Protein AF-0000000084667792 (afdb_homodimer)

Nearest PDB structures (foldseek):
  8h33-assembly1_J  TM=5.967E-01  e=1.234E-04  Homo sapiens
  9dtg-assembly1_A  TM=6.984E-01  e=4.081E-04  Homo sapiens
  9dtg-assembly1_B  TM=5.902E-01  e=1.875E-04  Homo sapiens
  7f3f-assembly1_B  TM=3.348E-01  e=3.411E-02  Homo sapiens
  7e83-assembly1_C  TM=3.110E-01  e=3.844E-02  Homo sapiens

Secondary structure (DSSP, 8-state):
--THHHHHHHHHHHHHHHHHHTT---TT-S----SPEEEEEETTTTEEEEEEHHHHHHH-HHHHHHHHTGGGG-TT-EEEETTS-HHHHHHHHHHHHHS-------TT-------S--S----HHHHHHHHHHHHHHHT-HHHHHHHHHHHHHHHHHHT---TTHHHHHHHHS-TT-HHHHHHHHHHHHH--HHHHTTTTSTTTS-HHHHHHHHHHHHHHHHHHSPP--HHHHHHS--GGGG-GGGGGT---HHHHHHTT-/--THHHHHHHHHHHHHHHHHHTT---TT-S----SPEEEEEETTTTEEEEEEHHHHHHH-HHHHHHHHTGGGG-TT-EEEETTS-HHHHHHHHHHHHHS-------TT-------S--S----HHHHHHHHHHHHHHHT-HHHHHHHHHHHHHHHHHHT---TTHHHHHHHHS-TT-HHHHHHHHHHHHH--HHHHTTTTSTTTS-HHHHHHHHHHHHHHHHHHSPP--HHHHHHS--GGGG-GGGGGT---HHHHHHTT-

Solvent-accessible surface area (backbone atoms only — not comparable to full-atom values): 30052 Å² total; per-residue (Å²): 133,74,70,67,62,58,58,55,50,52,53,50,46,51,54,46,46,58,52,45,62,52,61,65,53,59,87,90,37,39,76,78,77,82,46,64,64,30,40,38,28,24,14,85,83,52,46,77,42,81,42,40,42,60,57,45,39,73,53,14,56,43,50,34,55,50,56,68,38,77,52,62,67,44,89,73,45,65,46,79,41,51,90,40,67,47,66,41,49,52,39,49,58,47,23,76,70,69,74,47,81,81,58,78,77,74,76,70,75,70,86,71,72,87,58,76,78,71,54,89,71,75,44,57,65,50,49,50,48,51,33,45,48,47,25,42,71,40,44,16,56,53,60,38,37,51,48,52,50,48,52,51,50,47,27,42,75,67,70,47,84,70,75,63,52,54,44,56,47,62,75,45,45,61,92,83,37,30,56,58,55,43,50,43,54,48,43,73,71,66,58,52,74,78,63,48,69,49,50,71,37,86,80,72,40,53,66,67,56,53,44,50,43,48,50,50,50,50,51,58,52,53,73,71,50,80,90,70,53,65,53,64,55,54,71,76,47,72,64,67,77,36,32,46,34,69,78,72,75,45,77,49,54,70,61,57,47,50,52,43,78,131,72,72,68,60,58,59,56,51,50,52,48,47,50,54,46,46,55,52,44,60,53,62,66,54,59,86,89,38,38,77,80,77,82,45,64,64,30,40,37,29,25,14,87,83,53,47,78,41,80,42,40,42,60,59,46,39,73,53,14,56,44,48,34,56,50,55,68,38,76,52,63,69,43,91,74,46,65,46,78,41,50,91,41,66,47,66,41,48,51,38,49,58,47,22,77,71,69,75,46,80,80,59,79,77,73,76,69,76,70,85,70,70,86,58,74,77,70,54,89,70,75,44,57,65,50,50,50,49,48,33,46,48,47,25,41,71,39,44,17,56,52,60,38,39,51,47,52,51,49,51,51,50,48,28,43,75,68,69,48,86,69,75,62,53,54,46,56,47,64,76,46,46,61,92,84,38,30,54,56,54,43,50,42,53,46,44,72,71,68,58,51,75,79,61,48,67,49,51,69,37,86,80,72,41,53,66,67,55,54,44,51,44,48,52,49,50,49,50,59,51,53,73,73,51,79,92,69,52,66,52,64,55,54,70,76,46,74,64,67,76,37,32,46,34,66,80,71,75,43,76,51,53,72,63,55,46,51,53,42,77

Sequence (522 aa):
MSDASTNGKRRRKDCDDEARKKLRCLTGAGTPVESKPVTVIVGSNKVEFFVHESHLRASSDFFDTLMDGPWKDSATRTISLLNLHHQPFRIYAKWLYSGRFYVKHTFDDDDDDDEEMNAFTITEVDMLRECYELAGFIQDSDFRDALLDAFIQHMITQNCDSCLLGGTIYDNCAASSPHRQFIVDFTIKFWHGTDLEDLSNEGLFPREFVNDLLMEMFSRLRRREHWTSIRTYFKDLDICKYHEHSMKNEPCYKTKQKGLFMSDASTNGKRRRKDCDDEARKKLRCLTGAGTPVESKPVTVIVGSNKVEFFVHESHLRASSDFFDTLMDGPWKDSATRTISLLNLHHQPFRIYAKWLYSGRFYVKHTFDDDDDDDEEMNAFTITEVDMLRECYELAGFIQDSDFRDALLDAFIQHMITQNCDSCLLGGTIYDNCAASSPHRQFIVDFTIKFWHGTDLEDLSNEGLFPREFVNDLLMEMFSRLRRREHWTSIRTYFKDLDICKYHEHSMKNEPCYKTKQKGLF

Foldseek 3Di:
DPPVVVVVVVVVVVVVVVVVVVVDDDPPDADPPPAAWAWEQEEQVRDTDTAGLCLLLVFFVQSVVVCVDPCVVDPRSYHYHHVADVLLVVQVRVCSHVVDGDQDDPVPDPPPPPVPVCDPPCDSVNSLLSNLQVCLVRVGVVSNVSSLVVVVVVCVVVVDDDPCVQASDVVRDDPPDCVLVVNLVSCVPDPDPVSCVCVPPPPPGDPVSVVVNVVVVVVVVVVPDDDDDPCVVVVPDDCCVVDCCVVVVHDDVVVVVVVVD/DPPVVVVVVVVVVVVVVVVVVVVDDDPPDADDPPAAWAWEQEEQVRDTDTAGLCLLLVFFVQSVVVCVPCCVVDPRSYHYHHVADVLLVVQVRVCSHVVDGDQDDPVPDPPPPVVPVCDPPCDSVNSLLSNLQVCLVRVGPVSNVSSLVVVVVVCVVVVDDDPCVQASDVVRDDPPDCVLVVNLVSCVPDPDPVSCVCVPPPPPGDPVSVVVNVVVVVVVVVVPDDDDDPCVVVVPDDCCVVDCCVVVVHDDVVVVVVVVD

pLDDT: mean 78.08, std 18.61, range [27.28, 96.44]

Organism: Exserohilum turcicum (strain 28A) (NCBI:txid671987)

InterPro domains:
  IPR000210 BTB/POZ domain [PF00651] (38-108)
  IPR000210 BTB/POZ domain [PS50097] (36-105)
  IPR011333 SKP1/BTB/POZ domain superfamily [G3DSA:3.30.710.10] (34-176)
  IPR011333 SKP1/BTB/POZ domain superfamily [SSF54695] (38-105)

Structure (mmCIF, N/CA/C/O backbone):
data_AF-0000000084667792-model_v1
#
loop_
_entity.id
_entity.type
_entity.pdbx_description
1 polymer 'BTB domain-containing protein'
#
loop_
_atom_site.group_PDB
_atom_site.id
_atom_site.type_symbol
_atom_site.label_atom_id
_atom_site.label_alt_id
_atom_site.label_comp_id
_atom_site.label_asym_id
_atom_site.label_entity_id
_atom_site.label_seq_id
_atom_site.pdbx_PDB_ins_code
_atom_site.Cartn_x
_atom_site.Cartn_y
_atom_site.Cartn_z
_atom_site.occupancy
_atom_site.B_iso_or_equiv
_atom_site.auth_seq_id
_atom_site.auth_comp_id
_atom_site.auth_asym_id
_atom_site.auth_atom_id
_atom_site.pdbx_PDB_model_num
ATOM 1 N N . MET A 1 1 ? -31.094 21.703 53.594 1 27.44 1 MET A N 1
ATOM 2 C CA . MET A 1 1 ? -31.406 22.031 52.188 1 27.44 1 MET A CA 1
ATOM 3 C C . MET A 1 1 ? -30.688 23.312 51.75 1 27.44 1 MET A C 1
ATOM 5 O O . MET A 1 1 ? -30.734 23.688 50.594 1 27.44 1 MET A O 1
ATOM 9 N N . SER A 1 2 ? -30.203 24.188 52.688 1 36.25 2 SER A N 1
ATOM 10 C CA . SER A 1 2 ? -29.734 25.547 52.406 1 36.25 2 SER A CA 1
ATOM 11 C C . SER A 1 2 ? -28.266 25.531 52 1 36.25 2 SER A C 1
ATOM 13 O O . SER A 1 2 ? -27.719 26.562 51.594 1 36.25 2 SER A O 1
ATOM 15 N N . ASP A 1 3 ? -27.547 24.469 52.344 1 39 3 ASP A N 1
ATOM 16 C CA . ASP A 1 3 ? -26.094 24.562 52.219 1 39 3 ASP A CA 1
ATOM 17 C C . ASP A 1 3 ? -25.656 24.312 50.781 1 39 3 ASP A C 1
ATOM 19 O O . ASP A 1 3 ? -24.469 24.344 50.469 1 39 3 ASP A O 1
ATOM 23 N N . ALA A 1 4 ? -26.547 23.781 49.938 1 48.19 4 ALA A N 1
ATOM 24 C CA . ALA A 1 4 ? -26.156 23.453 48.562 1 48.19 4 ALA A CA 1
ATOM 25 C C . ALA A 1 4 ? -25.969 24.703 47.719 1 48.19 4 ALA A C 1
ATOM 27 O O . ALA A 1 4 ? -25.375 24.656 46.656 1 48.19 4 ALA A O 1
ATOM 28 N N . SER A 1 5 ? -26.578 25.828 48.281 1 45.62 5 SER A N 1
ATOM 29 C CA . SER A 1 5 ? -26.578 27.031 47.469 1 45.62 5 SER A CA 1
ATOM 30 C C . SER A 1 5 ? -25.219 27.734 47.531 1 45.62 5 SER A C 1
ATOM 32 O O . SER A 1 5 ? -24.844 28.438 46.594 1 45.62 5 SER A O 1
ATOM 34 N N . THR A 1 6 ? -24.5 27.562 48.656 1 50.22 6 THR A N 1
ATOM 35 C CA . THR A 1 6 ? -23.281 28.328 48.812 1 50.22 6 THR A CA 1
ATOM 36 C C . THR A 1 6 ? -22.141 27.703 48.031 1 50.22 6 THR A C 1
ATOM 38 O O . THR A 1 6 ? -21.219 28.406 47.594 1 50.22 6 THR A O 1
ATOM 41 N N . ASN A 1 7 ? -22.219 26.359 47.844 1 46.88 7 ASN A N 1
ATOM 42 C CA . ASN A 1 7 ? -21.125 25.703 47.125 1 46.88 7 ASN A CA 1
ATOM 43 C C . ASN A 1 7 ? -21.172 26.016 45.625 1 46.88 7 ASN A C 1
ATOM 45 O O . ASN A 1 7 ? -20.125 26.094 44.969 1 46.88 7 ASN A O 1
ATOM 49 N N . GLY A 1 8 ? -22.375 26.344 45.031 1 42.69 8 GLY A N 1
ATOM 50 C CA . GLY A 1 8 ? -22.484 26.688 43.625 1 42.69 8 GLY A CA 1
ATOM 51 C C . GLY A 1 8 ? -21.922 28.047 43.281 1 42.69 8 GLY A C 1
ATOM 52 O O . GLY A 1 8 ? -21.516 28.297 42.156 1 42.69 8 GLY A O 1
ATOM 53 N N . LYS A 1 9 ? -22.031 28.922 44.25 1 51.53 9 LYS A N 1
ATOM 54 C CA . LYS A 1 9 ? -21.562 30.297 44.031 1 51.53 9 LYS A CA 1
ATOM 55 C C . LYS A 1 9 ? -20.047 30.391 44.125 1 51.53 9 LYS A C 1
ATOM 57 O O . LYS A 1 9 ? -19.422 31.141 43.406 1 51.53 9 LYS A O 1
ATOM 62 N N . ARG A 1 10 ? -19.531 29.562 45 1 49.47 10 ARG A N 1
ATOM 63 C CA . ARG A 1 10 ? -18.078 29.625 45.125 1 49.47 10 ARG A CA 1
ATOM 64 C C . ARG A 1 10 ? -17.406 29.031 43.875 1 49.47 10 ARG A C 1
ATOM 66 O O . ARG A 1 10 ? -16.375 29.531 43.406 1 49.47 10 ARG A O 1
ATOM 73 N N . ARG A 1 11 ? -18.078 28.016 43.312 1 49.28 11 ARG A N 1
ATOM 74 C CA . ARG A 1 11 ? -17.484 27.406 42.156 1 49.28 11 ARG A CA 1
ATOM 75 C C . ARG A 1 11 ? -17.641 28.312 40.906 1 49.28 11 ARG A C 1
ATOM 77 O O . ARG A 1 11 ? -16.734 28.391 40.094 1 49.28 11 ARG A O 1
ATOM 84 N N . ARG A 1 12 ? -18.781 29 40.938 1 47.72 12 ARG A N 1
ATOM 85 C CA . ARG A 1 12 ? -18.953 29.938 39.812 1 47.72 12 ARG A CA 1
ATOM 86 C C . ARG A 1 12 ? -18.047 31.156 40 1 47.72 12 ARG A C 1
ATOM 88 O O . ARG A 1 12 ? -17.469 31.641 39 1 47.72 12 ARG A O 1
ATOM 95 N N . LYS A 1 13 ? -17.891 31.547 41.219 1 48.53 13 LYS A N 1
ATOM 96 C CA . LYS A 1 13 ? -17.016 32.688 41.438 1 48.53 13 LYS A CA 1
ATOM 97 C C . LYS A 1 13 ? -15.555 32.312 41.219 1 48.53 13 LYS A C 1
ATOM 99 O O . LYS A 1 13 ? -14.789 33.094 40.656 1 48.53 13 LYS A O 1
ATOM 104 N N . ASP A 1 14 ? -15.164 31.094 41.594 1 47.53 14 ASP A N 1
ATOM 105 C CA . ASP A 1 14 ? -13.789 30.656 41.375 1 47.53 14 ASP A CA 1
ATOM 106 C C . ASP A 1 14 ? -13.523 30.453 39.875 1 47.53 14 ASP A C 1
ATOM 108 O O . ASP A 1 14 ? -12.422 30.75 39.406 1 47.53 14 ASP A O 1
ATOM 112 N N . CYS A 1 15 ? -14.57 30 39.094 1 47.03 15 CYS A N 1
ATOM 113 C CA . CYS A 1 15 ? -14.406 29.906 37.625 1 47.03 15 CYS A CA 1
ATOM 114 C C . CYS A 1 15 ? -14.328 31.297 37 1 47.03 15 CYS A C 1
ATOM 116 O O . CYS A 1 15 ? -13.547 31.516 36.094 1 47.03 15 CYS A O 1
ATOM 118 N N . ASP A 1 16 ? -15.094 32.25 37.594 1 45.38 16 ASP A N 1
ATOM 119 C CA . ASP A 1 16 ? -15.055 33.625 37.094 1 45.38 16 ASP A CA 1
ATOM 120 C C . ASP A 1 16 ? -13.734 34.312 37.438 1 45.38 16 ASP A C 1
ATOM 122 O O . ASP A 1 16 ? -13.172 35.031 36.625 1 45.38 16 ASP A O 1
ATOM 126 N N . ASP A 1 17 ? -13.352 34.156 38.625 1 47.56 17 ASP A N 1
ATOM 127 C CA . ASP A 1 17 ? -12.109 34.781 39.062 1 47.56 17 ASP A CA 1
ATOM 128 C C . ASP A 1 17 ? -10.898 34.188 38.344 1 47.56 17 ASP A C 1
ATOM 130 O O . ASP A 1 17 ? -9.969 34.906 37.969 1 47.56 17 ASP A O 1
ATOM 134 N N . GLU A 1 18 ? -10.883 32.875 38.188 1 46.22 18 GLU A N 1
ATOM 135 C CA . GLU A 1 18 ? -9.82 32.281 37.375 1 46.22 18 GLU A CA 1
ATOM 136 C C . GLU A 1 18 ? -9.883 32.781 35.938 1 46.22 18 GLU A C 1
ATOM 138 O O . GLU A 1 18 ? -8.844 33 35.312 1 46.22 18 GLU A O 1
ATOM 143 N N . ALA A 1 19 ? -11.094 33 35.438 1 45.75 19 ALA A N 1
ATOM 144 C CA . ALA A 1 19 ? -11.297 33.625 34.125 1 45.75 19 ALA A CA 1
ATOM 145 C C . ALA A 1 19 ? -10.797 35.062 34.094 1 45.75 19 ALA A C 1
ATOM 147 O O . ALA A 1 19 ? -10.164 35.5 33.125 1 45.75 19 ALA A O 1
ATOM 148 N N . ARG A 1 20 ? -11.141 35.812 35.094 1 45.44 20 ARG A N 1
ATOM 149 C CA . ARG A 1 20 ? -10.68 37.188 35.156 1 45.44 20 ARG A CA 1
ATOM 150 C C . ARG A 1 20 ? -9.164 37.281 35.344 1 45.44 20 ARG A C 1
ATOM 152 O O . ARG A 1 20 ? -8.508 38.156 34.812 1 45.44 20 ARG A O 1
ATOM 159 N N . LYS A 1 21 ? -8.617 36.656 36.406 1 46.84 21 LYS A N 1
ATOM 160 C CA . LYS A 1 21 ? -7.164 36.594 36.562 1 46.84 21 LYS A CA 1
ATOM 161 C C . LYS A 1 21 ? -6.477 36.281 35.25 1 46.84 21 LYS A C 1
ATOM 163 O O . LYS A 1 21 ? -5.375 36.781 34.969 1 46.84 21 LYS A O 1
ATOM 168 N N . LYS A 1 22 ? -7.211 35.656 34.531 1 49.69 22 LYS A N 1
ATOM 169 C CA . LYS A 1 22 ? -6.734 35.375 33.188 1 49.69 22 LYS A CA 1
ATOM 170 C C . LYS A 1 22 ? -6.887 36.594 32.281 1 49.69 22 LYS A C 1
ATOM 172 O O . LYS A 1 22 ? -6.289 36.656 31.188 1 49.69 22 LYS A O 1
ATOM 177 N N . LEU A 1 23 ? -7.676 37.469 32.812 1 50.78 23 LEU A N 1
ATOM 178 C CA . LEU A 1 23 ? -7.93 38.656 32.031 1 50.78 23 LEU A CA 1
ATOM 179 C C . LEU A 1 23 ? -6.781 39.656 32.156 1 50.78 23 LEU A C 1
ATOM 181 O O . LEU A 1 23 ? -6.586 40.5 31.281 1 50.78 23 LEU A O 1
ATOM 185 N N . ARG A 1 24 ? -6.164 39.812 33.344 1 53.59 24 ARG A N 1
ATOM 186 C CA . ARG A 1 24 ? -5.074 40.75 33.469 1 53.59 24 ARG A CA 1
ATOM 187 C C . ARG A 1 24 ? -3.734 40.125 33.125 1 53.59 24 ARG A C 1
ATOM 189 O O . ARG A 1 24 ? -3.395 39.062 33.625 1 53.59 24 ARG A O 1
ATOM 196 N N . CYS A 1 25 ? -3.275 40.469 32 1 57.41 25 CYS A N 1
ATOM 197 C CA . CYS A 1 25 ? -1.985 39.969 31.547 1 57.41 25 CYS A CA 1
ATOM 198 C C . CYS A 1 25 ? -0.918 41.031 31.625 1 57.41 25 CYS A C 1
ATOM 200 O O . CYS A 1 25 ? -1.234 42.219 31.828 1 57.41 25 CYS A O 1
ATOM 202 N N . LEU A 1 26 ? 0.378 40.625 31.766 1 55.56 26 LEU A N 1
ATOM 203 C CA . LEU A 1 26 ? 1.511 41.562 31.797 1 55.56 26 LEU A CA 1
ATOM 204 C C . LEU A 1 26 ? 1.414 42.562 30.672 1 55.56 26 LEU A C 1
ATOM 206 O O . LEU A 1 26 ? 0.932 42.25 29.578 1 55.56 26 LEU A O 1
ATOM 210 N N . THR A 1 27 ? 1.67 43.844 31 1 53.25 27 THR A N 1
ATOM 211 C CA . THR A 1 27 ? 1.632 44.969 30.062 1 53.25 27 THR A CA 1
ATOM 212 C C . THR A 1 27 ? 2.307 44.594 28.75 1 53.25 27 THR A C 1
ATOM 214 O O . THR A 1 27 ? 1.86 45 27.672 1 53.25 27 THR A O 1
ATOM 217 N N . GLY A 1 28 ? 3.443 43.938 28.75 1 52.97 28 GLY A N 1
ATOM 218 C CA . GLY A 1 28 ? 4.145 43.562 27.531 1 52.97 28 GLY A CA 1
ATOM 219 C C . GLY A 1 28 ? 3.555 42.344 26.844 1 52.97 28 GLY A C 1
ATOM 220 O O . GLY A 1 28 ? 3.963 41.969 25.75 1 52.97 28 GLY A O 1
ATOM 221 N N . ALA A 1 29 ? 2.635 41.875 27.641 1 56.41 29 ALA A N 1
ATOM 222 C CA . ALA A 1 29 ? 1.991 40.656 27.141 1 56.41 29 ALA A CA 1
ATOM 223 C C . ALA A 1 29 ? 0.787 41 26.266 1 56.41 29 ALA A C 1
ATOM 225 O O . ALA A 1 29 ? 0.303 42.125 26.281 1 56.41 29 ALA A O 1
ATOM 226 N N . GLY A 1 30 ? 0.544 40.344 25.359 1 59.16 30 GLY A N 1
ATOM 227 C CA . GLY A 1 30 ? -0.614 40.531 24.5 1 59.16 30 GLY A CA 1
ATOM 228 C C . GLY A 1 30 ? -0.245 40.844 23.062 1 59.16 30 GLY A C 1
ATOM 229 O O . GLY A 1 30 ? 0.936 41 22.734 1 59.16 30 GLY A O 1
ATOM 230 N N . THR A 1 31 ? -1.17 40.938 22.297 1 61.53 31 THR A N 1
ATOM 231 C CA . THR A 1 31 ? -1.001 41.188 20.875 1 61.53 31 THR A CA 1
ATOM 232 C C . THR A 1 31 ? -0.48 42.594 20.609 1 61.53 31 THR A C 1
ATOM 234 O O . THR A 1 31 ? -1.093 43.594 21.047 1 61.53 31 THR A O 1
ATOM 237 N N . PRO A 1 32 ? 0.838 42.781 20.219 1 62.75 32 PRO A N 1
ATOM 238 C CA . PRO A 1 32 ? 1.278 44.125 19.859 1 62.75 32 PRO A CA 1
ATOM 239 C C . PRO A 1 32 ? 0.319 44.812 18.906 1 62.75 32 PRO A C 1
ATOM 241 O O . PRO A 1 32 ? -0.028 44.281 17.859 1 62.75 32 PRO A O 1
ATOM 244 N N . VAL A 1 33 ? -0.235 45.938 19.312 1 71.44 33 VAL A N 1
ATOM 245 C CA . VAL A 1 33 ? -1.181 46.656 18.469 1 71.44 33 VAL A CA 1
ATOM 246 C C . VAL A 1 33 ? -0.579 48 18.047 1 71.44 33 VAL A C 1
ATOM 248 O O . VAL A 1 33 ? -1.293 48.875 17.578 1 71.44 33 VAL A O 1
ATOM 251 N N . GLU A 1 34 ? 0.786 48 18.141 1 76.19 34 GLU A N 1
ATOM 252 C CA . GLU A 1 34 ? 1.434 49.281 17.844 1 76.19 34 GLU A CA 1
ATOM 253 C C . GLU A 1 34 ? 1.819 49.406 16.375 1 76.19 34 GLU A C 1
ATOM 255 O O . GLU A 1 34 ? 2.105 50.5 15.883 1 76.19 34 GLU A O 1
ATOM 260 N N . SER A 1 35 ? 1.779 48.312 15.711 1 81.88 35 SER A N 1
ATOM 261 C CA . SER A 1 35 ? 2.141 48.375 14.297 1 81.88 35 SER A CA 1
ATOM 262 C C . SER A 1 35 ? 0.961 48.812 13.445 1 81.88 35 SER A C 1
ATOM 264 O O . SER A 1 35 ? -0.196 48.625 13.82 1 81.88 35 SER A O 1
ATOM 266 N N . LYS A 1 36 ? 1.35 49.5 12.297 1 85.12 36 LYS A N 1
ATOM 267 C CA . LYS A 1 36 ? 0.327 49.938 11.352 1 85.12 36 LYS A CA 1
ATOM 268 C C . LYS A 1 36 ? -0.399 48.719 10.734 1 85.12 36 LYS A C 1
ATOM 270 O O . LYS A 1 36 ? 0.222 47.719 10.422 1 85.12 36 LYS A O 1
ATOM 275 N N . PRO A 1 37 ? -1.727 48.906 10.609 1 89.44 3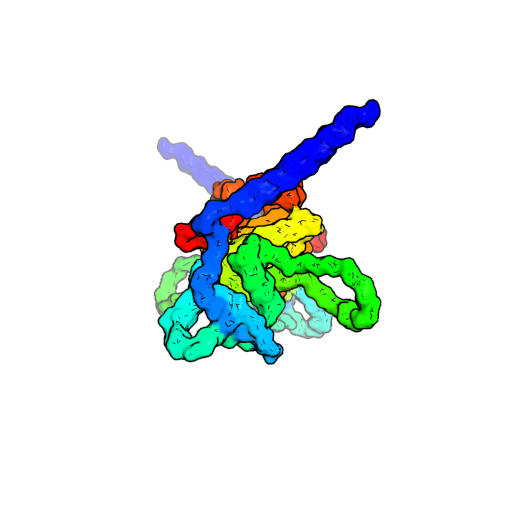7 PRO A N 1
ATOM 276 C CA . PRO A 1 37 ? -2.473 47.844 9.969 1 89.44 37 PRO A CA 1
ATOM 277 C C . PRO A 1 37 ? -2.213 47.75 8.461 1 89.44 37 PRO A C 1
ATOM 279 O O . PRO A 1 37 ? -1.911 48.781 7.828 1 89.44 37 PRO A O 1
ATOM 282 N N . VAL A 1 38 ? -2.217 46.562 7.945 1 91.12 38 VAL A N 1
ATOM 283 C CA . VAL A 1 38 ? -2.178 46.25 6.52 1 91.12 38 VAL A CA 1
ATOM 284 C C . VAL A 1 38 ? -3.566 45.812 6.043 1 91.12 38 VAL A C 1
ATOM 286 O O . VAL A 1 38 ? -4.266 45.062 6.73 1 91.12 38 VAL A O 1
ATOM 289 N N . THR A 1 39 ? -3.969 46.469 4.914 1 92.44 39 THR A N 1
ATOM 290 C CA . THR A 1 39 ? -5.219 46.031 4.301 1 92.44 39 THR A CA 1
ATOM 291 C C . THR A 1 39 ? -4.996 44.781 3.424 1 92.44 39 THR A C 1
ATOM 293 O O . THR A 1 39 ? -4.219 44.844 2.469 1 92.44 39 THR A O 1
ATOM 296 N N . VAL A 1 40 ? -5.68 43.719 3.773 1 94.12 40 VAL A N 1
ATOM 297 C CA . VAL A 1 40 ? -5.605 42.5 2.965 1 94.12 40 VAL A CA 1
ATOM 298 C C . VAL A 1 40 ? -6.938 42.281 2.25 1 94.12 40 VAL A C 1
ATOM 300 O O . VAL A 1 40 ? -7.969 42.062 2.896 1 94.12 40 VAL A O 1
ATOM 303 N N . ILE A 1 41 ? -6.891 42.312 0.938 1 94.5 41 ILE A N 1
ATOM 304 C CA . ILE A 1 41 ? -8.078 42.062 0.126 1 94.5 41 ILE A CA 1
ATOM 305 C C . ILE A 1 41 ? -8.117 40.594 -0.298 1 94.5 41 ILE A C 1
ATOM 307 O O . ILE A 1 41 ? -7.195 40.125 -0.959 1 94.5 41 ILE A O 1
ATOM 311 N N . VAL A 1 42 ? -9.195 39.969 0.079 1 95.06 42 VAL A N 1
ATOM 312 C CA . VAL A 1 42 ? -9.227 38.5 -0.132 1 95.06 42 VAL A CA 1
ATOM 313 C C . VAL A 1 42 ? -10.461 38.125 -0.957 1 95.06 42 VAL A C 1
ATOM 315 O O . VAL A 1 42 ? -11.57 38.594 -0.673 1 95.06 42 VAL A O 1
ATOM 318 N N . GLY A 1 43 ? -10.289 37.25 -1.982 1 94 43 GLY A N 1
ATOM 319 C CA . GLY A 1 43 ? -11.375 36.656 -2.732 1 94 43 GLY A CA 1
ATOM 320 C C . GLY A 1 43 ? -11.867 37.5 -3.875 1 94 43 GLY A C 1
ATOM 321 O O . GLY A 1 43 ? -11.477 38.688 -3.998 1 94 43 GLY A O 1
ATOM 322 N N . SER A 1 44 ? -12.773 36.906 -4.617 1 91.69 44 SER A N 1
ATOM 323 C CA . SER A 1 44 ? -13.336 37.594 -5.773 1 91.69 44 SER A CA 1
ATOM 324 C C . SER A 1 44 ? -14.242 38.719 -5.352 1 91.69 44 SER A C 1
ATOM 326 O O . SER A 1 44 ? -14.367 39.719 -6.066 1 91.69 44 SER A O 1
ATOM 328 N N . ASN A 1 45 ? -14.797 38.625 -4.207 1 92.25 45 ASN A N 1
ATOM 329 C CA . ASN A 1 45 ? -15.672 39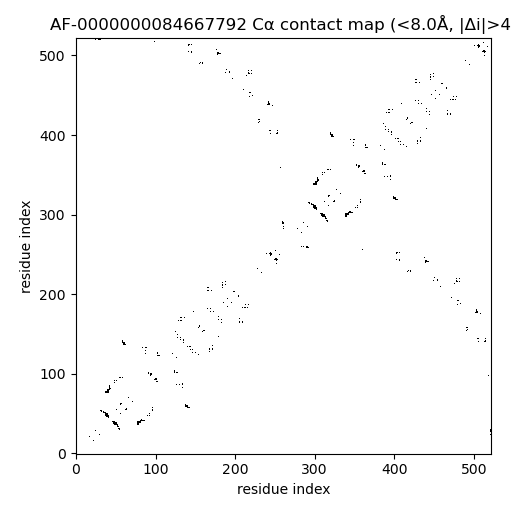.688 -3.691 1 92.25 45 ASN A CA 1
ATOM 330 C C . ASN A 1 45 ? -14.875 40.812 -3.051 1 92.25 45 ASN A C 1
ATOM 332 O O . ASN A 1 45 ? -15.445 41.781 -2.576 1 92.25 45 ASN A O 1
ATOM 336 N N . LYS A 1 46 ? -13.609 40.688 -2.98 1 94.19 46 LYS A N 1
ATOM 337 C CA . LYS A 1 46 ? -12.672 41.688 -2.52 1 94.19 46 LYS A CA 1
ATOM 338 C C . LYS A 1 46 ? -13 42.125 -1.095 1 94.19 46 LYS A C 1
ATOM 340 O O . LYS A 1 46 ? -13.078 43.344 -0.814 1 94.19 46 LYS A O 1
ATOM 345 N N . VAL A 1 47 ? -13.203 41.188 -0.254 1 94.62 47 VAL A N 1
ATOM 346 C CA . VAL A 1 47 ? -13.438 41.469 1.155 1 94.62 47 VAL A CA 1
ATOM 347 C C . VAL A 1 47 ? -12.164 42 1.799 1 94.62 47 VAL A C 1
ATOM 349 O O . VAL A 1 47 ? -11.086 41.438 1.614 1 94.62 47 VAL A O 1
ATOM 352 N N . GLU A 1 48 ? -12.273 43.094 2.547 1 95.25 48 GLU A N 1
ATOM 353 C CA . GLU A 1 48 ? -11.102 43.719 3.15 1 95.25 48 GLU A CA 1
ATOM 354 C C . GLU A 1 48 ? -10.938 43.312 4.605 1 95.25 48 GLU A C 1
ATOM 356 O O . GLU A 1 48 ? -11.914 43.219 5.352 1 95.25 48 GLU A O 1
ATOM 361 N N . PHE A 1 49 ? -9.711 42.969 4.926 1 94.62 49 PHE A N 1
ATOM 362 C CA . PHE A 1 49 ? -9.312 42.719 6.305 1 94.62 49 PHE A CA 1
ATOM 363 C C . PHE A 1 49 ? -8.188 43.656 6.727 1 94.62 49 PHE A C 1
ATOM 365 O O . PHE A 1 49 ? -7.27 43.938 5.949 1 94.62 49 PHE A O 1
ATOM 372 N N . PHE A 1 50 ? -8.312 44.188 7.965 1 93 50 PHE A N 1
ATOM 373 C CA . PHE A 1 50 ? -7.273 45.031 8.516 1 93 50 PHE A CA 1
ATOM 374 C C . PHE A 1 50 ? -6.512 44.344 9.633 1 93 50 PHE A C 1
ATOM 376 O O . PHE A 1 50 ? -7.074 44.062 10.688 1 93 50 PHE A O 1
ATOM 383 N N . VAL A 1 51 ? -5.246 44 9.359 1 92.56 51 VAL A N 1
ATOM 384 C CA . VAL A 1 51 ? -4.434 43.219 10.297 1 92.56 51 VAL A CA 1
ATOM 385 C C . VAL A 1 51 ? -3.125 43.969 10.57 1 92.56 51 VAL A C 1
ATOM 387 O O . VAL A 1 51 ? -2.5 44.5 9.656 1 92.56 51 VAL A O 1
ATOM 390 N N . HIS A 1 52 ? -2.795 44.031 11.852 1 90.94 52 HIS A N 1
ATOM 391 C CA . HIS A 1 52 ? -1.53 44.656 12.203 1 90.94 52 HIS A CA 1
ATOM 392 C C . HIS A 1 52 ? -0.353 43.969 11.547 1 90.94 52 HIS A C 1
ATOM 394 O O . HIS A 1 52 ? -0.265 42.719 11.586 1 90.94 52 HIS A O 1
ATOM 400 N N . GLU A 1 53 ? 0.538 44.719 10.992 1 90.19 53 GLU A N 1
ATOM 401 C CA . GLU A 1 53 ? 1.689 44.188 10.258 1 90.19 53 GLU A CA 1
ATOM 402 C C . GLU A 1 53 ? 2.523 43.25 11.125 1 90.19 53 GLU A C 1
ATOM 404 O O . GLU A 1 53 ? 2.979 42.219 10.656 1 90.19 53 GLU A O 1
ATOM 409 N N . SER A 1 54 ? 2.754 43.594 12.367 1 88.56 54 SER A N 1
ATOM 410 C CA . SER A 1 54 ? 3.59 42.781 13.266 1 88.56 54 SER A CA 1
ATOM 411 C C . SER A 1 54 ? 3.041 41.375 13.445 1 88.56 54 SER A C 1
ATOM 413 O O . SER A 1 54 ? 3.807 40.406 13.508 1 88.56 54 SER A O 1
ATOM 415 N N . HIS A 1 55 ? 1.714 41.281 13.469 1 90.12 55 HIS A N 1
ATOM 416 C CA . HIS A 1 55 ? 1.081 39.969 13.625 1 90.12 55 HIS A CA 1
ATOM 417 C C . HIS A 1 55 ? 1.265 39.125 12.383 1 90.12 55 HIS A C 1
ATOM 419 O O . HIS A 1 55 ? 1.598 37.938 12.484 1 90.12 55 HIS A O 1
ATOM 425 N N . LEU A 1 56 ? 1.062 39.719 11.234 1 92 56 LEU A N 1
ATOM 426 C CA . LEU A 1 56 ? 1.185 38.969 9.984 1 92 56 LEU A CA 1
ATOM 427 C C . LEU A 1 56 ? 2.617 38.5 9.773 1 92 56 LEU A C 1
ATOM 429 O O . LEU A 1 56 ? 2.848 37.312 9.477 1 92 56 LEU A O 1
ATOM 433 N N . ARG A 1 57 ? 3.543 39.438 9.969 1 90.62 57 ARG A N 1
ATOM 434 C CA . ARG A 1 57 ? 4.945 39.125 9.711 1 90.62 57 ARG A CA 1
ATOM 435 C C . ARG A 1 57 ? 5.465 38.062 10.711 1 90.62 57 ARG A C 1
ATOM 437 O O . ARG A 1 57 ? 6.234 37.188 10.344 1 90.62 57 ARG A O 1
ATOM 444 N N . ALA A 1 58 ? 5.074 38.125 11.922 1 89.12 58 ALA A N 1
ATOM 445 C CA . ALA A 1 58 ? 5.559 37.25 12.977 1 89.12 58 ALA A CA 1
ATOM 446 C C . ALA A 1 58 ? 5.043 35.812 12.773 1 89.12 58 ALA A C 1
ATOM 448 O O . ALA A 1 58 ? 5.73 34.844 13.102 1 89.12 58 ALA A O 1
ATOM 449 N N . SER A 1 59 ? 3.889 35.688 12.242 1 91.38 59 SER A N 1
ATOM 450 C CA . SER A 1 59 ? 3.227 34.406 12.203 1 91.38 59 SER A CA 1
ATOM 451 C C . SER A 1 59 ? 3.449 33.688 10.867 1 91.38 59 SER A C 1
ATOM 453 O O . SER A 1 59 ? 3.457 32.469 10.789 1 91.38 59 SER A O 1
ATOM 455 N N . SER A 1 60 ? 3.625 34.406 9.789 1 94.38 60 SER A N 1
ATOM 456 C CA . SER A 1 60 ? 3.592 33.875 8.438 1 94.38 60 SER A CA 1
ATOM 457 C C . SER A 1 60 ? 4.855 34.219 7.664 1 94.38 60 SER A C 1
ATOM 459 O O . SER A 1 60 ? 5.133 35.406 7.43 1 94.38 60 SER A O 1
ATOM 461 N N . ASP A 1 61 ? 5.539 33.156 7.195 1 93.31 61 ASP A N 1
ATOM 462 C CA . ASP A 1 61 ? 6.723 33.406 6.375 1 93.31 61 ASP A CA 1
ATOM 463 C C . ASP A 1 61 ? 6.348 34.031 5.035 1 93.31 61 ASP A C 1
ATOM 465 O O . ASP A 1 61 ? 7.117 34.812 4.477 1 93.31 61 ASP A O 1
ATOM 469 N N . PHE A 1 62 ? 5.27 33.656 4.551 1 93.44 62 PHE A N 1
ATOM 470 C CA . PHE A 1 62 ? 4.766 34.219 3.305 1 93.44 62 PHE A CA 1
ATOM 471 C C . PHE A 1 62 ? 4.602 35.75 3.42 1 93.44 62 PHE A C 1
ATOM 473 O O . PHE A 1 62 ? 5.121 36.5 2.592 1 93.44 62 PHE A O 1
ATOM 480 N N . PHE A 1 63 ? 3.926 36.219 4.418 1 93.69 63 PHE A N 1
ATOM 481 C CA . PHE A 1 63 ? 3.682 37.656 4.602 1 93.69 63 PHE A CA 1
ATOM 482 C C . PHE A 1 63 ? 4.969 38.375 4.965 1 93.69 63 PHE A C 1
ATOM 484 O O . PHE A 1 63 ? 5.184 39.531 4.547 1 93.69 63 PHE A O 1
ATOM 491 N N . ASP A 1 64 ? 5.789 37.688 5.715 1 92.69 64 ASP A N 1
ATOM 492 C CA . ASP A 1 64 ? 7.07 38.312 6.07 1 92.69 64 ASP A CA 1
ATOM 493 C C . ASP A 1 64 ? 7.91 38.594 4.828 1 92.69 64 ASP A C 1
ATOM 495 O O . ASP A 1 64 ? 8.445 39.688 4.668 1 92.69 64 ASP A O 1
ATOM 499 N N . THR A 1 65 ? 8.016 37.625 3.955 1 91.31 65 THR A N 1
ATOM 500 C CA . THR A 1 65 ? 8.766 37.75 2.713 1 91.31 65 THR A CA 1
ATOM 501 C C . THR A 1 65 ? 8.125 38.781 1.792 1 91.31 65 THR A C 1
ATOM 503 O O . THR A 1 65 ? 8.82 39.625 1.192 1 91.31 65 THR A O 1
ATOM 506 N N . LEU A 1 66 ? 6.844 38.688 1.674 1 88.94 66 LEU A N 1
ATOM 507 C CA . LEU A 1 66 ? 6.105 39.594 0.801 1 88.94 66 LEU A CA 1
ATOM 508 C C . LEU A 1 66 ? 6.316 41.062 1.217 1 88.94 66 LEU A C 1
ATOM 510 O O . LEU A 1 66 ? 6.488 41.938 0.365 1 88.94 66 LEU A O 1
ATOM 514 N N . MET A 1 67 ? 6.336 41.375 2.479 1 88.69 67 MET A N 1
ATOM 515 C CA . MET A 1 67 ? 6.391 42.75 2.988 1 88.69 67 MET A CA 1
ATOM 516 C C . MET A 1 67 ? 7.828 43.25 3.053 1 88.69 67 MET A C 1
ATOM 518 O O . MET A 1 67 ? 8.07 44.406 3.314 1 88.69 67 MET A O 1
ATOM 522 N N . ASP A 1 68 ? 8.766 42.312 2.871 1 83.19 68 ASP A N 1
ATOM 523 C CA . ASP A 1 68 ? 10.156 42.719 2.703 1 83.19 68 ASP A CA 1
ATOM 524 C C . ASP A 1 68 ? 10.43 43.188 1.271 1 83.19 68 ASP A C 1
ATOM 526 O O . ASP A 1 68 ? 11.477 43.75 0.987 1 83.19 68 ASP A O 1
ATOM 530 N N . GLY A 1 69 ? 9.578 42.812 0.354 1 73.69 69 GLY A N 1
ATOM 531 C CA . GLY A 1 69 ? 9.773 43.188 -1.043 1 73.69 69 GLY A CA 1
ATOM 532 C C . GLY A 1 69 ? 9.242 44.562 -1.385 1 73.69 69 GLY A C 1
ATOM 533 O O . GLY A 1 69 ? 9.062 45.406 -0.499 1 73.69 69 GLY A O 1
ATOM 534 N N . PRO A 1 70 ? 9.188 44.75 -2.68 1 65 70 PRO A N 1
ATOM 535 C CA . PRO A 1 70 ? 8.789 46.062 -3.193 1 65 70 PRO A CA 1
ATOM 536 C C . PRO A 1 70 ? 7.449 46.531 -2.635 1 65 70 PRO A C 1
ATOM 538 O O . PRO A 1 70 ? 7.094 47.719 -2.783 1 65 70 PRO A O 1
ATOM 541 N N . TRP A 1 71 ? 6.668 45.656 -2.062 1 60.31 71 TRP A N 1
ATOM 542 C CA . TRP A 1 71 ? 5.391 46 -1.454 1 60.31 71 TRP A CA 1
ATOM 543 C C . TRP A 1 71 ? 5.562 47.125 -0.422 1 60.31 71 TRP A C 1
ATOM 545 O O . TRP A 1 71 ? 4.664 47.938 -0.23 1 60.31 71 TRP A O 1
ATOM 555 N N . LYS A 1 72 ? 6.723 47.031 0.196 1 58.25 72 LYS A N 1
ATOM 556 C CA . LYS A 1 72 ? 6.984 48 1.253 1 58.25 72 LYS A CA 1
ATOM 557 C C . LYS A 1 72 ? 6.816 49.406 0.739 1 58.25 72 LYS A C 1
ATOM 559 O O . LYS A 1 72 ? 6.434 50.312 1.493 1 58.25 72 LYS A O 1
ATOM 564 N N . ASP A 1 73 ? 6.938 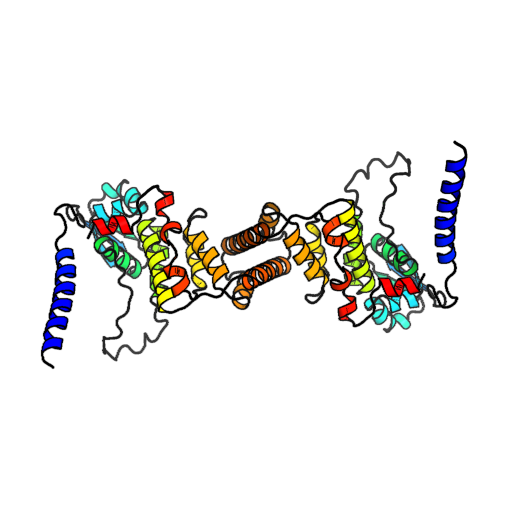49.375 -0.552 1 54 73 ASP A N 1
ATOM 565 C CA . ASP A 1 73 ? 6.973 50.719 -1.131 1 54 73 ASP A CA 1
ATOM 566 C C . ASP A 1 73 ? 5.582 51.156 -1.592 1 54 73 ASP A C 1
ATOM 568 O O . ASP A 1 73 ? 5.402 52.281 -2.055 1 54 73 ASP A O 1
ATOM 572 N N . SER A 1 74 ? 4.656 50.156 -1.384 1 59.31 74 SER A N 1
ATOM 573 C CA . SER A 1 74 ? 3.369 50.594 -1.925 1 59.31 74 SER A CA 1
ATOM 574 C C . SER A 1 74 ? 2.672 51.562 -0.985 1 59.31 74 SER A C 1
ATOM 576 O O . SER A 1 74 ? 2.721 51.406 0.236 1 59.31 74 SER A O 1
ATOM 578 N N . ALA A 1 75 ? 2.332 52.75 -1.444 1 65.5 75 ALA A N 1
ATOM 579 C CA . ALA A 1 75 ? 1.644 53.844 -0.772 1 65.5 75 ALA A CA 1
ATOM 580 C C . ALA A 1 75 ? 0.396 53.344 -0.046 1 65.5 75 ALA A C 1
ATOM 582 O O . ALA A 1 75 ? 0.021 53.906 0.997 1 65.5 75 ALA A O 1
ATOM 583 N N . THR A 1 76 ? -0.222 52.25 -0.43 1 75.69 76 THR A N 1
ATOM 584 C CA . THR A 1 76 ? -1.528 51.906 0.115 1 75.69 76 THR A CA 1
ATOM 585 C C . THR A 1 76 ? -1.404 50.75 1.107 1 75.69 76 THR A C 1
ATOM 587 O O . THR A 1 76 ? -2.361 50.438 1.815 1 75.69 76 THR A O 1
ATOM 590 N N . ARG A 1 77 ? -0.242 50.219 1.413 1 85.38 77 ARG A N 1
ATOM 591 C CA . ARG A 1 77 ? -0.035 49.094 2.314 1 85.38 77 ARG A CA 1
ATOM 592 C C . ARG A 1 77 ? -1.132 48.062 2.146 1 85.38 77 ARG A C 1
ATOM 594 O O . ARG A 1 77 ? -1.795 47.688 3.115 1 85.38 77 ARG A O 1
ATOM 601 N N . THR A 1 78 ? -1.464 47.75 0.854 1 89.62 78 THR A N 1
ATOM 602 C CA . THR A 1 78 ? -2.541 46.844 0.531 1 89.62 78 THR A CA 1
ATOM 603 C C . THR A 1 78 ? -1.987 45.562 -0.128 1 89.62 78 THR A C 1
ATOM 605 O O . THR A 1 78 ? -1.14 45.656 -1.019 1 89.62 78 THR A O 1
ATOM 608 N N . ILE A 1 79 ? -2.396 44.406 0.382 1 91.38 79 ILE A N 1
ATOM 609 C CA . ILE A 1 79 ? -2.064 43.125 -0.192 1 91.38 79 ILE A CA 1
ATOM 610 C C . ILE A 1 79 ? -3.326 42.469 -0.757 1 91.38 79 ILE A C 1
ATOM 612 O O . ILE A 1 79 ? -4.352 42.375 -0.077 1 91.38 79 ILE A O 1
ATOM 616 N N . SER A 1 80 ? -3.266 41.969 -2.027 1 92.19 80 SER A N 1
ATOM 617 C CA . SER A 1 80 ? -4.422 41.344 -2.662 1 92.19 80 SER A CA 1
ATOM 618 C C . SER A 1 80 ? -4.23 39.844 -2.812 1 92.19 80 SER A C 1
ATOM 620 O O . SER A 1 80 ? -3.268 39.375 -3.441 1 92.19 80 SER A O 1
ATOM 622 N N . LEU A 1 81 ? -5.109 39.094 -2.197 1 94.06 81 LEU A N 1
ATOM 623 C CA . LEU A 1 81 ? -5.188 37.625 -2.332 1 94.06 81 LEU A CA 1
ATOM 624 C C . LEU A 1 81 ? -6.512 37.219 -2.955 1 94.06 81 LEU A C 1
ATOM 626 O O . LEU A 1 81 ? -7.32 36.531 -2.311 1 94.06 81 LEU A O 1
ATOM 630 N N . LEU A 1 82 ? -6.641 37.406 -4.211 1 93.06 82 LEU A N 1
ATOM 631 C CA . LEU A 1 82 ? -7.941 37.344 -4.871 1 93.06 82 LEU A CA 1
ATOM 632 C C . LEU A 1 82 ? -8.32 35.906 -5.18 1 93.06 82 LEU A C 1
ATOM 634 O O . LEU A 1 82 ? -9.5 35.594 -5.383 1 93.06 82 LEU A O 1
ATOM 638 N N . ASN A 1 83 ? -7.406 35 -5.168 1 92.12 83 ASN A N 1
ATOM 639 C CA . ASN A 1 83 ? -7.664 33.594 -5.504 1 92.12 83 ASN A CA 1
ATOM 640 C C . ASN A 1 83 ? -7.988 32.781 -4.262 1 92.12 83 ASN A C 1
ATOM 642 O O . ASN A 1 83 ? -8.242 31.562 -4.359 1 92.12 83 ASN A O 1
ATOM 646 N N . LEU A 1 84 ? -7.984 33.438 -3.141 1 93.19 84 LEU A N 1
ATOM 647 C CA . LEU A 1 84 ? -8.273 32.719 -1.894 1 93.19 84 LEU A CA 1
ATOM 648 C C . LEU A 1 84 ? -9.711 33 -1.449 1 93.19 84 LEU A C 1
ATOM 650 O O . LEU A 1 84 ? -10.352 33.938 -1.91 1 93.19 84 LEU A O 1
ATOM 654 N N . HIS A 1 85 ? -10.234 32.062 -0.633 1 91.56 85 HIS A N 1
ATOM 655 C CA . HIS A 1 85 ? -11.547 32.281 -0.019 1 91.56 85 HIS A CA 1
ATOM 656 C C . HIS A 1 85 ? -11.438 33.219 1.193 1 91.56 85 HIS A C 1
ATOM 658 O O . HIS A 1 85 ? -10.492 33.094 1.975 1 91.56 85 HIS A O 1
ATOM 664 N N . HIS A 1 86 ? -12.461 34.031 1.394 1 93.25 86 HIS A N 1
ATOM 665 C CA . HIS A 1 86 ? -12.367 35.031 2.445 1 93.25 86 HIS A CA 1
ATOM 666 C C . HIS A 1 86 ? -12.703 34.438 3.809 1 93.25 86 HIS A C 1
ATOM 668 O O . HIS A 1 86 ? -12.203 34.906 4.832 1 93.25 86 HIS A O 1
ATOM 674 N N . GLN A 1 87 ? -13.5 33.375 3.857 1 90.06 87 GLN A N 1
ATOM 675 C CA . GLN A 1 87 ? -13.945 32.844 5.145 1 90.06 87 GLN A CA 1
ATOM 676 C C . GLN A 1 87 ? -12.789 32.219 5.922 1 90.06 87 GLN A C 1
ATOM 678 O O . GLN A 1 87 ? -12.578 32.562 7.094 1 90.06 87 GLN A O 1
ATOM 683 N N . PRO A 1 88 ? -11.977 31.438 5.242 1 94.25 88 PRO A N 1
ATOM 684 C CA . PRO A 1 88 ? -10.812 30.938 5.977 1 94.25 88 PRO A CA 1
ATOM 685 C C . PRO A 1 88 ? -9.883 32.031 6.441 1 94.25 88 PRO A C 1
ATOM 687 O O . PRO A 1 88 ? -9.305 31.953 7.531 1 94.25 88 PRO A O 1
ATOM 690 N N . PHE A 1 89 ? -9.734 33.062 5.668 1 96.06 89 PHE A N 1
ATOM 691 C CA . PHE A 1 89 ? -8.852 34.156 6.07 1 96.06 89 PHE A CA 1
ATOM 692 C C . PHE A 1 89 ? -9.43 34.906 7.266 1 96.06 89 PHE A C 1
ATOM 694 O O . PHE A 1 89 ? -8.688 35.344 8.141 1 96.06 89 PHE A O 1
ATOM 701 N N . ARG A 1 90 ? -10.758 35.031 7.297 1 93.5 90 ARG A N 1
ATOM 702 C CA . ARG A 1 90 ? -11.398 35.625 8.461 1 93.5 90 ARG A CA 1
ATOM 703 C C . ARG A 1 90 ? -11.055 34.875 9.734 1 93.5 90 ARG A C 1
ATOM 705 O O . ARG A 1 90 ? -10.719 35.469 10.758 1 93.5 90 ARG A O 1
ATOM 712 N N . ILE A 1 91 ? -11.125 33.625 9.656 1 92.44 91 ILE A N 1
ATOM 713 C CA . ILE A 1 91 ? -10.82 32.75 10.797 1 92.44 91 ILE A CA 1
ATOM 714 C C . ILE A 1 91 ? -9.352 32.938 11.188 1 92.44 91 ILE A C 1
ATOM 716 O O . ILE A 1 91 ? -9.031 33.031 12.367 1 92.44 91 ILE A O 1
ATOM 720 N N . TYR A 1 92 ? -8.492 33 10.219 1 95.69 92 TYR A N 1
ATOM 721 C CA . TYR A 1 92 ? -7.062 33.188 10.453 1 95.69 92 TYR A CA 1
ATOM 722 C C . TYR A 1 92 ? -6.797 34.5 11.164 1 95.69 92 TYR A C 1
ATOM 724 O O . TYR A 1 92 ? -6.066 34.562 12.156 1 95.69 92 TYR A O 1
ATOM 732 N N . ALA A 1 93 ? -7.383 35.562 10.609 1 94 93 ALA A N 1
ATOM 733 C CA . ALA A 1 93 ? -7.199 36.906 11.195 1 94 93 ALA A CA 1
ATOM 734 C C . ALA A 1 93 ? -7.629 36.906 12.656 1 94 93 ALA A C 1
ATOM 736 O O . ALA A 1 93 ? -6.926 37.469 13.508 1 94 93 ALA A O 1
ATOM 737 N N . LYS A 1 94 ? -8.727 36.281 12.969 1 90.19 94 LYS A N 1
ATOM 738 C CA . LYS A 1 94 ? -9.203 36.219 14.344 1 90.19 94 LYS A CA 1
ATOM 739 C C . LYS A 1 94 ? -8.266 35.375 15.211 1 90.19 94 LYS A C 1
ATOM 741 O O . LYS A 1 94 ? -8.016 35.719 16.375 1 90.19 94 LYS A O 1
ATOM 746 N N . TRP A 1 95 ? -7.785 34.375 14.641 1 91.25 95 TRP A N 1
ATOM 747 C CA . TRP A 1 95 ? -6.875 33.5 15.367 1 91.25 95 TRP A CA 1
ATOM 748 C C . TRP A 1 95 ? -5.586 34.219 15.727 1 91.25 95 TRP A C 1
ATOM 750 O O . TRP A 1 95 ? -5.023 34.031 16.797 1 91.25 95 TRP A O 1
ATOM 760 N N . LEU A 1 96 ? -5.07 35.062 14.867 1 90.56 96 LEU A N 1
ATOM 761 C CA . LEU A 1 96 ? -3.84 35.812 15.102 1 90.56 96 LEU A CA 1
ATOM 762 C C . LEU A 1 96 ? -3.93 36.625 16.391 1 90.56 96 LEU A C 1
ATOM 764 O O . LEU A 1 96 ? -2.932 36.781 17.094 1 90.56 96 LEU A O 1
ATOM 768 N N . TYR A 1 97 ? -5.16 36.938 16.688 1 84.88 97 TYR A N 1
ATOM 769 C CA . TYR A 1 97 ? -5.328 37.844 17.828 1 84.88 97 TYR A CA 1
ATOM 770 C C . TYR A 1 97 ? -5.801 37.094 19.062 1 84.88 97 TYR A C 1
ATOM 772 O O . TYR A 1 97 ? -5.539 37.5 20.188 1 84.88 97 TYR A O 1
ATOM 780 N N . SER A 1 98 ? -6.539 36 18.891 1 81.56 98 SER A N 1
ATOM 781 C CA . SER A 1 98 ? -7.199 35.344 20.031 1 81.56 98 SER A CA 1
ATOM 782 C C . SER A 1 98 ? -6.598 33.969 20.312 1 81.56 98 SER A C 1
ATOM 784 O O . SER A 1 98 ? -6.758 33.438 21.406 1 81.56 98 SER A O 1
ATOM 786 N N . GLY A 1 99 ? -6.016 33.406 19.281 1 83.75 99 GLY A N 1
ATOM 787 C CA . GLY A 1 99 ? -5.547 32.062 19.406 1 83.75 99 GLY A CA 1
ATOM 788 C C . GLY A 1 99 ? -6.668 31.031 19.344 1 83.75 99 GLY A C 1
ATOM 789 O O . GLY A 1 99 ? -6.453 29.844 19.609 1 83.75 99 GLY A O 1
ATOM 790 N N . ARG A 1 100 ? -7.828 31.469 18.984 1 81.5 100 ARG A N 1
ATOM 791 C CA . ARG A 1 100 ? -8.992 30.594 18.969 1 81.5 100 ARG A CA 1
ATOM 792 C C . ARG A 1 100 ? -9.594 30.5 17.578 1 81.5 100 ARG A C 1
ATOM 794 O O . ARG A 1 100 ? -9.484 31.438 16.781 1 81.5 100 ARG A O 1
ATOM 801 N N . PHE A 1 101 ? -10.203 29.328 17.359 1 85.44 101 PHE A N 1
ATOM 802 C CA . PHE A 1 101 ? -10.883 29.109 16.094 1 85.44 101 PHE A CA 1
ATOM 803 C C . PHE A 1 101 ? -12.383 29.344 16.219 1 85.44 101 PHE A C 1
ATOM 805 O O . PHE A 1 101 ? -13.062 28.625 16.969 1 85.44 101 PHE A O 1
ATOM 812 N N . TYR A 1 102 ? -12.844 30.25 15.539 1 77.38 102 TYR A N 1
ATOM 813 C CA . TYR A 1 102 ? -14.273 30.531 15.539 1 77.38 102 TYR A CA 1
ATOM 814 C C . TYR A 1 102 ? -14.969 29.859 14.367 1 77.38 102 TYR A C 1
ATOM 816 O O . TYR A 1 102 ? -15.219 30.484 13.336 1 77.38 102 TYR A O 1
ATOM 824 N N . VAL A 1 103 ? -15.203 28.531 14.422 1 77.81 103 VAL A N 1
ATOM 825 C CA . VAL A 1 103 ? -15.711 27.75 13.312 1 77.81 103 VAL A CA 1
ATOM 826 C C . VAL A 1 103 ? -17.062 27.141 13.68 1 77.81 103 VAL A C 1
ATOM 828 O O . VAL A 1 103 ? -17.734 26.531 12.836 1 77.81 103 VAL A O 1
ATOM 831 N N . LYS A 1 104 ? -17.594 27.156 14.898 1 67 104 LYS A N 1
ATOM 832 C CA . LYS A 1 104 ? -18.875 26.547 15.273 1 67 104 LYS A CA 1
ATOM 833 C C . LYS A 1 104 ? -20.047 27.422 14.852 1 67 104 LYS A C 1
ATOM 835 O O . LYS A 1 104 ? -20.016 28.641 15.031 1 67 104 LYS A O 1
ATOM 840 N N . HIS A 1 105 ? -20.859 26.844 13.938 1 54.34 105 HIS A N 1
ATOM 841 C CA . HIS A 1 105 ? -22.078 27.562 13.57 1 54.34 105 HIS A CA 1
ATOM 842 C C . HIS A 1 105 ? -23.125 27.453 14.672 1 54.34 105 HIS A C 1
ATOM 844 O O . HIS A 1 105 ? -23.328 26.391 15.25 1 54.34 105 HIS A O 1
ATOM 850 N N . THR A 1 106 ? -23.422 28.453 15.547 1 44.66 106 THR A N 1
ATOM 851 C CA . THR A 1 106 ? -24.594 28.422 16.422 1 44.66 106 THR A CA 1
ATOM 852 C C . THR A 1 106 ? -25.875 28.391 15.602 1 44.66 106 THR A C 1
ATOM 854 O O . THR A 1 106 ? -26.047 29.156 14.664 1 44.66 106 THR A O 1
ATOM 857 N N . PHE A 1 107 ? -26.484 27.266 15.445 1 39 107 PHE A N 1
ATOM 858 C CA . PHE A 1 107 ? -27.859 27.234 14.961 1 39 107 PHE A CA 1
ATOM 859 C C . PHE A 1 107 ? -28.703 28.25 15.695 1 39 107 PHE A C 1
ATOM 861 O O . PHE A 1 107 ? -29.938 28.281 15.539 1 39 107 PHE A O 1
ATOM 868 N N . ASP A 1 108 ? -28.422 28.969 16.656 1 36.19 108 ASP A N 1
ATOM 869 C CA . ASP A 1 108 ? -29.531 29.719 17.234 1 36.19 108 ASP A CA 1
ATOM 870 C C . ASP A 1 108 ? -30.125 30.688 16.203 1 36.19 108 ASP A C 1
ATOM 872 O O . ASP A 1 108 ? -31.031 31.453 16.531 1 36.19 108 ASP A O 1
ATOM 876 N N . ASP A 1 109 ? -29.547 31.406 15.383 1 34.84 109 ASP A N 1
ATOM 877 C CA . ASP A 1 109 ? -30.469 32.406 14.797 1 34.84 109 ASP A CA 1
ATOM 878 C C . ASP A 1 109 ? -31.594 31.703 14.039 1 34.84 109 ASP A C 1
ATOM 880 O O . ASP A 1 109 ? -31.344 30.828 13.203 1 34.84 109 ASP A O 1
ATOM 884 N N . ASP A 1 110 ? -32.906 31.703 14.508 1 33.59 110 ASP A N 1
ATOM 885 C CA . ASP A 1 110 ? -34.281 31.625 13.992 1 33.59 110 ASP A CA 1
ATOM 886 C C . ASP A 1 110 ? -34.375 32.25 12.594 1 33.59 110 ASP A C 1
ATOM 888 O O . ASP A 1 110 ? -35.469 32.5 12.102 1 33.59 110 ASP A O 1
ATOM 892 N N . ASP A 1 111 ? -33.75 33.344 12.219 1 35 111 ASP A N 1
ATOM 893 C CA . ASP A 1 111 ? -34.312 33.812 10.961 1 35 111 ASP A CA 1
ATOM 894 C C . ASP A 1 111 ? -34.5 32.688 9.969 1 35 111 ASP A C 1
ATOM 896 O O . ASP A 1 111 ? -33.562 31.953 9.648 1 35 111 ASP A O 1
ATOM 900 N N . ASP A 1 112 ? -35.812 32.125 9.852 1 34.31 112 ASP A N 1
ATOM 901 C CA . ASP A 1 112 ? -36.656 31.312 8.992 1 34.31 112 ASP A CA 1
ATOM 902 C C . ASP A 1 112 ? -36.156 31.297 7.559 1 34.31 112 ASP A C 1
ATOM 904 O O . ASP A 1 112 ? -36.312 30.297 6.844 1 34.31 112 ASP A O 1
ATOM 908 N N . ASP A 1 113 ? -36.281 32.562 6.883 1 33.41 113 ASP A N 1
ATOM 909 C CA . ASP A 1 113 ? -36.625 32.594 5.465 1 33.41 113 ASP A CA 1
ATOM 910 C C . ASP A 1 113 ? -35.531 31.891 4.621 1 33.41 113 ASP A C 1
ATOM 912 O O . ASP A 1 113 ? -35.812 31.484 3.488 1 33.41 113 ASP A O 1
ATOM 916 N N . ASP A 1 114 ? -34.344 32.531 4.57 1 33.22 114 ASP A N 1
ATOM 917 C CA . ASP A 1 114 ? -33.719 32 3.369 1 33.22 114 ASP A CA 1
ATOM 918 C C . ASP A 1 114 ? -33.469 30.5 3.504 1 33.22 114 ASP A C 1
ATOM 920 O O . ASP A 1 114 ? -32.594 30.078 4.281 1 33.22 114 ASP A O 1
ATOM 924 N N . GLU A 1 115 ? -34.438 29.5 3.607 1 36.06 115 GLU A N 1
ATOM 925 C CA . GLU A 1 115 ? -34.75 28.109 3.279 1 36.06 115 GLU A CA 1
ATOM 926 C C . GLU A 1 115 ? -33.625 27.453 2.482 1 36.06 115 GLU A C 1
ATOM 928 O O . GLU A 1 115 ? -33.344 26.266 2.67 1 36.06 115 GLU A O 1
ATOM 933 N N . GLU A 1 116 ? -33.406 28.016 1.246 1 34.53 116 GLU A N 1
ATOM 934 C CA . GLU A 1 116 ? -32.688 27.344 0.144 1 34.53 116 GLU A CA 1
ATOM 935 C C . GLU A 1 116 ? -31.266 27 0.524 1 34.53 116 GLU A C 1
ATOM 937 O O . GLU A 1 116 ? -30.578 26.281 -0.207 1 34.53 116 GLU A O 1
ATOM 942 N N . MET A 1 117 ? -30.609 27.859 1.234 1 33.69 117 MET A N 1
ATOM 943 C CA . MET A 1 117 ? -29.234 27.422 1.487 1 33.69 117 MET A CA 1
ATOM 944 C C . MET A 1 117 ? -29.219 26.156 2.324 1 33.69 117 MET A C 1
ATOM 946 O O . MET A 1 117 ? -28.828 26.172 3.492 1 33.69 117 MET A O 1
ATOM 950 N N . ASN A 1 118 ? -30.219 25.375 2.699 1 37.75 118 ASN A N 1
ATOM 951 C CA . ASN A 1 118 ? -30.344 23.969 3.016 1 37.75 118 ASN A CA 1
ATOM 952 C C . ASN A 1 118 ? -29.156 23.172 2.482 1 37.75 118 ASN A C 1
ATOM 954 O O . ASN A 1 118 ? -29.188 21.938 2.434 1 37.75 118 ASN A O 1
ATOM 958 N N . ALA A 1 119 ? -28.625 23.641 1.37 1 38.06 119 ALA A N 1
ATOM 959 C CA . ALA A 1 119 ? -27.5 23.031 0.646 1 38.06 119 ALA A CA 1
ATOM 960 C C . ALA A 1 119 ? -26.453 22.484 1.61 1 38.06 119 ALA A C 1
ATOM 962 O O . ALA A 1 119 ? -26.484 22.781 2.805 1 38.06 119 ALA A O 1
ATOM 963 N N . PHE A 1 120 ? -25.078 22.078 1.048 1 41.59 120 PHE A N 1
ATOM 964 C CA . PHE A 1 120 ? -23.938 21.359 1.599 1 41.59 120 PHE A CA 1
ATOM 965 C C . PHE A 1 120 ? -23.391 22.062 2.842 1 41.59 120 PHE A C 1
ATOM 967 O O . PHE A 1 120 ? -22.828 23.156 2.75 1 41.59 120 PHE A O 1
ATOM 974 N N . THR A 1 121 ? -24.078 22.328 3.938 1 47.03 121 THR A N 1
ATOM 975 C CA . THR A 1 121 ? -23.625 22.781 5.242 1 47.03 121 THR A CA 1
ATOM 976 C C . THR A 1 121 ? -22.141 22.5 5.422 1 47.03 121 THR A C 1
ATOM 978 O O . THR A 1 121 ? -21.719 21.344 5.434 1 47.03 121 THR A O 1
ATOM 981 N N . ILE A 1 122 ? -21.375 23.406 5.004 1 60.84 122 ILE A N 1
ATOM 982 C CA . ILE A 1 122 ? -19.953 23.297 5.32 1 60.84 122 ILE A CA 1
ATOM 983 C C . ILE A 1 122 ? -19.781 22.953 6.801 1 60.84 122 ILE A C 1
ATOM 985 O O . ILE A 1 122 ? -20.219 23.703 7.672 1 60.84 122 ILE A O 1
ATOM 989 N N . THR A 1 123 ? -19.484 21.781 7.109 1 76.69 123 THR A N 1
ATOM 990 C CA . THR A 1 123 ? -19.25 21.266 8.461 1 76.69 123 THR A CA 1
ATOM 991 C C . THR A 1 123 ? -18.016 21.922 9.07 1 76.69 123 THR A C 1
ATOM 993 O O . THR A 1 123 ? -17.25 22.609 8.375 1 76.69 123 THR A O 1
ATOM 996 N N . GLU A 1 124 ? -18.031 22.016 10.383 1 81.12 124 GLU A N 1
ATOM 997 C CA . GLU A 1 124 ? -16.859 22.469 11.109 1 81.12 124 GLU A CA 1
ATOM 998 C C . GLU A 1 124 ? -15.578 21.875 10.508 1 81.12 124 GLU A C 1
ATOM 1000 O O . GLU A 1 124 ? -14.586 22.578 10.336 1 81.12 124 GLU A O 1
ATOM 1005 N N . VAL A 1 125 ? -15.734 20.703 10.109 1 84.19 125 VAL A N 1
ATOM 1006 C CA . VAL A 1 125 ? -14.547 20 9.617 1 84.19 125 VAL A CA 1
ATOM 1007 C C . VAL A 1 125 ? -14.18 20.531 8.234 1 84.19 125 VAL A C 1
ATOM 1009 O O . VAL A 1 125 ? -13 20.625 7.891 1 84.19 125 VAL A O 1
ATOM 1012 N N . ASP A 1 126 ? -15.141 20.922 7.52 1 86.44 126 ASP A N 1
ATOM 1013 C CA . ASP A 1 126 ? -14.883 21.516 6.207 1 86.44 126 ASP A CA 1
ATOM 1014 C C . ASP A 1 126 ? -14.156 22.859 6.332 1 86.44 126 ASP A C 1
ATOM 1016 O O . ASP A 1 126 ? -13.234 23.141 5.574 1 86.44 126 ASP A O 1
ATOM 1020 N N . MET A 1 127 ? -14.602 23.562 7.266 1 88.81 127 MET A N 1
ATOM 1021 C CA . MET A 1 127 ? -13.969 24.859 7.492 1 88.81 127 MET A CA 1
ATOM 1022 C C . MET A 1 127 ? -12.531 24.688 7.973 1 88.81 127 MET A C 1
ATOM 1024 O O . MET A 1 127 ? -11.633 25.422 7.535 1 88.81 127 MET A O 1
ATOM 1028 N N . LEU A 1 128 ? -12.32 23.766 8.82 1 91.25 128 LEU A N 1
ATOM 1029 C CA . LEU A 1 128 ? -10.969 23.484 9.289 1 91.25 128 LEU A CA 1
ATOM 1030 C C . LEU A 1 128 ? -10.07 23.062 8.141 1 91.25 128 LEU A C 1
ATOM 1032 O O . LEU A 1 128 ? -8.898 23.438 8.078 1 91.25 128 LEU A O 1
ATOM 1036 N N . ARG A 1 129 ? -10.664 22.312 7.281 1 91.94 129 ARG A N 1
ATOM 1037 C CA . ARG A 1 129 ? -9.898 21.875 6.117 1 91.94 129 ARG A CA 1
ATOM 1038 C C . ARG A 1 129 ? -9.492 23.047 5.25 1 91.94 129 ARG A C 1
ATOM 1040 O O . ARG A 1 129 ? -8.336 23.141 4.828 1 91.94 129 ARG A O 1
ATOM 1047 N N . GLU A 1 130 ? -10.391 23.922 5 1 92.69 130 GLU A N 1
ATOM 1048 C CA . GLU A 1 130 ? -10.086 25.109 4.203 1 92.69 130 GLU A CA 1
ATOM 1049 C C . GLU A 1 130 ? -9.039 25.984 4.883 1 92.69 130 GLU A C 1
ATOM 1051 O O . GLU A 1 130 ? -8.172 26.562 4.219 1 92.69 130 GLU A O 1
ATOM 1056 N N . CYS A 1 131 ? -9.125 26.109 6.145 1 95.25 131 CYS A N 1
ATOM 1057 C CA . CYS A 1 131 ? -8.125 26.844 6.902 1 95.25 131 CYS A CA 1
ATOM 1058 C C . CYS A 1 131 ? -6.758 26.188 6.789 1 95.25 131 CYS A C 1
ATOM 1060 O O . CYS A 1 131 ? -5.738 26.875 6.691 1 95.25 131 CYS A O 1
ATOM 1062 N N . TYR A 1 132 ? -6.805 24.875 6.824 1 95.56 132 TYR A N 1
ATOM 1063 C CA . TYR A 1 132 ? -5.543 24.141 6.711 1 95.56 132 TYR A CA 1
ATOM 1064 C C . TYR A 1 132 ? -4.895 24.391 5.352 1 95.56 132 TYR A C 1
ATOM 1066 O O . TYR A 1 132 ? -3.676 24.562 5.262 1 95.56 132 TYR A O 1
ATOM 1074 N N . GLU A 1 133 ? -5.668 24.469 4.367 1 94.75 133 GLU A N 1
ATOM 1075 C CA . GLU A 1 133 ? -5.172 24.797 3.037 1 94.75 133 GLU A CA 1
ATOM 1076 C C . GLU A 1 133 ? -4.586 26.219 3.01 1 94.75 133 GLU A C 1
ATOM 1078 O O . GLU A 1 133 ? -3.518 26.438 2.438 1 94.75 133 GLU A O 1
ATOM 1083 N N . LEU A 1 134 ? -5.254 27.078 3.574 1 96.19 134 LEU A N 1
ATOM 1084 C CA . LEU A 1 134 ? -4.758 28.453 3.68 1 96.19 134 LEU A CA 1
ATOM 1085 C C . LEU A 1 134 ? -3.422 28.484 4.41 1 96.19 134 LEU A C 1
ATOM 1087 O O . LEU A 1 134 ? -2.49 29.172 3.975 1 96.19 134 LEU A O 1
ATOM 1091 N N . ALA A 1 135 ? -3.367 27.797 5.523 1 96.38 135 ALA A N 1
ATOM 1092 C CA . ALA A 1 135 ? -2.152 27.766 6.336 1 96.38 135 ALA A CA 1
ATOM 1093 C C . ALA A 1 135 ? -0.95 27.328 5.508 1 96.38 135 ALA A C 1
ATOM 1095 O O . ALA A 1 135 ? 0.152 27.859 5.668 1 96.38 135 ALA A O 1
ATOM 1096 N N . GLY A 1 136 ? -1.209 26.344 4.688 1 93.94 136 GLY A N 1
ATOM 1097 C CA . GLY A 1 136 ? -0.158 25.906 3.785 1 93.94 136 GLY A CA 1
ATOM 1098 C C . GLY A 1 136 ? 0.266 26.984 2.799 1 93.94 136 GLY A C 1
ATOM 1099 O O . GLY A 1 136 ? 1.459 27.172 2.547 1 93.94 136 GLY A O 1
ATOM 1100 N N . PHE A 1 137 ? -0.618 27.672 2.289 1 93.44 137 PHE A N 1
ATOM 1101 C CA . PHE A 1 137 ? -0.359 28.719 1.306 1 93.44 137 PHE A CA 1
ATOM 1102 C C . PHE A 1 137 ? 0.418 29.875 1.932 1 93.44 137 PHE A C 1
ATOM 1104 O O . PHE A 1 137 ? 1.409 30.344 1.366 1 93.44 137 PHE A O 1
ATOM 1111 N N . ILE A 1 138 ? 0.009 30.328 3.1 1 95.69 138 ILE A N 1
ATOM 1112 C CA . ILE A 1 138 ? 0.62 31.516 3.699 1 95.69 138 ILE A CA 1
ATOM 1113 C C . ILE A 1 138 ? 1.804 31.094 4.566 1 95.69 138 ILE A C 1
ATOM 1115 O O . ILE A 1 138 ? 2.439 31.938 5.207 1 95.69 138 ILE A O 1
ATOM 1119 N N . GLN A 1 139 ? 2.059 29.812 4.676 1 93.88 139 GLN A N 1
ATOM 1120 C CA . GLN A 1 139 ? 3.236 29.25 5.328 1 93.88 139 GLN A CA 1
ATOM 1121 C C . GLN A 1 139 ? 3.305 29.672 6.793 1 93.88 139 GLN A C 1
ATOM 1123 O O . GLN A 1 139 ? 4.332 30.172 7.254 1 93.88 139 GLN A O 1
ATOM 1128 N N . ASP A 1 140 ? 2.285 29.469 7.504 1 94.94 140 ASP A N 1
ATOM 1129 C CA . ASP A 1 140 ? 2.229 29.688 8.945 1 94.94 140 ASP A CA 1
ATOM 1130 C C . ASP A 1 140 ? 2.191 28.359 9.703 1 94.94 140 ASP A C 1
ATOM 1132 O O . ASP A 1 140 ? 1.131 27.75 9.836 1 94.94 140 ASP A O 1
ATOM 1136 N N . SER A 1 141 ? 3.299 27.984 10.297 1 92.94 141 SER A N 1
ATOM 1137 C CA . SER A 1 141 ? 3.441 26.688 10.93 1 92.94 141 SER A CA 1
ATOM 1138 C C . SER A 1 141 ? 2.662 26.625 12.242 1 92.94 141 SER A C 1
ATOM 1140 O O . SER A 1 141 ? 2.107 25.578 12.594 1 92.94 141 SER A O 1
ATOM 1142 N N . ASP A 1 142 ? 2.631 27.703 12.977 1 93.56 142 ASP A N 1
ATOM 1143 C CA . ASP A 1 142 ? 1.881 27.734 14.227 1 93.56 142 ASP A CA 1
ATOM 1144 C C . ASP A 1 142 ? 0.386 27.547 13.977 1 93.56 142 ASP A C 1
ATOM 1146 O O . ASP A 1 142 ? -0.28 26.797 14.688 1 93.56 142 ASP A O 1
ATOM 1150 N N . PHE A 1 143 ? -0.068 28.266 13.016 1 94.94 143 PHE A N 1
ATOM 1151 C CA . PHE A 1 143 ? -1.473 28.141 12.648 1 94.94 143 PHE A CA 1
ATOM 1152 C C . PHE A 1 143 ? -1.8 26.719 12.219 1 94.94 143 PHE A C 1
ATOM 1154 O O . PHE A 1 143 ? -2.836 26.172 12.602 1 94.94 143 PHE A O 1
ATOM 1161 N N . ARG A 1 144 ? -0.936 26.109 11.492 1 94.69 144 ARG A N 1
ATOM 1162 C CA . ARG A 1 144 ? -1.133 24.734 11.047 1 94.69 144 ARG A CA 1
ATOM 1163 C C . ARG A 1 144 ? -1.137 23.766 12.219 1 94.69 144 ARG A C 1
ATOM 1165 O O . ARG A 1 144 ? -1.965 22.844 12.281 1 94.69 144 ARG A O 1
ATOM 1172 N N . ASP A 1 145 ? -0.198 23.938 13.102 1 95.06 145 ASP A N 1
ATOM 1173 C CA . ASP A 1 145 ? -0.152 23.109 14.305 1 95.06 145 ASP A CA 1
ATOM 1174 C C . ASP A 1 145 ? -1.44 23.25 15.109 1 95.06 145 ASP A C 1
ATOM 1176 O O . ASP A 1 145 ? -1.982 22.25 15.594 1 95.06 145 ASP A O 1
ATOM 1180 N N . ALA A 1 146 ? -1.891 24.438 15.242 1 94.06 146 ALA A N 1
ATOM 1181 C CA . ALA A 1 146 ? -3.135 24.672 15.969 1 94.06 146 ALA A CA 1
ATOM 1182 C C . ALA A 1 146 ? -4.312 24 15.273 1 94.06 146 ALA A C 1
ATOM 1184 O O . ALA A 1 146 ? -5.211 23.469 15.93 1 94.06 146 ALA A O 1
ATOM 1185 N N . LEU A 1 147 ? -4.297 24.094 13.984 1 93.94 147 LEU A N 1
ATOM 1186 C CA . LEU A 1 147 ? -5.363 23.469 13.211 1 93.94 147 LEU A CA 1
ATOM 1187 C C . LEU A 1 147 ? -5.348 21.953 13.398 1 93.94 147 LEU A C 1
ATOM 1189 O O . LEU A 1 147 ? -6.402 21.312 13.5 1 93.94 147 LEU A O 1
ATOM 1193 N N . LEU A 1 148 ? -4.18 21.344 13.398 1 93.12 148 LEU A N 1
ATOM 1194 C CA . LEU A 1 148 ? -4.082 19.922 13.672 1 93.12 148 LEU A CA 1
ATOM 1195 C C . LEU A 1 148 ? -4.719 19.578 15.016 1 93.12 148 LEU A C 1
ATOM 1197 O O . LEU A 1 148 ? -5.484 18.625 15.117 1 93.12 148 LEU A O 1
ATOM 1201 N N . ASP A 1 149 ? -4.426 20.359 16 1 91.94 149 ASP A N 1
ATOM 1202 C CA . ASP A 1 149 ? -5.023 20.156 17.312 1 91.94 149 ASP A CA 1
ATOM 1203 C C . ASP A 1 149 ? -6.547 20.25 17.25 1 91.94 149 ASP A C 1
ATOM 1205 O O . ASP A 1 149 ? -7.254 19.5 17.906 1 91.94 149 ASP A O 1
ATOM 1209 N N . ALA A 1 150 ? -7 21.172 16.5 1 91.12 150 ALA A N 1
ATOM 1210 C CA . ALA A 1 150 ? -8.438 21.359 16.359 1 91.12 150 ALA A CA 1
ATOM 1211 C C . ALA A 1 150 ? -9.078 20.141 15.68 1 91.12 150 ALA A C 1
ATOM 1213 O O . ALA A 1 150 ? -10.18 19.719 16.062 1 91.12 150 ALA A O 1
ATOM 1214 N N . PHE A 1 151 ? -8.422 19.641 14.672 1 90.62 151 PHE A N 1
ATOM 1215 C CA . PHE A 1 151 ? -8.898 18.406 14.039 1 90.62 151 PHE A CA 1
ATOM 1216 C C . PHE A 1 151 ? -9.008 17.281 15.055 1 90.62 151 PHE A C 1
ATOM 1218 O O . PHE A 1 151 ? -10.023 16.578 15.094 1 90.62 151 PHE A O 1
ATOM 1225 N N . ILE A 1 152 ? -7.984 17.125 15.812 1 89.88 152 ILE A N 1
ATOM 1226 C CA . ILE A 1 152 ? -7.941 16.062 16.812 1 89.88 152 ILE A CA 1
ATOM 1227 C C . ILE A 1 152 ? -9.086 16.25 17.797 1 89.88 152 ILE A C 1
ATOM 1229 O O . ILE A 1 152 ? -9.797 15.289 18.125 1 89.88 152 ILE A O 1
ATOM 1233 N N . GLN A 1 153 ? -9.242 17.484 18.219 1 87.75 153 GLN A N 1
ATOM 1234 C CA . GLN A 1 153 ? -10.328 17.766 19.156 1 87.75 153 GLN A CA 1
ATOM 1235 C C . GLN A 1 153 ? -11.68 17.438 18.547 1 87.75 153 GLN A C 1
ATOM 1237 O O . GLN A 1 153 ? -12.562 16.906 19.219 1 87.75 153 GLN A O 1
ATOM 1242 N N . HIS A 1 154 ? -11.805 17.797 17.344 1 85.38 154 HIS A N 1
ATOM 1243 C CA . HIS A 1 154 ? -13.039 17.484 16.641 1 85.38 154 HIS A CA 1
ATOM 1244 C C . HIS A 1 154 ? -13.273 15.969 16.594 1 85.38 154 HIS A C 1
ATOM 1246 O O . HIS A 1 154 ? -14.391 15.508 16.828 1 85.38 154 HIS A O 1
ATOM 1252 N N . MET A 1 155 ? -12.266 15.211 16.312 1 85.44 155 MET A N 1
ATOM 1253 C CA . MET A 1 155 ? -12.359 13.758 16.234 1 85.44 155 MET A CA 1
ATOM 1254 C C . MET A 1 155 ? -12.711 13.156 17.594 1 85.44 155 MET A C 1
ATOM 1256 O O . MET A 1 155 ? -13.469 12.188 17.672 1 85.44 155 MET A O 1
ATOM 1260 N N . ILE A 1 156 ? -12.141 13.688 18.594 1 84.94 156 ILE A N 1
ATOM 1261 C CA . ILE A 1 156 ? -12.422 13.219 19.938 1 84.94 156 ILE A CA 1
ATOM 1262 C C . ILE A 1 156 ? -13.891 13.469 20.281 1 84.94 156 ILE A C 1
ATOM 1264 O O . ILE A 1 156 ? -14.586 12.57 20.766 1 84.94 156 ILE A O 1
ATOM 1268 N N . THR A 1 157 ? -14.352 14.648 19.984 1 82.5 157 THR A N 1
ATOM 1269 C CA . THR A 1 157 ? -15.688 15.062 20.375 1 82.5 157 THR A CA 1
ATOM 1270 C C . THR A 1 157 ? -16.75 14.305 19.578 1 82.5 157 THR A C 1
ATOM 1272 O O . THR A 1 157 ? -17.781 13.906 20.125 1 82.5 157 THR A O 1
ATOM 1275 N N . GLN A 1 158 ? -16.5 14.109 18.312 1 79.94 158 GLN A N 1
ATOM 1276 C CA . GLN A 1 158 ? -17.469 13.453 17.453 1 79.94 158 GLN A CA 1
ATOM 1277 C C . GLN A 1 158 ? -17.234 11.945 17.391 1 79.94 158 GLN A C 1
ATOM 1279 O O . GLN A 1 158 ? -18.031 11.211 16.812 1 79.94 158 GLN A O 1
ATOM 1284 N N . ASN A 1 159 ? -16.141 11.484 17.922 1 77.38 159 ASN A N 1
ATOM 1285 C CA . ASN A 1 159 ? -15.734 10.086 17.891 1 77.38 159 ASN A CA 1
ATOM 1286 C C . ASN A 1 159 ? -15.742 9.531 16.469 1 77.38 159 ASN A C 1
ATOM 1288 O O . ASN A 1 159 ? -16.344 8.492 16.203 1 77.38 159 ASN A O 1
ATOM 1292 N N . CYS A 1 160 ? -15.164 10.352 15.641 1 75.81 160 CYS A N 1
ATOM 1293 C CA . CYS A 1 160 ? -15.141 9.938 14.242 1 75.81 160 CYS A CA 1
ATOM 1294 C C . CYS A 1 160 ? -13.727 9.938 13.688 1 75.81 160 CYS A C 1
ATOM 1296 O O . CYS A 1 160 ? -12.867 10.68 14.172 1 75.81 160 CYS A O 1
ATOM 1298 N N . ASP A 1 161 ? -13.477 8.906 12.789 1 68 161 ASP A N 1
ATOM 1299 C CA . ASP A 1 161 ? -12.203 8.852 12.086 1 68 161 ASP A CA 1
ATOM 1300 C C . ASP A 1 161 ? -12.305 9.484 10.703 1 68 161 ASP A C 1
ATOM 1302 O O . ASP A 1 161 ? -13.18 9.117 9.906 1 68 161 ASP A O 1
ATOM 1306 N N . SER A 1 162 ? -11.859 10.664 10.641 1 63.94 162 SER A N 1
ATOM 1307 C CA . SER A 1 162 ? -12.016 11.336 9.352 1 63.94 162 SER A CA 1
ATOM 1308 C C . SER A 1 162 ? -11.016 10.797 8.328 1 63.94 162 SER A C 1
ATOM 1310 O O . SER A 1 162 ? -9.828 11.094 8.398 1 63.94 162 SER A O 1
ATOM 1312 N N . CYS A 1 163 ? -11.508 10.195 7.328 1 61.19 163 CYS A N 1
ATOM 1313 C CA . CYS A 1 163 ? -10.727 9.594 6.254 1 61.19 163 CYS A CA 1
ATOM 1314 C C . CYS A 1 163 ? -10.188 10.656 5.309 1 61.19 163 CYS A C 1
ATOM 1316 O O . CYS A 1 163 ? -9.156 10.461 4.66 1 61.19 163 CYS A O 1
ATOM 1318 N N . LEU A 1 164 ? -10.719 11.789 5.324 1 71.38 164 LEU A N 1
ATOM 1319 C CA . LEU A 1 164 ? -10.367 12.812 4.348 1 71.38 164 LEU A CA 1
ATOM 1320 C C . LEU A 1 164 ? -9.164 13.625 4.824 1 71.38 164 LEU A C 1
ATOM 1322 O O . LEU A 1 164 ? -8.508 14.297 4.023 1 71.38 164 LEU A O 1
ATOM 1326 N N . LEU A 1 165 ? -8.734 13.414 5.969 1 85.94 165 LEU A N 1
ATOM 1327 C CA . LEU A 1 165 ? -7.629 14.188 6.52 1 85.94 165 LEU A CA 1
ATOM 1328 C C . LEU A 1 165 ? -6.316 13.828 5.832 1 85.94 165 LEU A C 1
ATOM 1330 O O . LEU A 1 165 ? -5.438 14.688 5.68 1 85.94 165 LEU A O 1
ATOM 1334 N N . GLY A 1 166 ? -6.27 12.609 5.359 1 86.62 166 GLY A N 1
ATOM 1335 C CA . GLY A 1 166 ? -5.07 12.211 4.641 1 86.62 166 GLY A CA 1
ATOM 1336 C C . GLY A 1 166 ? -4.812 13.047 3.4 1 86.62 166 GLY A C 1
ATOM 1337 O O . GLY A 1 166 ? -3.713 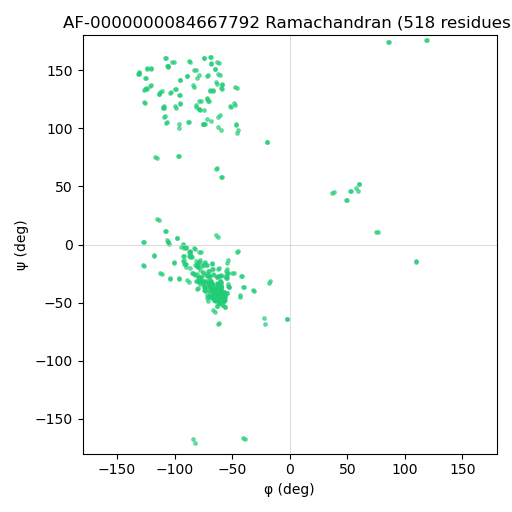13.57 3.221 1 86.62 166 GLY A O 1
ATOM 1338 N N . GLY A 1 167 ? -5.816 13.219 2.615 1 87.25 167 GLY A N 1
ATOM 1339 C CA . GLY A 1 167 ? -5.68 14.039 1.425 1 87.25 167 GLY A CA 1
ATOM 1340 C C . GLY A 1 167 ? -5.344 15.492 1.736 1 87.25 167 GLY A C 1
ATOM 1341 O O . GLY A 1 167 ? -4.469 16.078 1.103 1 87.25 167 GLY A O 1
ATOM 1342 N N . THR A 1 168 ? -5.973 15.977 2.686 1 90.25 168 THR A N 1
ATOM 1343 C CA . THR A 1 168 ? -5.773 17.375 3.07 1 90.25 168 THR A CA 1
ATOM 1344 C C . THR A 1 168 ? -4.34 17.609 3.533 1 90.25 168 THR A C 1
ATOM 1346 O O . THR A 1 168 ? -3.693 18.562 3.105 1 90.25 168 THR A O 1
ATOM 1349 N N . ILE A 1 169 ? -3.814 16.766 4.32 1 93.56 169 ILE A N 1
ATOM 1350 C CA . ILE A 1 169 ? -2.488 16.938 4.906 1 93.56 169 ILE A CA 1
ATOM 1351 C C . ILE A 1 169 ? -1.422 16.734 3.83 1 93.56 169 ILE A C 1
ATOM 1353 O O . ILE A 1 169 ? -0.521 17.562 3.684 1 93.56 169 ILE A O 1
ATOM 1357 N N . TYR A 1 170 ? -1.564 15.758 3.02 1 91.81 170 TYR A N 1
ATOM 1358 C CA . TYR A 1 170 ? -0.52 15.438 2.053 1 91.81 170 TYR A CA 1
ATOM 1359 C C . TYR A 1 170 ? -0.518 16.422 0.899 1 91.81 170 TYR A C 1
ATOM 1361 O O . TYR A 1 170 ? 0.533 16.719 0.323 1 91.81 170 TYR A O 1
ATOM 1369 N N . ASP A 1 171 ? -1.598 17.062 0.638 1 90.06 171 ASP A N 1
ATOM 1370 C CA . ASP A 1 171 ? -1.681 18.031 -0.44 1 90.06 171 ASP A CA 1
ATOM 1371 C C . ASP A 1 171 ? -1.096 19.375 -0.007 1 90.06 171 ASP A C 1
ATOM 1373 O O . ASP A 1 171 ? -0.772 20.219 -0.848 1 90.06 171 ASP A O 1
ATOM 1377 N N . ASN A 1 172 ? -0.942 19.547 1.347 1 91.94 172 ASN A N 1
ATOM 1378 C CA . ASN A 1 172 ? -0.637 20.891 1.799 1 91.94 172 ASN A CA 1
ATOM 1379 C C . ASN A 1 172 ? 0.603 20.922 2.689 1 91.94 172 ASN A C 1
ATOM 1381 O O . ASN A 1 172 ? 0.941 21.969 3.258 1 91.94 172 ASN A O 1
ATOM 1385 N N . CYS A 1 173 ? 1.204 19.812 2.869 1 91.12 173 CYS A N 1
ATOM 1386 C CA . CYS A 1 173 ? 2.375 19.75 3.734 1 91.12 173 CYS A CA 1
ATOM 1387 C C . CYS A 1 173 ? 3.574 19.172 2.996 1 91.12 173 CYS A C 1
ATOM 1389 O O . CYS A 1 173 ? 3.408 18.438 2.02 1 91.12 173 CYS A O 1
ATOM 1391 N N . ALA A 1 174 ? 4.723 19.641 3.471 1 90.25 174 ALA A N 1
ATOM 1392 C CA . ALA A 1 174 ? 5.973 19.078 2.973 1 90.25 174 ALA A CA 1
ATOM 1393 C C . ALA A 1 174 ? 6.145 17.625 3.439 1 90.25 174 ALA A C 1
ATOM 1395 O O . ALA A 1 174 ? 5.547 17.219 4.434 1 90.25 174 ALA A O 1
ATOM 1396 N N . ALA A 1 175 ? 7.02 16.891 2.746 1 90.19 175 ALA A N 1
ATOM 1397 C CA . ALA A 1 175 ? 7.273 15.484 3.051 1 90.19 175 ALA A CA 1
ATOM 1398 C C . ALA A 1 175 ? 7.855 15.32 4.453 1 90.19 175 ALA A C 1
ATOM 1400 O O . ALA A 1 175 ? 7.625 14.312 5.117 1 90.19 175 ALA A O 1
ATOM 1401 N N . SER A 1 176 ? 8.516 16.281 4.922 1 90.88 176 SER A N 1
ATOM 1402 C CA . SER A 1 176 ? 9.195 16.203 6.211 1 90.88 176 SER A CA 1
ATOM 1403 C C . SER A 1 176 ? 8.258 16.594 7.352 1 90.88 176 SER A C 1
ATOM 1405 O O . SER A 1 176 ? 8.617 16.469 8.523 1 90.88 176 SER A O 1
ATOM 1407 N N . SER A 1 177 ? 7.07 17.047 7.074 1 94 177 SER A N 1
ATOM 1408 C CA . SER A 1 177 ? 6.152 17.531 8.102 1 94 177 SER A CA 1
ATOM 1409 C C . SER A 1 177 ? 5.703 16.406 9.016 1 94 177 SER A C 1
ATOM 1411 O O . SER A 1 177 ? 5.211 15.375 8.555 1 94 177 SER A O 1
ATOM 1413 N N . PRO A 1 178 ? 5.734 16.578 10.32 1 95.12 178 PRO A N 1
ATOM 1414 C CA . PRO A 1 178 ? 5.266 15.562 11.266 1 95.12 178 PRO A CA 1
ATOM 1415 C C . PRO A 1 178 ? 3.754 15.344 11.195 1 95.12 178 PRO A C 1
ATOM 1417 O O . PRO A 1 178 ? 3.242 14.359 11.742 1 95.12 178 PRO A O 1
ATOM 1420 N N . HIS A 1 179 ? 3.076 16.266 10.594 1 95.88 179 HIS A N 1
ATOM 1421 C CA . HIS A 1 179 ? 1.643 16.078 10.406 1 95.88 179 HIS A CA 1
ATOM 1422 C C . HIS A 1 179 ? 1.36 14.82 9.586 1 95.88 179 HIS A C 1
ATOM 1424 O O . HIS A 1 179 ? 0.353 14.148 9.805 1 95.88 179 HIS A O 1
ATOM 1430 N N . ARG A 1 180 ? 2.258 14.547 8.695 1 94.06 180 ARG A N 1
ATOM 1431 C CA . ARG A 1 180 ? 2.105 13.336 7.883 1 94.06 180 ARG A CA 1
ATOM 1432 C C . ARG A 1 180 ? 2.232 12.086 8.742 1 94.06 180 ARG A C 1
ATOM 1434 O O . ARG A 1 180 ? 1.461 11.133 8.578 1 94.06 180 ARG A O 1
ATOM 1441 N N . GLN A 1 181 ? 3.188 12.117 9.625 1 94.38 181 GLN A N 1
ATOM 1442 C CA . GLN A 1 181 ? 3.332 10.984 10.539 1 94.38 181 GLN A CA 1
ATOM 1443 C C . GLN A 1 181 ? 2.088 10.82 11.406 1 94.38 181 GLN A C 1
ATOM 1445 O O . GLN A 1 181 ? 1.695 9.695 11.719 1 94.38 181 GLN A O 1
ATOM 1450 N N . PHE A 1 182 ? 1.538 11.875 11.766 1 94.38 182 PHE A N 1
ATOM 1451 C CA . PHE A 1 182 ? 0.314 11.812 12.555 1 94.38 182 PHE A CA 1
ATOM 1452 C C . PHE A 1 182 ? -0.76 11.008 11.82 1 94.38 182 PHE A C 1
ATOM 1454 O O . PHE A 1 182 ? -1.334 10.078 12.383 1 94.38 182 PHE A O 1
ATOM 1461 N N . ILE A 1 183 ? -1.031 11.398 10.617 1 93.19 183 ILE A N 1
ATOM 1462 C CA . ILE A 1 183 ? -2.16 10.789 9.922 1 93.19 183 ILE A CA 1
ATOM 1463 C C . ILE A 1 183 ? -1.85 9.328 9.609 1 93.19 183 ILE A C 1
ATOM 1465 O O . ILE A 1 183 ? -2.746 8.484 9.617 1 93.19 183 ILE A O 1
ATOM 1469 N N . VAL A 1 184 ? -0.667 9.023 9.391 1 92.69 184 VAL A N 1
ATOM 1470 C CA . VAL A 1 184 ? -0.257 7.637 9.18 1 92.69 184 VAL A CA 1
ATOM 1471 C C . VAL A 1 184 ? -0.521 6.824 10.445 1 92.69 184 VAL A C 1
ATOM 1473 O O . VAL A 1 184 ? -1.199 5.797 10.398 1 92.69 184 VAL A O 1
ATOM 1476 N N . ASP A 1 185 ? -0.021 7.293 11.594 1 90.81 185 ASP A N 1
ATOM 1477 C CA . ASP A 1 185 ? -0.221 6.609 12.867 1 90.81 185 ASP A CA 1
ATOM 1478 C C . ASP A 1 185 ? -1.708 6.465 13.188 1 90.81 185 ASP A C 1
ATOM 1480 O O . ASP A 1 185 ? -2.15 5.41 13.648 1 90.81 185 ASP A O 1
ATOM 1484 N N . PHE A 1 186 ? -2.367 7.508 12.938 1 91.31 186 PHE A N 1
ATOM 1485 C CA . PHE A 1 186 ? -3.799 7.531 13.211 1 91.31 186 PHE A CA 1
ATOM 1486 C C . PHE A 1 186 ? -4.531 6.488 12.375 1 91.31 186 PHE A C 1
ATOM 1488 O O . PHE A 1 186 ? -5.402 5.777 12.883 1 91.31 186 PHE A O 1
ATOM 1495 N N . THR A 1 187 ? -4.227 6.383 11.148 1 88.75 187 THR A N 1
ATOM 1496 C CA . THR A 1 187 ? -4.848 5.441 10.227 1 88.75 187 THR A CA 1
ATOM 1497 C C . THR A 1 187 ? -4.59 4.004 10.672 1 88.75 187 THR A C 1
ATOM 1499 O O . THR A 1 187 ? -5.52 3.199 10.766 1 88.75 187 THR A O 1
ATOM 1502 N N . ILE A 1 188 ? -3.4 3.746 10.938 1 88.88 188 ILE A N 1
ATOM 1503 C CA . ILE A 1 188 ? -3.025 2.398 11.352 1 88.88 188 ILE A CA 1
ATOM 1504 C C . ILE A 1 188 ? -3.76 2.033 12.641 1 88.88 188 ILE A C 1
ATOM 1506 O O . ILE A 1 188 ? -4.195 0.892 12.812 1 88.88 188 ILE A O 1
ATOM 1510 N N . LYS A 1 189 ? -3.951 2.979 13.477 1 88.44 189 LYS A N 1
ATOM 1511 C CA . LYS A 1 189 ? -4.5 2.717 14.805 1 88.44 189 LYS A CA 1
ATOM 1512 C C . LYS A 1 189 ? -6.02 2.582 14.75 1 88.44 189 LYS A C 1
ATOM 1514 O O . LYS A 1 189 ? -6.602 1.757 15.461 1 88.44 189 LYS A O 1
ATOM 1519 N N . PHE A 1 190 ? -6.684 3.291 13.828 1 87.81 190 PHE A N 1
ATOM 1520 C CA . PHE A 1 190 ? -8.117 3.412 14.055 1 87.81 190 PHE A CA 1
ATOM 1521 C C . PHE A 1 190 ? -8.898 2.971 12.82 1 87.81 190 PHE A C 1
ATOM 1523 O O . PHE A 1 190 ? -10.102 2.717 12.891 1 87.81 190 PHE A O 1
ATOM 1530 N N . TRP A 1 191 ? -8.289 2.924 11.742 1 83.19 191 TRP A N 1
ATOM 1531 C CA . TRP A 1 191 ? -9.031 2.525 10.555 1 83.19 191 TRP A CA 1
ATOM 1532 C C . TRP A 1 191 ? -9.297 1.024 10.555 1 83.19 191 TRP A C 1
ATOM 1534 O O . TRP A 1 191 ? -8.633 0.27 11.266 1 83.19 191 TRP A O 1
ATOM 1544 N N . HIS A 1 192 ? -10.383 0.683 9.672 1 81.38 192 HIS A N 1
ATOM 1545 C CA . HIS A 1 192 ? -10.742 -0.713 9.445 1 81.38 192 HIS A CA 1
ATOM 1546 C C . HIS A 1 192 ? -10.352 -1.166 8.047 1 81.38 192 HIS A C 1
ATOM 1548 O O . HIS A 1 192 ? -10.086 -0.336 7.172 1 81.38 192 HIS A O 1
ATOM 1554 N N . GLY A 1 193 ? -10.273 -2.543 7.941 1 74.62 193 GLY A N 1
ATOM 1555 C CA . GLY A 1 193 ? -9.906 -3.107 6.652 1 74.62 193 GLY A CA 1
ATOM 1556 C C . GLY A 1 193 ? -10.773 -2.607 5.512 1 74.62 193 GLY A C 1
ATOM 1557 O O . GLY A 1 193 ? -10.273 -2.328 4.418 1 74.62 193 GLY A O 1
ATOM 1558 N N . THR A 1 194 ? -11.961 -2.404 5.703 1 76.75 194 THR A N 1
ATOM 1559 C CA . THR A 1 194 ? -12.906 -1.952 4.688 1 76.75 194 THR A CA 1
ATOM 1560 C C . THR A 1 194 ? -12.57 -0.534 4.23 1 76.75 194 THR A C 1
ATOM 1562 O O . THR A 1 194 ? -12.852 -0.161 3.09 1 76.75 194 THR A O 1
ATOM 1565 N N . ASP A 1 195 ? -11.922 0.172 5.133 1 75.5 195 ASP A N 1
ATOM 1566 C CA . ASP A 1 195 ? -11.562 1.552 4.824 1 75.5 195 ASP A CA 1
ATOM 1567 C C . ASP A 1 195 ? -10.352 1.606 3.898 1 75.5 195 ASP A C 1
ATOM 1569 O O . ASP A 1 195 ? -10.195 2.559 3.131 1 75.5 195 ASP A O 1
ATOM 1573 N N . LEU A 1 196 ? -9.562 0.571 4.02 1 78 196 LEU A N 1
ATOM 1574 C CA . LEU A 1 196 ? -8.305 0.56 3.275 1 78 196 LEU A CA 1
ATOM 1575 C C . LEU A 1 196 ? -8.523 0.057 1.853 1 78 196 LEU A C 1
ATOM 1577 O O . LEU A 1 196 ? -7.707 0.313 0.967 1 78 196 LEU A O 1
ATOM 1581 N N . GLU A 1 197 ? -9.547 -0.708 1.666 1 75.19 197 GLU A N 1
ATOM 1582 C CA . GLU A 1 197 ? -9.812 -1.27 0.345 1 75.19 197 GLU A CA 1
ATOM 1583 C C . GLU A 1 197 ? -9.875 -0.175 -0.717 1 75.19 197 GLU A C 1
ATOM 1585 O O . GLU A 1 197 ? -9.531 -0.41 -1.878 1 75.19 197 GLU A O 1
ATOM 1590 N N . ASP A 1 198 ? -10.18 1.038 -0.299 1 69.25 198 ASP A N 1
ATOM 1591 C CA . ASP A 1 198 ? -10.328 2.162 -1.218 1 69.25 198 ASP A CA 1
ATOM 1592 C C . ASP A 1 198 ? -9.016 2.914 -1.389 1 69.25 198 ASP A C 1
ATOM 1594 O O . ASP A 1 198 ? -8.859 3.709 -2.318 1 69.25 198 ASP A O 1
ATOM 1598 N N . LEU A 1 199 ? -8.117 2.697 -0.499 1 68.31 199 LEU A N 1
ATOM 1599 C CA . LEU A 1 199 ? -6.883 3.473 -0.482 1 68.31 199 LEU A CA 1
ATOM 1600 C C . LEU A 1 199 ? -6.078 3.242 -1.757 1 68.31 199 LEU A C 1
ATOM 1602 O O . LEU A 1 199 ? -5.41 4.156 -2.248 1 68.31 199 LEU A O 1
ATOM 1606 N N . SER A 1 200 ? -6.207 2 -2.23 1 61.38 200 SER A N 1
ATOM 1607 C CA . SER A 1 200 ? -5.371 1.675 -3.381 1 61.38 200 SER A CA 1
ATOM 1608 C C . SER A 1 200 ? -6.051 2.064 -4.688 1 61.38 200 SER A C 1
ATOM 1610 O O . SER A 1 200 ? -5.449 1.977 -5.758 1 61.38 200 SER A O 1
ATOM 1612 N N . ASN A 1 201 ? -7.301 2.439 -4.453 1 63.62 201 ASN A N 1
ATOM 1613 C CA . ASN A 1 201 ? -8 2.885 -5.652 1 63.62 201 ASN A CA 1
ATOM 1614 C C . ASN A 1 201 ? -7.465 4.223 -6.152 1 63.62 201 ASN A C 1
ATOM 1616 O O . ASN A 1 201 ? -7.305 5.164 -5.371 1 63.62 201 ASN A O 1
ATOM 1620 N N . GLU A 1 202 ? -7.082 4.09 -7.375 1 60.03 202 GLU A N 1
ATOM 1621 C CA . GLU A 1 202 ? -6.504 5.273 -8.008 1 60.03 202 GLU A CA 1
ATOM 1622 C C . GLU A 1 202 ? -7.418 6.484 -7.859 1 60.03 202 GLU A C 1
ATOM 1624 O O . GLU A 1 202 ? -8.609 6.406 -8.164 1 60.03 202 GLU A O 1
ATOM 1629 N N . GLY A 1 203 ? -6.824 7.449 -7.195 1 63.44 203 GLY A N 1
ATOM 1630 C CA . GLY A 1 203 ? -7.48 8.75 -7.242 1 63.44 203 GLY A CA 1
ATOM 1631 C C . GLY A 1 203 ? -8.109 9.141 -5.922 1 63.44 203 GLY A C 1
ATOM 1632 O O . GLY A 1 203 ? -8.422 10.32 -5.703 1 63.44 203 GLY A O 1
ATOM 1633 N N . LEU A 1 204 ? -8.266 8.164 -5.012 1 70.56 204 LEU A N 1
ATOM 1634 C CA . LEU A 1 204 ? -8.969 8.539 -3.789 1 70.56 204 LEU A CA 1
ATOM 1635 C C . LEU A 1 204 ? -7.996 9.094 -2.75 1 70.56 204 LEU A C 1
ATOM 1637 O O . LEU A 1 204 ? -8.344 10.008 -1.999 1 70.56 204 LEU A O 1
ATOM 1641 N N . PHE A 1 205 ? -6.785 8.547 -2.807 1 77.94 205 PHE A N 1
ATOM 1642 C CA . PHE A 1 205 ? -5.793 8.984 -1.83 1 77.94 205 PHE A CA 1
ATOM 1643 C C . PHE A 1 205 ? -4.477 9.336 -2.514 1 77.94 205 PHE A C 1
ATOM 1645 O O . PHE A 1 205 ? -4.125 8.75 -3.537 1 77.94 205 PHE A O 1
ATOM 1652 N N . PRO A 1 206 ? -3.803 10.383 -1.831 1 82.44 206 PRO A N 1
ATOM 1653 C CA . PRO A 1 206 ? -2.473 10.68 -2.367 1 82.44 206 PRO A CA 1
ATOM 1654 C C . PRO A 1 206 ? -1.539 9.469 -2.338 1 82.44 206 PRO A C 1
ATOM 1656 O O . PRO A 1 206 ? -1.515 8.727 -1.354 1 82.44 206 PRO A O 1
ATOM 1659 N N . ARG A 1 207 ? -0.82 9.32 -3.432 1 81.5 207 ARG A N 1
ATOM 1660 C CA . ARG A 1 207 ? 0.073 8.18 -3.586 1 81.5 207 ARG A CA 1
ATOM 1661 C C . ARG A 1 207 ? 1.124 8.156 -2.48 1 81.5 207 ARG A C 1
ATOM 1663 O O . ARG A 1 207 ? 1.453 7.086 -1.954 1 81.5 207 ARG A O 1
ATOM 1670 N N . GLU A 1 208 ? 1.618 9.258 -2.133 1 86.44 208 GLU A N 1
ATOM 1671 C CA . GLU A 1 208 ? 2.645 9.336 -1.097 1 86.44 208 GLU A CA 1
ATOM 1672 C C . GLU A 1 208 ? 2.105 8.859 0.249 1 86.44 208 GLU A C 1
ATOM 1674 O O . GLU A 1 208 ? 2.838 8.258 1.039 1 86.44 208 GLU A O 1
ATOM 1679 N N . PHE A 1 209 ? 0.866 9.141 0.429 1 88.75 209 PHE A N 1
ATOM 1680 C CA . PHE A 1 209 ? 0.238 8.695 1.668 1 88.75 209 PHE A CA 1
ATOM 1681 C C . PHE A 1 209 ? 0.191 7.172 1.736 1 88.75 209 PHE A C 1
ATOM 1683 O O . PHE A 1 209 ? 0.568 6.578 2.75 1 88.75 209 PHE A O 1
ATOM 1690 N N . VAL A 1 210 ? -0.213 6.57 0.767 1 85.06 210 VAL A N 1
ATOM 1691 C CA . VAL A 1 210 ? -0.321 5.117 0.695 1 85.06 210 VAL A CA 1
ATOM 1692 C C . VAL A 1 210 ? 1.056 4.484 0.892 1 85.06 210 VAL A C 1
ATOM 1694 O O . VAL A 1 210 ? 1.195 3.502 1.624 1 85.06 210 VAL A O 1
ATOM 1697 N N . ASN A 1 211 ? 1.996 5.074 0.286 1 85.62 211 ASN A N 1
ATOM 1698 C CA . ASN A 1 211 ? 3.361 4.574 0.421 1 85.62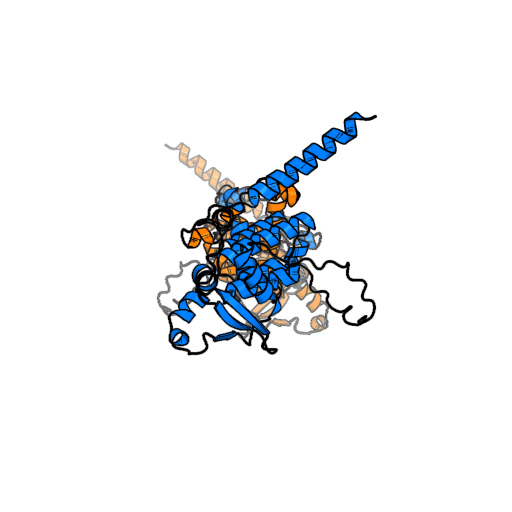 211 ASN A CA 1
ATOM 1699 C C . ASN A 1 211 ? 3.854 4.676 1.862 1 85.62 211 ASN A C 1
ATOM 1701 O O . ASN A 1 211 ? 4.457 3.736 2.383 1 85.62 211 ASN A O 1
ATOM 1705 N N . ASP A 1 212 ? 3.615 5.781 2.441 1 89.44 212 ASP A N 1
ATOM 1706 C CA . ASP A 1 212 ? 4.039 5.949 3.828 1 89.44 212 ASP A CA 1
ATOM 1707 C C . ASP A 1 212 ? 3.34 4.949 4.746 1 89.44 212 ASP A C 1
ATOM 1709 O O . ASP A 1 212 ? 3.945 4.434 5.688 1 89.44 212 ASP A O 1
ATOM 1713 N N . LEU A 1 213 ? 2.068 4.734 4.516 1 89.56 213 LEU A N 1
ATOM 1714 C CA . LEU A 1 213 ? 1.318 3.738 5.277 1 89.56 213 LEU A CA 1
ATOM 1715 C C . LEU A 1 213 ? 1.96 2.361 5.152 1 89.56 213 LEU A C 1
ATOM 1717 O O . LEU A 1 213 ? 2.199 1.69 6.156 1 89.56 213 LEU A O 1
ATOM 1721 N N . LEU A 1 214 ? 2.248 2.002 3.947 1 88.56 214 LEU A N 1
ATOM 1722 C CA . LEU A 1 214 ? 2.861 0.709 3.658 1 88.56 214 LEU A CA 1
ATOM 1723 C C . LEU A 1 214 ? 4.207 0.577 4.367 1 88.56 214 LEU A C 1
ATOM 1725 O O . LEU A 1 214 ? 4.465 -0.428 5.031 1 88.56 214 LEU A O 1
ATOM 1729 N N . MET A 1 215 ? 4.988 1.523 4.285 1 89.56 215 MET A N 1
ATOM 1730 C CA . MET A 1 215 ? 6.328 1.497 4.867 1 89.56 215 MET A CA 1
ATOM 1731 C C . MET A 1 215 ? 6.258 1.437 6.387 1 89.56 215 MET A C 1
ATOM 1733 O O . MET A 1 215 ? 7.012 0.695 7.02 1 89.56 215 MET A O 1
ATOM 1737 N N . GLU A 1 216 ? 5.395 2.182 6.879 1 92 216 GLU A N 1
ATOM 1738 C CA . GLU A 1 216 ? 5.27 2.197 8.336 1 92 216 GLU A CA 1
ATOM 1739 C C . GLU A 1 216 ? 4.766 0.854 8.859 1 92 216 GLU A C 1
ATOM 1741 O O . GLU A 1 216 ? 5.297 0.327 9.836 1 92 216 GLU A O 1
ATOM 1746 N N . MET A 1 217 ? 3.781 0.321 8.297 1 91.5 217 MET A N 1
ATOM 1747 C CA . MET A 1 217 ? 3.252 -0.981 8.688 1 91.5 217 MET A CA 1
ATOM 1748 C C . MET A 1 217 ? 4.32 -2.062 8.57 1 91.5 217 MET A C 1
ATOM 1750 O O . MET A 1 217 ? 4.461 -2.904 9.453 1 91.5 217 MET A O 1
ATOM 1754 N N . PHE A 1 218 ? 4.996 -2.01 7.5 1 90.88 218 PHE A N 1
ATOM 1755 C CA . PHE A 1 218 ? 6.074 -2.967 7.281 1 90.88 218 PHE A CA 1
ATOM 1756 C C . PHE A 1 218 ? 7.125 -2.863 8.383 1 90.88 218 PHE A C 1
ATOM 1758 O O . PHE A 1 218 ? 7.555 -3.877 8.938 1 90.88 218 PHE A O 1
ATOM 1765 N N . SER A 1 219 ? 7.527 -1.67 8.688 1 90.06 219 SER A N 1
ATOM 1766 C CA . SER A 1 219 ? 8.523 -1.435 9.727 1 90.06 219 SER A CA 1
ATOM 1767 C C . SER A 1 219 ? 8.047 -1.96 11.078 1 90.06 219 SER A C 1
ATOM 1769 O O . SER A 1 219 ? 8.82 -2.578 11.812 1 90.06 219 SER A O 1
ATOM 1771 N N . ARG A 1 220 ? 6.883 -1.729 11.414 1 89.56 220 ARG A N 1
ATOM 1772 C CA . ARG A 1 220 ? 6.324 -2.193 12.68 1 89.56 220 ARG A CA 1
ATOM 1773 C C . ARG A 1 220 ? 6.316 -3.717 12.75 1 89.56 220 ARG A C 1
ATOM 1775 O O . ARG A 1 220 ? 6.602 -4.293 13.805 1 89.56 220 ARG A O 1
ATOM 1782 N N . LEU A 1 221 ? 5.945 -4.328 11.68 1 90 221 LEU A N 1
ATOM 1783 C CA . LEU A 1 221 ? 5.906 -5.785 11.656 1 90 221 LEU A CA 1
ATOM 1784 C C . LEU A 1 221 ? 7.316 -6.367 11.727 1 90 221 LEU A C 1
ATOM 1786 O O . LEU A 1 221 ? 7.543 -7.367 12.414 1 90 221 LEU A O 1
ATOM 1790 N N . ARG A 1 222 ? 8.234 -5.707 11.07 1 85.62 222 ARG A N 1
ATOM 1791 C CA . ARG A 1 222 ? 9.617 -6.176 11.031 1 85.62 222 ARG A CA 1
ATOM 1792 C C . ARG A 1 222 ? 10.273 -6.082 12.406 1 85.62 222 ARG A C 1
ATOM 1794 O O . ARG A 1 222 ? 11.117 -6.91 12.758 1 85.62 222 ARG A O 1
ATOM 1801 N N . ARG A 1 223 ? 9.906 -5.148 13.102 1 83.56 223 ARG A N 1
ATOM 1802 C CA . ARG A 1 223 ? 10.469 -4.949 14.43 1 83.56 223 ARG A CA 1
ATOM 1803 C C . ARG A 1 223 ? 10.039 -6.066 15.375 1 83.56 223 ARG A C 1
ATOM 1805 O O . ARG A 1 223 ? 10.742 -6.367 16.344 1 83.56 223 ARG A O 1
ATOM 1812 N N . ARG A 1 224 ? 9.031 -6.699 15.062 1 80.94 224 ARG A N 1
ATOM 1813 C CA . ARG A 1 224 ? 8.477 -7.719 15.945 1 80.94 224 ARG A CA 1
ATOM 1814 C C . ARG A 1 224 ? 8.875 -9.117 15.484 1 80.94 224 ARG A C 1
ATOM 1816 O O . ARG A 1 224 ? 8.664 -10.094 16.203 1 80.94 224 ARG A O 1
ATOM 1823 N N . GLU A 1 225 ? 9.328 -9.203 14.305 1 77.94 225 GLU A N 1
ATOM 1824 C CA . GLU A 1 225 ? 9.617 -10.523 13.758 1 77.94 225 GLU A CA 1
ATOM 1825 C C . GLU A 1 225 ? 11.086 -10.891 13.945 1 77.94 225 GLU A C 1
ATOM 1827 O O . GLU A 1 225 ? 11.961 -10.016 13.906 1 77.94 225 GLU A O 1
ATOM 1832 N N . HIS A 1 226 ? 11.266 -12.172 14.242 1 78.19 226 HIS A N 1
ATOM 1833 C CA . HIS A 1 226 ? 12.625 -12.703 14.305 1 78.19 226 HIS A CA 1
ATOM 1834 C C . HIS A 1 226 ? 13.125 -13.094 12.914 1 78.19 226 HIS A C 1
ATOM 1836 O O . HIS A 1 226 ? 12.383 -13.656 12.109 1 78.19 226 HIS A O 1
ATOM 1842 N N . TRP A 1 227 ? 14.383 -12.719 12.703 1 75.25 227 TRP A N 1
ATOM 1843 C CA . TRP A 1 227 ? 15.016 -13.031 11.422 1 75.25 227 TRP A CA 1
ATOM 1844 C C . TRP A 1 227 ? 15.312 -14.523 11.312 1 75.25 227 TRP A C 1
ATOM 1846 O O . TRP A 1 227 ? 15.766 -15.148 12.273 1 75.25 227 TRP A O 1
ATOM 1856 N N . THR A 1 228 ? 14.82 -15.102 10.219 1 83.44 228 THR A N 1
ATOM 1857 C CA . THR A 1 228 ? 15.109 -16.484 9.898 1 83.44 228 THR A CA 1
ATOM 1858 C C . THR A 1 228 ? 15.547 -16.625 8.445 1 83.44 228 THR A C 1
ATOM 1860 O O . THR A 1 228 ? 15.195 -15.797 7.602 1 83.44 228 THR A O 1
ATOM 1863 N N . SER A 1 229 ? 16.438 -17.594 8.266 1 84.38 229 SER A N 1
ATOM 1864 C CA . SER A 1 229 ? 16.828 -17.859 6.883 1 84.38 229 SER A CA 1
ATOM 1865 C C . SER A 1 229 ? 15.68 -18.469 6.09 1 84.38 229 SER A C 1
ATOM 1867 O O . SER A 1 229 ? 14.766 -19.062 6.668 1 84.38 229 SER A O 1
ATOM 1869 N N . ILE A 1 230 ? 15.75 -18.266 4.773 1 86.75 230 ILE A N 1
ATOM 1870 C CA . ILE A 1 230 ? 14.734 -18.828 3.891 1 86.75 230 ILE A CA 1
ATOM 1871 C C . ILE A 1 230 ? 14.688 -20.344 4.066 1 86.75 230 ILE A C 1
ATOM 1873 O O . ILE A 1 230 ? 13.602 -20.938 4.148 1 86.75 230 ILE A O 1
ATOM 1877 N N . ARG A 1 231 ? 15.82 -20.922 4.145 1 85.81 231 ARG A N 1
ATOM 1878 C CA . ARG A 1 231 ? 15.914 -22.375 4.309 1 85.81 231 ARG A CA 1
ATOM 1879 C C . ARG A 1 231 ? 15.227 -22.828 5.59 1 85.81 231 ARG A C 1
ATOM 1881 O O . ARG A 1 231 ? 14.43 -23.766 5.57 1 85.81 231 ARG A O 1
ATOM 1888 N N . THR A 1 232 ? 15.523 -22.125 6.652 1 85.88 232 THR A N 1
ATOM 1889 C CA . THR A 1 232 ? 14.945 -22.469 7.941 1 85.88 232 THR A CA 1
ATOM 1890 C C . THR A 1 232 ? 13.438 -22.25 7.938 1 85.88 232 THR A C 1
ATOM 1892 O O . THR A 1 232 ? 12.68 -23.062 8.484 1 85.88 232 THR A O 1
ATOM 1895 N N . TYR A 1 233 ? 13.008 -21.25 7.285 1 87.94 233 TYR A N 1
ATOM 1896 C CA . TYR A 1 233 ? 11.594 -20.906 7.227 1 87.94 233 TYR A CA 1
ATOM 1897 C C . TYR A 1 233 ? 10.797 -21.984 6.516 1 87.94 233 TYR A C 1
ATOM 1899 O O . TYR A 1 233 ? 9.742 -22.406 7 1 87.94 233 TYR A O 1
ATOM 1907 N N . PHE A 1 234 ? 11.359 -22.531 5.465 1 88.56 234 PHE A N 1
ATOM 1908 C CA . PHE A 1 234 ? 10.594 -23.453 4.633 1 88.56 234 PHE A CA 1
ATOM 1909 C C . PHE A 1 234 ? 10.758 -24.891 5.125 1 88.56 234 PHE A C 1
ATOM 1911 O O . PHE A 1 234 ? 9.992 -25.781 4.742 1 88.56 234 PHE A O 1
ATOM 1918 N N . LYS A 1 235 ? 11.758 -25.062 5.922 1 85.44 235 LYS A N 1
ATOM 1919 C CA . LYS A 1 235 ? 11.992 -26.406 6.469 1 85.44 235 LYS A CA 1
ATOM 1920 C C . LYS A 1 235 ? 10.789 -26.891 7.273 1 85.44 235 LYS A C 1
ATOM 1922 O O . LYS A 1 235 ? 10.383 -28.047 7.168 1 85.44 235 LYS A O 1
ATOM 1927 N N . ASP A 1 236 ? 10.188 -25.953 7.977 1 83.44 236 ASP A N 1
ATOM 1928 C CA . ASP A 1 236 ? 9.109 -26.344 8.883 1 83.44 236 ASP A CA 1
ATOM 1929 C C . ASP A 1 236 ? 7.75 -25.969 8.312 1 83.44 236 ASP A C 1
ATOM 1931 O O . ASP A 1 236 ? 6.711 -26.266 8.914 1 83.44 236 ASP A O 1
ATOM 1935 N N . LEU A 1 237 ? 7.73 -25.406 7.18 1 88.31 237 LEU A N 1
ATOM 1936 C CA . LEU A 1 237 ? 6.469 -24.906 6.648 1 88.31 237 LEU A CA 1
ATOM 1937 C C . LEU A 1 237 ? 5.824 -25.922 5.719 1 88.31 237 LEU A C 1
ATOM 1939 O O . LEU A 1 237 ? 6.488 -26.469 4.836 1 88.31 237 LEU A O 1
ATOM 1943 N N . ASP A 1 238 ? 4.48 -26.25 5.961 1 89.44 238 ASP A N 1
ATOM 1944 C CA . ASP A 1 238 ? 3.707 -27.031 5 1 89.44 238 ASP A CA 1
ATOM 1945 C C . ASP A 1 238 ? 3.34 -26.188 3.779 1 89.44 238 ASP A C 1
ATOM 1947 O O . ASP A 1 238 ? 2.35 -25.453 3.801 1 89.44 238 ASP A O 1
ATOM 1951 N N . ILE A 1 239 ? 4.043 -26.438 2.762 1 90.19 239 ILE A N 1
ATOM 1952 C CA . ILE A 1 239 ? 3.908 -25.609 1.561 1 90.19 239 ILE A CA 1
ATOM 1953 C C . ILE A 1 239 ? 2.602 -25.953 0.847 1 90.19 239 ILE A C 1
ATOM 1955 O O . ILE A 1 239 ? 2.135 -25.188 -0.002 1 90.19 239 ILE A O 1
ATOM 1959 N N . CYS A 1 240 ? 2.049 -27.047 1.196 1 92.5 240 CYS A N 1
ATOM 1960 C CA . CYS A 1 240 ? 0.83 -27.516 0.543 1 92.5 240 CYS A CA 1
ATOM 1961 C C . CYS A 1 240 ? -0.309 -26.516 0.747 1 92.5 240 CYS A C 1
ATOM 1963 O O . CYS A 1 240 ? -1.213 -26.422 -0.086 1 92.5 240 CYS A O 1
ATOM 1965 N N . LYS A 1 241 ? -0.258 -25.781 1.813 1 91.81 241 LYS A N 1
ATOM 1966 C CA . LYS A 1 241 ? -1.311 -24.812 2.102 1 91.81 241 LYS A CA 1
ATOM 1967 C C . LYS A 1 241 ? -1.39 -23.75 1.013 1 91.81 241 LYS A C 1
ATOM 1969 O O . LYS A 1 241 ? -2.406 -23.062 0.879 1 91.81 241 LYS A O 1
ATOM 1974 N N . TYR A 1 242 ? -0.267 -23.578 0.218 1 93.88 242 TYR A N 1
ATOM 1975 C CA . TYR A 1 242 ? -0.216 -22.562 -0.829 1 93.88 242 TYR A CA 1
ATOM 1976 C C . TYR A 1 242 ? -0.531 -23.172 -2.191 1 93.88 242 TYR A C 1
ATOM 1978 O O . TYR A 1 242 ? -0.418 -22.5 -3.219 1 93.88 242 TYR A O 1
ATOM 1986 N N . HIS A 1 243 ? -0.904 -24.453 -2.184 1 93.5 243 HIS A N 1
ATOM 1987 C CA . HIS A 1 243 ? -1.191 -25.109 -3.451 1 93.5 243 HIS A CA 1
ATOM 1988 C C . HIS A 1 243 ? -2.643 -24.906 -3.867 1 93.5 243 HIS A C 1
ATOM 1990 O O . HIS A 1 243 ? -3.521 -24.75 -3.014 1 93.5 243 HIS A O 1
ATOM 1996 N N . GLU A 1 244 ? -2.855 -25.062 -5.207 1 93.06 244 GLU A N 1
ATOM 1997 C CA . GLU A 1 244 ? -4.176 -24.797 -5.777 1 93.06 244 GLU A CA 1
ATOM 1998 C C . GLU A 1 244 ? -5.051 -26.047 -5.719 1 93.06 244 GLU A C 1
ATOM 2000 O O . GLU A 1 244 ? -6.266 -25.969 -5.93 1 93.06 244 GLU A O 1
ATOM 2005 N N . HIS A 1 245 ? -4.492 -27.188 -5.375 1 88.06 245 HIS A N 1
ATOM 2006 C CA . HIS A 1 245 ? -5.273 -28.422 -5.402 1 88.06 245 HIS A CA 1
ATOM 2007 C C . HIS A 1 245 ? -6.48 -28.328 -4.473 1 88.06 245 HIS A C 1
ATOM 2009 O O . HIS A 1 245 ? -7.504 -28.969 -4.715 1 88.06 245 HIS A O 1
ATOM 2015 N N . SER A 1 246 ? -6.328 -27.516 -3.492 1 83.12 246 SER A N 1
ATOM 2016 C CA . SER A 1 246 ? -7.418 -27.375 -2.535 1 83.12 246 SER A CA 1
ATOM 2017 C C . SER A 1 246 ? -8.609 -26.641 -3.158 1 83.12 246 SER A C 1
ATOM 2019 O O . SER A 1 246 ? -9.742 -26.812 -2.717 1 83.12 246 SER A O 1
ATOM 2021 N N . MET A 1 247 ? -8.344 -25.875 -4.195 1 86.94 247 MET A N 1
ATOM 2022 C CA . MET A 1 247 ? -9.406 -25.141 -4.875 1 86.94 247 MET A CA 1
ATOM 2023 C C . MET A 1 247 ? -10.344 -26.094 -5.617 1 86.94 247 MET A C 1
ATOM 2025 O O . MET A 1 247 ? -11.531 -25.812 -5.758 1 86.94 247 MET A O 1
ATOM 2029 N N . LYS A 1 248 ? -9.844 -27.234 -6.109 1 84.94 248 LYS A N 1
ATOM 2030 C CA . LYS A 1 248 ? -10.609 -28.203 -6.891 1 84.94 248 LYS A CA 1
ATOM 2031 C C . LYS A 1 248 ? -10.898 -29.469 -6.082 1 84.94 248 LYS A C 1
ATOM 2033 O O . LYS A 1 248 ? -11.414 -30.453 -6.621 1 84.94 248 LYS A O 1
ATOM 2038 N N . ASN A 1 249 ? -10.641 -29.391 -4.746 1 85.81 249 ASN A N 1
ATOM 2039 C CA . ASN A 1 249 ? -10.805 -30.562 -3.881 1 85.81 249 ASN A CA 1
ATOM 2040 C C . ASN A 1 249 ? -10.117 -31.797 -4.457 1 85.81 249 ASN A C 1
ATOM 2042 O O . ASN A 1 249 ? -10.703 -32.875 -4.508 1 85.81 249 ASN A O 1
ATOM 2046 N N . GLU A 1 250 ? -8.953 -31.625 -5.055 1 88.94 250 GLU A N 1
ATOM 2047 C CA . GLU A 1 250 ? -8.125 -32.719 -5.605 1 88.94 250 GLU A CA 1
ATOM 2048 C C . GLU A 1 250 ? -6.902 -32.969 -4.734 1 88.94 250 GLU A C 1
ATOM 2050 O O . GLU A 1 250 ? -6.504 -32.094 -3.945 1 88.94 250 GLU A O 1
ATOM 2055 N N . PRO A 1 251 ? -6.422 -34.188 -4.789 1 88.62 251 PRO A N 1
ATOM 2056 C CA . PRO A 1 251 ? -5.18 -34.438 -4.055 1 88.62 251 PRO A CA 1
ATOM 2057 C C . PRO A 1 251 ? -4.008 -33.594 -4.574 1 88.62 251 PRO A C 1
ATOM 2059 O O . PRO A 1 251 ? -4.027 -33.156 -5.723 1 88.62 251 PRO A O 1
ATOM 2062 N N . CYS A 1 252 ? -3.059 -33.406 -3.695 1 91.31 252 CYS A N 1
ATOM 2063 C CA . CYS A 1 252 ? -1.837 -32.719 -4.055 1 91.31 252 CYS A CA 1
ATOM 2064 C C . CYS A 1 252 ? -1.092 -33.438 -5.168 1 91.31 252 CYS A C 1
ATOM 2066 O O . CYS A 1 252 ? -1.1 -34.656 -5.223 1 91.31 252 CYS A O 1
ATOM 2068 N N . TYR A 1 253 ? -0.409 -32.656 -6.059 1 88.44 253 TYR A N 1
ATOM 2069 C CA . TYR A 1 253 ? 0.319 -33.281 -7.16 1 88.44 253 TYR A CA 1
ATOM 2070 C C . TYR A 1 253 ? 1.409 -34.219 -6.645 1 88.44 253 TYR A C 1
ATOM 2072 O O . TYR A 1 253 ? 1.758 -35.188 -7.301 1 88.44 253 TYR A O 1
ATOM 2080 N N . LYS A 1 254 ? 1.978 -33.906 -5.512 1 86.56 254 LYS A N 1
ATOM 2081 C CA . LYS A 1 254 ? 3.018 -34.75 -4.895 1 86.56 254 LYS A CA 1
ATOM 2082 C C . LYS A 1 254 ? 2.496 -36.125 -4.574 1 86.56 254 LYS A C 1
ATOM 2084 O O . LYS A 1 254 ? 3.227 -37.125 -4.695 1 86.56 254 LYS A O 1
ATOM 2089 N N . THR A 1 255 ? 1.243 -36.125 -4.156 1 82.94 255 THR A N 1
ATOM 2090 C CA . THR A 1 255 ? 0.609 -37.406 -3.857 1 82.94 255 THR A CA 1
ATOM 2091 C C . THR A 1 255 ? 0.289 -38.156 -5.145 1 82.94 255 THR A C 1
ATOM 2093 O O . THR A 1 255 ? 0.452 -39.375 -5.207 1 82.94 255 THR A O 1
ATOM 2096 N N . LYS A 1 256 ? -0.167 -37.469 -6.176 1 80.44 256 LYS A N 1
ATOM 2097 C CA . LYS A 1 256 ? -0.489 -38.062 -7.465 1 80.44 256 LYS A CA 1
ATOM 2098 C C . LYS A 1 256 ? 0.751 -38.688 -8.109 1 80.44 256 LYS A C 1
ATOM 2100 O O . LYS A 1 256 ? 0.674 -39.75 -8.727 1 80.44 256 LYS A O 1
ATOM 2105 N N . GLN A 1 257 ? 1.848 -37.938 -8.07 1 73.5 257 GLN A N 1
ATOM 2106 C CA . GLN A 1 257 ? 3.088 -38.375 -8.703 1 73.5 257 GLN A CA 1
ATOM 2107 C C . GLN A 1 257 ? 3.684 -39.562 -7.996 1 73.5 257 GLN A C 1
ATOM 2109 O O . GLN A 1 257 ? 4.328 -40.406 -8.625 1 73.5 257 GLN A O 1
ATOM 2114 N N . LYS A 1 258 ? 3.578 -39.562 -6.723 1 61.72 258 LYS A N 1
ATOM 2115 C CA . LYS A 1 258 ? 4.031 -40.75 -5.996 1 61.72 258 LYS A CA 1
ATOM 2116 C C . LYS A 1 258 ? 3.34 -42 -6.504 1 61.72 258 LYS A C 1
ATOM 2118 O O . LYS A 1 258 ? 3.934 -43.094 -6.516 1 61.72 258 LYS A O 1
ATOM 2123 N N . GLY A 1 259 ? 2.182 -41.719 -6.965 1 49.62 259 GLY A N 1
ATOM 2124 C CA . GLY A 1 259 ? 1.484 -42.844 -7.527 1 49.62 259 GLY A CA 1
ATOM 2125 C C . GLY A 1 259 ? 1.962 -43.219 -8.922 1 49.62 259 GLY A C 1
ATOM 2126 O O . GLY A 1 259 ? 1.637 -44.281 -9.438 1 49.62 259 GLY A O 1
ATOM 2127 N N . LEU A 1 260 ? 2.537 -42.219 -9.461 1 52.09 260 LEU A N 1
ATOM 2128 C CA . LEU A 1 260 ? 3.047 -42.5 -10.805 1 52.09 260 LEU A CA 1
ATOM 2129 C C . LEU A 1 260 ? 4.371 -43.25 -10.742 1 52.09 260 LEU A C 1
ATOM 2131 O O . LEU A 1 260 ? 4.707 -44 -11.656 1 52.09 260 LEU A O 1
ATOM 2135 N N . PHE A 1 261 ? 5.121 -42.875 -9.586 1 43.62 261 PHE A N 1
ATOM 2136 C CA . PHE A 1 261 ? 6.387 -43.594 -9.445 1 43.62 261 PHE A CA 1
ATOM 2137 C C . PHE A 1 261 ? 6.32 -44.594 -8.297 1 43.62 261 PHE A C 1
ATOM 2139 O O . PHE A 1 261 ? 5.578 -44.406 -7.336 1 43.62 261 PHE A O 1
ATOM 2146 N N . MET B 1 1 ? 42.125 -50.875 9.375 1 27.28 1 MET B N 1
ATOM 2147 C CA . MET B 1 1 ? 42.031 -50.094 8.148 1 27.28 1 MET B CA 1
ATOM 2148 C C . MET B 1 1 ? 41.062 -50.719 7.16 1 27.28 1 MET B C 1
ATOM 2150 O O . MET B 1 1 ? 40.75 -50.125 6.129 1 27.28 1 MET B O 1
ATOM 2154 N N . SER B 1 2 ? 40.75 -52.031 7.25 1 35.81 2 SER B N 1
ATOM 2155 C CA . SER B 1 2 ? 40.031 -52.781 6.23 1 35.81 2 SER B CA 1
ATOM 2156 C C . SER B 1 2 ? 38.5 -52.625 6.379 1 35.81 2 SER B C 1
ATOM 2158 O O . SER B 1 2 ? 37.75 -53 5.48 1 35.81 2 SER B O 1
ATOM 2160 N N . ASP B 1 3 ? 38.031 -52.312 7.602 1 38.75 3 ASP B N 1
ATOM 2161 C CA . ASP B 1 3 ? 36.625 -52.438 7.828 1 38.75 3 ASP B CA 1
ATOM 2162 C C . ASP B 1 3 ? 35.844 -51.25 7.234 1 38.75 3 ASP B C 1
ATOM 2164 O O . ASP B 1 3 ? 34.625 -51.188 7.324 1 38.75 3 ASP B O 1
ATOM 2168 N N . ALA B 1 4 ? 36.562 -50.188 6.863 1 48.81 4 ALA B N 1
ATOM 2169 C CA . ALA B 1 4 ? 35.875 -49 6.371 1 48.81 4 ALA B CA 1
ATOM 2170 C C . ALA B 1 4 ? 35.312 -49.219 4.965 1 48.81 4 ALA B C 1
ATOM 2172 O O . ALA B 1 4 ? 34.469 -48.469 4.496 1 48.81 4 ALA B O 1
ATOM 2173 N N . SER B 1 5 ? 35.906 -50.312 4.332 1 46.72 5 SER B N 1
ATOM 2174 C CA . SER B 1 5 ? 35.531 -50.5 2.934 1 46.72 5 SER B CA 1
ATOM 2175 C C . SER B 1 5 ? 34.156 -51.156 2.812 1 46.72 5 SER B C 1
ATOM 2177 O O . SER B 1 5 ? 33.469 -51 1.81 1 46.72 5 SER B O 1
ATOM 2179 N N . THR B 1 6 ? 33.781 -51.969 3.811 1 51.03 6 THR B N 1
ATOM 2180 C CA . THR B 1 6 ? 32.562 -52.719 3.668 1 51.03 6 THR B CA 1
ATOM 2181 C C . THR B 1 6 ? 31.328 -51.844 3.932 1 51.03 6 THR B C 1
ATOM 2183 O O . THR B 1 6 ? 30.266 -52.031 3.34 1 51.03 6 THR B O 1
ATOM 2186 N N . ASN B 1 7 ? 31.531 -50.844 4.816 1 46.38 7 ASN B N 1
ATOM 2187 C CA . ASN B 1 7 ? 30.375 -50 5.141 1 46.38 7 ASN B CA 1
ATOM 2188 C C . ASN B 1 7 ? 30 -49.094 3.975 1 46.38 7 ASN B C 1
ATOM 2190 O O . ASN B 1 7 ? 28.828 -48.75 3.793 1 46.38 7 ASN B O 1
ATOM 2194 N N . GLY B 1 8 ? 30.969 -48.719 3.021 1 42.72 8 GLY B N 1
ATOM 2195 C CA . GLY B 1 8 ? 30.656 -47.875 1.885 1 42.72 8 GLY B CA 1
ATOM 2196 C C . GLY B 1 8 ? 29.859 -48.562 0.805 1 42.72 8 GLY B C 1
ATOM 2197 O O . GLY B 1 8 ? 29.141 -47.938 0.04 1 42.72 8 GLY B O 1
ATOM 2198 N N . LYS B 1 9 ? 30.141 -49.875 0.687 1 51.06 9 LYS B N 1
ATOM 2199 C CA . LYS B 1 9 ? 29.453 -50.625 -0.354 1 51.06 9 LYS B CA 1
ATOM 2200 C C . LYS B 1 9 ? 28.016 -50.938 0.049 1 51.06 9 LYS B C 1
ATOM 2202 O O . LYS B 1 9 ? 27.125 -51 -0.8 1 51.06 9 LYS B O 1
ATOM 2207 N N . ARG B 1 10 ? 27.859 -51.094 1.295 1 50.81 10 ARG B N 1
ATOM 2208 C CA . ARG B 1 10 ? 26.5 -51.375 1.722 1 50.81 10 ARG B CA 1
ATOM 2209 C C . ARG B 1 10 ? 25.609 -50.156 1.584 1 50.81 10 ARG B C 1
ATOM 2211 O O . ARG B 1 10 ? 24.453 -50.25 1.199 1 50.81 10 ARG B O 1
ATOM 2218 N N . ARG B 1 11 ? 26.203 -49.031 1.786 1 49.88 11 ARG B N 1
ATOM 2219 C CA . ARG B 1 11 ? 25.422 -47.812 1.666 1 49.88 11 ARG B CA 1
ATOM 2220 C C . ARG B 1 11 ? 25.141 -47.469 0.204 1 49.88 11 ARG B C 1
ATOM 2222 O O . ARG B 1 11 ? 24.062 -47 -0.133 1 49.88 11 ARG B O 1
ATOM 2229 N N . ARG B 1 12 ? 26.141 -47.844 -0.617 1 47.75 12 ARG B N 1
ATOM 2230 C CA . ARG B 1 12 ? 25.906 -47.625 -2.039 1 47.75 12 ARG B CA 1
ATOM 2231 C C . ARG B 1 12 ? 24.906 -48.625 -2.592 1 47.75 12 ARG B C 1
ATOM 2233 O O . ARG B 1 12 ? 24.047 -48.281 -3.402 1 47.75 12 ARG B O 1
ATOM 2240 N N . LYS B 1 13 ? 25.047 -49.812 -2.113 1 50.62 13 LYS B N 1
ATOM 2241 C CA . LYS B 1 13 ? 24.094 -50.844 -2.572 1 50.62 13 LYS B CA 1
ATOM 2242 C C . LYS B 1 13 ? 22.688 -50.562 -2.033 1 50.62 13 LYS B C 1
ATOM 2244 O O . LYS B 1 13 ? 21.703 -50.719 -2.754 1 50.62 13 LYS B O 1
ATOM 2249 N N . ASP B 1 14 ? 22.609 -50.062 -0.799 1 48.28 14 ASP B N 1
ATOM 2250 C CA . ASP B 1 14 ? 21.297 -49.719 -0.235 1 48.28 14 ASP B CA 1
ATOM 2251 C C . ASP B 1 14 ? 20.688 -48.531 -0.937 1 48.28 14 ASP B C 1
ATOM 2253 O O . ASP B 1 14 ? 19.484 -48.469 -1.15 1 48.28 14 ASP B O 1
ATOM 2257 N N . CYS B 1 15 ? 21.562 -47.531 -1.382 1 47.69 15 CYS B N 1
ATOM 2258 C CA . CYS B 1 15 ? 21.062 -46.406 -2.146 1 47.69 15 CYS B CA 1
ATOM 2259 C C . CYS B 1 15 ? 20.625 -46.844 -3.543 1 47.69 15 CYS B C 1
ATOM 2261 O O . CYS B 1 15 ? 19.609 -46.344 -4.062 1 47.69 15 CYS B O 1
ATOM 2263 N N . ASP B 1 16 ? 21.359 -47.812 -4.105 1 45.31 16 ASP B N 1
ATOM 2264 C CA . ASP B 1 16 ? 21 -48.344 -5.422 1 45.31 16 ASP B CA 1
ATOM 2265 C C . ASP B 1 16 ? 19.734 -49.188 -5.348 1 45.31 16 ASP B C 1
ATOM 2267 O O . ASP B 1 16 ? 18.875 -49.125 -6.23 1 45.31 16 ASP B O 1
ATOM 2271 N N . ASP B 1 17 ? 19.688 -50.031 -4.457 1 48.12 17 ASP B N 1
ATOM 2272 C CA . ASP B 1 17 ? 18.531 -50.906 -4.309 1 48.12 17 ASP B CA 1
ATOM 2273 C C . ASP B 1 17 ? 17.281 -50.094 -3.973 1 48.12 17 ASP B C 1
ATOM 2275 O O . ASP B 1 17 ? 16.188 -50.375 -4.477 1 48.12 17 ASP B O 1
ATOM 2279 N N . GLU B 1 18 ? 17.406 -49.156 -3.07 1 46.91 18 GLU B N 1
ATOM 2280 C CA . GLU B 1 18 ? 16.266 -48.25 -2.818 1 46.91 18 GLU B CA 1
ATOM 2281 C C . GLU B 1 18 ? 15.883 -47.5 -4.082 1 46.91 18 GLU B C 1
ATOM 2283 O O . GLU B 1 18 ? 14.695 -47.281 -4.344 1 46.91 18 GLU B O 1
ATOM 2288 N N . ALA B 1 19 ? 16.875 -47.125 -4.887 1 46.25 19 ALA B N 1
ATOM 2289 C CA . ALA B 1 19 ? 16.641 -46.5 -6.195 1 46.25 19 ALA B CA 1
ATOM 2290 C C . ALA B 1 19 ? 15.953 -47.5 -7.137 1 46.25 19 ALA B C 1
ATOM 2292 O O . ALA B 1 19 ? 15.039 -47.125 -7.875 1 46.25 19 ALA B O 1
ATOM 2293 N N . ARG B 1 20 ? 16.438 -48.688 -7.207 1 45.78 20 ARG B N 1
ATOM 2294 C CA . ARG B 1 20 ? 15.82 -49.688 -8.062 1 45.78 20 ARG B CA 1
ATOM 2295 C C . ARG B 1 20 ? 14.414 -50.031 -7.574 1 45.78 20 ARG B C 1
ATOM 2297 O O . ARG B 1 20 ? 13.516 -50.281 -8.383 1 45.78 20 ARG B O 1
ATOM 2304 N N . LYS B 1 21 ? 14.266 -50.5 -6.305 1 47.47 21 LYS B N 1
ATOM 2305 C CA . LYS B 1 21 ? 12.93 -50.719 -5.77 1 47.47 21 LYS B CA 1
ATOM 2306 C C . LYS B 1 21 ? 11.977 -49.594 -6.156 1 47.47 21 LYS B C 1
ATOM 2308 O O . LYS B 1 21 ? 10.781 -49.844 -6.383 1 47.47 21 LYS B O 1
ATOM 2313 N N . LYS B 1 22 ? 12.586 -48.594 -6.328 1 50.22 22 LYS B N 1
ATOM 2314 C CA . LYS B 1 22 ? 11.82 -47.469 -6.801 1 50.22 22 LYS B CA 1
ATOM 2315 C C . LYS B 1 22 ? 11.547 -47.562 -8.297 1 50.22 22 LYS B C 1
ATOM 2317 O O . LYS B 1 22 ? 10.68 -46.844 -8.828 1 50.22 22 LYS B O 1
ATOM 2322 N N . LEU B 1 23 ? 12.32 -48.438 -8.844 1 51.59 23 LEU B N 1
ATOM 2323 C CA . LEU B 1 23 ? 12.188 -48.625 -10.289 1 51.59 23 LEU B CA 1
ATOM 2324 C C . LEU B 1 23 ? 11 -49.5 -10.617 1 51.59 23 LEU B C 1
ATOM 2326 O O . LEU B 1 23 ? 10.453 -49.438 -11.727 1 51.59 23 LEU B O 1
ATOM 2330 N N . ARG B 1 24 ? 10.703 -50.531 -9.836 1 54.59 24 ARG B N 1
ATOM 2331 C CA . ARG B 1 24 ? 9.578 -51.406 -10.148 1 54.59 24 ARG B CA 1
ATOM 2332 C C . ARG B 1 24 ? 8.289 -50.875 -9.516 1 54.59 24 ARG B C 1
ATOM 2334 O O . ARG B 1 24 ? 8.25 -50.594 -8.32 1 54.59 24 ARG B O 1
ATOM 2341 N N . CYS B 1 25 ? 7.488 -50.344 -10.336 1 57.75 25 CYS B N 1
ATOM 2342 C CA . CYS B 1 25 ? 6.203 -49.844 -9.883 1 57.75 25 CYS B CA 1
ATOM 2343 C C . CYS B 1 25 ? 5.066 -50.75 -10.312 1 57.75 25 CYS B C 1
ATOM 2345 O O . CYS B 1 25 ? 5.258 -51.625 -11.164 1 57.75 25 CYS B O 1
ATOM 2347 N N . LEU B 1 26 ? 3.945 -50.75 -9.562 1 56.22 26 LEU B N 1
ATOM 2348 C CA . LEU B 1 26 ? 2.756 -51.531 -9.883 1 56.22 26 LEU B CA 1
ATOM 2349 C C . LEU B 1 26 ? 2.396 -51.406 -11.359 1 56.22 26 LEU B C 1
ATOM 2351 O O . LEU B 1 26 ? 2.584 -50.344 -11.945 1 56.22 26 LEU B O 1
ATOM 2355 N N . THR B 1 27 ? 2.088 -52.531 -12 1 53.34 27 THR B N 1
ATOM 2356 C CA . THR B 1 27 ? 1.717 -52.594 -13.414 1 53.34 27 THR B CA 1
ATOM 2357 C C . THR B 1 27 ? 0.753 -51.469 -13.773 1 53.34 27 THR B C 1
ATOM 2359 O O . THR B 1 27 ? 0.826 -50.906 -14.867 1 53.34 27 THR B O 1
ATOM 2362 N N . GLY B 1 28 ? -0.256 -51.188 -12.992 1 53.41 28 GLY B N 1
ATOM 2363 C CA . GLY B 1 28 ? -1.219 -50.125 -13.281 1 53.41 28 GLY B CA 1
ATOM 2364 C C . GLY B 1 28 ? -0.693 -48.719 -12.977 1 53.41 28 GLY B C 1
ATOM 2365 O O . GLY B 1 28 ? -1.354 -47.719 -13.273 1 53.41 28 GLY B O 1
ATOM 2366 N N . ALA B 1 29 ? 0.481 -48.875 -12.398 1 56.75 29 ALA B N 1
ATOM 2367 C CA . ALA B 1 29 ? 1.099 -47.594 -12.008 1 56.75 29 ALA B CA 1
ATOM 2368 C C . ALA B 1 29 ? 1.943 -47.031 -13.141 1 56.75 29 ALA B C 1
ATOM 2370 O O . ALA B 1 29 ? 2.256 -47.719 -14.109 1 56.75 29 ALA B O 1
ATOM 2371 N N . GLY B 1 30 ? 1.989 -45.875 -13.289 1 59.34 30 GLY B N 1
ATOM 2372 C CA . GLY B 1 30 ? 2.814 -45.25 -14.297 1 59.34 30 GLY B CA 1
ATOM 2373 C C . GLY B 1 30 ? 2.008 -44.438 -15.312 1 59.34 30 GLY B C 1
ATOM 2374 O O . GLY B 1 30 ? 0.776 -44.469 -15.281 1 59.34 30 GLY B O 1
ATOM 2375 N N . THR B 1 31 ? 2.662 -43.844 -16.125 1 61.56 31 THR B N 1
ATOM 2376 C CA . THR B 1 31 ? 2.057 -42.969 -17.125 1 61.56 31 THR B CA 1
ATOM 2377 C C . THR B 1 31 ? 1.325 -43.812 -18.172 1 61.56 31 THR B C 1
ATOM 2379 O O . THR B 1 31 ? 1.918 -44.688 -18.797 1 61.56 31 THR B O 1
ATOM 2382 N N . PRO B 1 32 ? -0.067 -43.812 -18.188 1 63.06 32 PRO B N 1
ATOM 2383 C CA . PRO B 1 32 ? -0.748 -44.531 -19.266 1 63.06 32 PRO B CA 1
ATOM 2384 C C . PRO B 1 32 ? -0.193 -44.188 -20.641 1 63.06 32 PRO B C 1
ATOM 2386 O O . PRO B 1 32 ? -0.058 -43 -20.984 1 63.06 32 PRO B O 1
ATOM 2389 N N . VAL B 1 33 ? 0.282 -45.156 -21.359 1 71.25 33 VAL B N 1
ATOM 2390 C CA . VAL B 1 33 ? 0.849 -44.906 -22.688 1 71.25 33 VAL B CA 1
ATOM 2391 C C . VAL B 1 33 ? -0.016 -45.594 -23.75 1 71.25 33 VAL B C 1
ATOM 2393 O O . VAL B 1 33 ? 0.417 -45.75 -24.891 1 71.25 33 VAL B O 1
ATOM 2396 N N . GLU B 1 34 ? -1.286 -45.844 -23.328 1 76.25 34 GLU B N 1
ATOM 2397 C CA . GLU B 1 34 ? -2.145 -46.594 -24.25 1 76.25 34 GLU B CA 1
ATOM 2398 C C . GLU B 1 34 ? -2.945 -45.656 -25.141 1 76.25 34 GLU B C 1
ATOM 2400 O O . GLU B 1 34 ? -3.486 -46.062 -26.156 1 76.25 34 GLU B O 1
ATOM 2405 N N . SER B 1 35 ? -2.98 -44.406 -24.766 1 82.12 35 SER B N 1
ATOM 2406 C CA . SER B 1 35 ? -3.736 -43.469 -25.594 1 82.12 35 SER B CA 1
ATOM 2407 C C . SER B 1 35 ? -2.918 -43 -26.797 1 82.12 35 SER B C 1
ATOM 2409 O O . SER B 1 35 ? -1.687 -43 -26.734 1 82.12 35 SER B O 1
ATOM 2411 N N . LYS B 1 36 ? -3.699 -42.688 -27.906 1 85.12 36 LYS B N 1
ATOM 2412 C CA . LYS B 1 36 ? -3.057 -42.156 -29.109 1 85.12 36 LYS B CA 1
ATOM 2413 C C . LYS B 1 36 ? -2.402 -40.812 -28.844 1 85.12 36 LYS B C 1
ATOM 2415 O O . LYS B 1 36 ? -2.959 -39.969 -28.141 1 85.12 36 LYS B O 1
ATOM 2420 N N . PRO B 1 37 ? -1.193 -40.688 -29.422 1 89.44 37 PRO B N 1
ATOM 2421 C CA . PRO B 1 37 ? -0.538 -39.375 -29.266 1 89.44 37 PRO B CA 1
ATOM 2422 C C . PRO B 1 37 ? -1.21 -38.281 -30.078 1 89.44 37 PRO B C 1
ATOM 2424 O O . PRO B 1 37 ? -1.807 -38.531 -31.109 1 89.44 37 PRO B O 1
ATOM 2427 N N . VAL B 1 38 ? -1.214 -37.094 -29.547 1 91 38 VAL B N 1
ATOM 2428 C CA . VAL B 1 38 ? -1.624 -35.844 -30.203 1 91 38 VAL B CA 1
ATOM 2429 C C . VAL B 1 38 ? -0.391 -35.031 -30.594 1 91 38 VAL B C 1
ATOM 2431 O O . VAL B 1 38 ? 0.568 -34.938 -29.828 1 91 38 VAL B O 1
ATOM 2434 N N . THR B 1 39 ? -0.413 -34.594 -31.859 1 92.38 39 THR B N 1
ATOM 2435 C CA . THR B 1 39 ? 0.65 -33.688 -32.312 1 92.38 39 THR B CA 1
ATOM 2436 C C . THR B 1 39 ? 0.34 -32.25 -31.891 1 92.38 39 THR B C 1
ATOM 2438 O O . THR B 1 39 ? -0.684 -31.688 -32.281 1 92.38 39 THR B O 1
ATOM 2441 N N . VAL B 1 40 ? 1.217 -31.688 -31.078 1 94.06 40 VAL B N 1
ATOM 2442 C CA . VAL B 1 40 ? 1.063 -30.281 -30.688 1 94.06 40 VAL B CA 1
ATOM 2443 C C . VAL B 1 40 ? 2.146 -29.438 -31.359 1 94.06 40 VAL B C 1
ATOM 2445 O O . VAL B 1 40 ? 3.338 -29.625 -31.109 1 94.06 40 VAL B O 1
ATOM 2448 N N . ILE B 1 41 ? 1.722 -28.516 -32.188 1 94.5 41 ILE B N 1
ATOM 2449 C CA . ILE B 1 41 ? 2.641 -27.609 -32.875 1 94.5 41 ILE B CA 1
ATOM 2450 C C . ILE B 1 41 ? 2.742 -26.312 -32.094 1 94.5 41 ILE B C 1
ATOM 2452 O O . ILE B 1 41 ? 1.737 -25.625 -31.859 1 94.5 41 ILE B O 1
ATOM 2456 N N . VAL B 1 42 ? 3.963 -26 -31.688 1 95.19 42 VAL B N 1
ATOM 2457 C CA . VAL B 1 42 ? 4.117 -24.875 -30.781 1 95.19 42 VAL B CA 1
ATOM 2458 C C . VAL B 1 42 ? 5.09 -23.859 -31.375 1 95.19 42 VAL B C 1
ATOM 2460 O O . VAL B 1 42 ? 6.168 -24.234 -31.844 1 95.19 42 VAL B O 1
ATOM 2463 N N . GLY B 1 43 ? 4.738 -22.531 -31.344 1 94.06 43 GLY B N 1
ATOM 2464 C CA . GLY B 1 43 ? 5.625 -21.438 -31.672 1 94.06 43 GLY B CA 1
ATOM 2465 C C . GLY B 1 43 ? 5.66 -21.125 -33.156 1 94.06 43 GLY B C 1
ATOM 2466 O O . GLY B 1 43 ? 5.113 -21.875 -33.969 1 94.06 43 GLY B O 1
ATOM 2467 N N . SER B 1 44 ? 6.371 -20.062 -33.438 1 91.88 44 SER B N 1
ATOM 2468 C CA . SER B 1 44 ? 6.484 -19.609 -34.812 1 91.88 44 SER B CA 1
ATOM 2469 C C . SER B 1 44 ? 7.324 -20.578 -35.656 1 91.88 44 SER B C 1
ATOM 2471 O O . SER B 1 44 ? 7.113 -20.703 -36.844 1 91.88 44 SER B O 1
ATOM 2473 N N . ASN B 1 45 ? 8.203 -21.266 -35.031 1 92.38 45 ASN B N 1
ATOM 2474 C CA . ASN B 1 45 ? 9.047 -22.234 -35.719 1 92.38 45 ASN B CA 1
ATOM 2475 C C . ASN B 1 45 ? 8.336 -23.562 -35.906 1 92.38 45 ASN B C 1
ATOM 2477 O O . ASN B 1 45 ? 8.898 -24.5 -36.469 1 92.38 45 ASN B O 1
ATOM 2481 N N . LYS B 1 46 ? 7.172 -23.703 -35.406 1 94.31 46 LYS B N 1
ATOM 2482 C CA . LYS B 1 46 ? 6.289 -24.844 -35.594 1 94.31 46 LYS B CA 1
ATOM 2483 C C . LYS B 1 46 ? 6.953 -26.141 -35.094 1 94.31 46 LYS B C 1
ATOM 2485 O O . LYS B 1 46 ? 6.953 -27.141 -35.812 1 94.31 46 LYS B O 1
ATOM 2490 N N . VAL B 1 47 ? 7.516 -26.062 -33.938 1 94.69 47 VAL B N 1
ATOM 2491 C CA . VAL B 1 47 ? 8.117 -27.25 -33.344 1 94.69 47 VAL B CA 1
ATOM 2492 C C . VAL B 1 47 ? 7.02 -28.25 -32.938 1 94.69 47 VAL B C 1
ATOM 2494 O O . VAL B 1 47 ? 6.02 -27.859 -32.344 1 94.69 47 VAL B O 1
ATOM 2497 N N . GLU B 1 48 ? 7.199 -29.516 -33.281 1 95.44 48 GLU B N 1
ATOM 2498 C CA . GLU B 1 48 ? 6.184 -30.531 -33.031 1 95.44 48 GLU B CA 1
ATOM 2499 C C . GLU B 1 48 ? 6.504 -31.328 -31.781 1 95.44 48 GLU B C 1
ATOM 2501 O O . GLU B 1 48 ? 7.656 -31.688 -31.547 1 95.44 48 GLU B O 1
ATOM 2506 N N . PHE B 1 49 ? 5.48 -31.5 -30.984 1 94.62 49 PHE B N 1
ATOM 2507 C CA . PHE B 1 49 ? 5.535 -32.375 -29.828 1 94.62 49 PHE B CA 1
ATOM 2508 C C . PHE B 1 49 ? 4.473 -33.469 -29.906 1 94.62 49 PHE B C 1
ATOM 2510 O O . PHE B 1 49 ? 3.342 -33.188 -30.328 1 94.62 49 PHE B O 1
ATOM 2517 N N . PHE B 1 50 ? 4.891 -34.688 -29.562 1 93 50 PHE B N 1
ATOM 2518 C CA . PHE B 1 50 ? 3.961 -35.812 -29.547 1 93 50 PHE B CA 1
ATOM 2519 C C . PHE B 1 50 ? 3.654 -36.25 -28.109 1 93 50 PHE B C 1
ATOM 2521 O O . PHE B 1 50 ? 4.531 -36.75 -27.406 1 93 50 PHE B O 1
ATOM 2528 N N . VAL B 1 51 ? 2.414 -36 -27.672 1 92.56 51 VAL B N 1
ATOM 2529 C CA . VAL B 1 51 ? 2.016 -36.25 -26.281 1 92.56 51 VAL B CA 1
ATOM 2530 C C . VAL B 1 51 ? 0.76 -37.125 -26.266 1 92.56 51 VAL B C 1
ATOM 2532 O O . VAL B 1 51 ? -0.171 -36.906 -27.047 1 92.56 51 VAL B O 1
ATOM 2535 N N . HIS B 1 52 ? 0.807 -38.156 -25.422 1 91.06 52 HIS B N 1
ATOM 2536 C CA . HIS B 1 52 ? -0.375 -39 -25.312 1 91.06 52 HIS B CA 1
ATOM 2537 C C . HIS B 1 52 ? -1.588 -38.188 -24.859 1 91.06 52 HIS B C 1
ATOM 2539 O O . HIS B 1 52 ? -1.5 -37.406 -23.922 1 91.06 52 HIS B O 1
ATOM 2545 N N . GLU B 1 53 ? -2.689 -38.406 -25.5 1 90.31 53 GLU B N 1
ATOM 2546 C CA . GLU B 1 53 ? -3.928 -37.656 -25.25 1 90.31 53 GLU B CA 1
ATOM 2547 C C . GLU B 1 53 ? -4.344 -37.781 -23.781 1 90.31 53 GLU B C 1
ATOM 2549 O O . GLU B 1 53 ? -4.766 -36.781 -23.188 1 90.31 53 GLU B O 1
ATOM 2554 N N . SER B 1 54 ? -4.246 -38.906 -23.172 1 88.62 54 SER B N 1
ATOM 2555 C CA . SER B 1 54 ? -4.672 -39.156 -21.797 1 88.62 54 SER B CA 1
ATOM 2556 C C . SER B 1 54 ? -3.918 -38.25 -20.828 1 88.62 54 SER B C 1
ATOM 2558 O O . SER B 1 54 ? -4.5 -37.75 -19.859 1 88.62 54 SER B O 1
ATOM 2560 N N . HIS B 1 55 ? -2.639 -38.031 -21.109 1 90.12 55 HIS B N 1
ATOM 2561 C CA . HIS B 1 55 ? -1.821 -37.188 -20.25 1 90.12 55 HIS B CA 1
ATOM 2562 C C . HIS B 1 55 ? -2.244 -35.719 -20.344 1 90.12 55 HIS B C 1
ATOM 2564 O O . HIS B 1 55 ? -2.381 -35.031 -19.328 1 90.12 55 HIS B O 1
ATOM 2570 N N . LEU B 1 56 ? -2.461 -35.281 -21.562 1 92.12 56 LEU B N 1
ATOM 2571 C CA . LEU B 1 56 ? -2.848 -33.875 -21.781 1 92.12 56 LEU B CA 1
ATOM 2572 C C . LEU B 1 56 ? -4.207 -33.594 -21.156 1 92.12 56 LEU B C 1
ATOM 2574 O O . LEU B 1 56 ? -4.359 -32.625 -20.406 1 92.12 56 LEU B O 1
ATOM 2578 N N . ARG B 1 57 ? -5.156 -34.469 -21.422 1 90.81 57 ARG B N 1
ATOM 2579 C CA . ARG B 1 57 ? -6.52 -34.25 -20.953 1 90.81 57 ARG B CA 1
ATOM 2580 C C . ARG B 1 57 ? -6.594 -34.344 -19.438 1 90.81 57 ARG B C 1
ATOM 2582 O O . ARG B 1 57 ? -7.312 -33.594 -18.797 1 90.81 57 ARG B O 1
ATOM 2589 N N . ALA B 1 58 ? -5.875 -35.219 -18.828 1 89.25 58 ALA B N 1
ATOM 2590 C CA . ALA B 1 58 ? -5.918 -35.438 -17.391 1 89.25 58 ALA B CA 1
ATOM 2591 C C . ALA B 1 58 ? -5.309 -34.25 -16.641 1 89.25 58 ALA B C 1
ATOM 2593 O O . ALA B 1 58 ? -5.742 -33.938 -15.531 1 89.25 58 ALA B O 1
ATOM 2594 N N . SER B 1 59 ? -4.34 -33.625 -17.203 1 91.44 59 SER B N 1
ATOM 2595 C CA . SER B 1 59 ? -3.557 -32.625 -16.469 1 91.44 59 SER B CA 1
ATOM 2596 C C . SER B 1 59 ? -4.07 -31.234 -16.734 1 91.44 59 SER B C 1
ATOM 2598 O O . SER B 1 59 ? -3.945 -30.344 -15.883 1 91.44 59 SER B O 1
ATOM 2600 N N . SER B 1 60 ? -4.652 -30.969 -17.875 1 94.44 60 SER B N 1
ATOM 2601 C CA . SER B 1 60 ? -4.945 -29.609 -18.344 1 94.44 60 SER B CA 1
ATOM 2602 C C . SER B 1 60 ? -6.414 -29.453 -18.719 1 94.44 60 SER B C 1
ATOM 2604 O O . SER B 1 60 ? -6.895 -30.125 -19.641 1 94.44 60 SER B O 1
ATOM 2606 N N . ASP B 1 61 ? -7.062 -28.484 -18.047 1 93.38 61 ASP B N 1
ATOM 2607 C CA . ASP B 1 61 ? -8.453 -28.203 -18.375 1 93.38 61 ASP B CA 1
ATOM 2608 C C . ASP B 1 61 ? -8.57 -27.609 -19.781 1 93.38 61 ASP B C 1
ATOM 2610 O O . ASP B 1 61 ? -9.562 -27.844 -20.484 1 93.38 61 ASP B O 1
ATOM 2614 N N . PHE B 1 62 ? -7.645 -26.875 -20.141 1 93.38 62 PHE B N 1
ATOM 2615 C CA . PHE B 1 62 ? -7.598 -26.281 -21.469 1 93.38 62 PHE B CA 1
ATOM 2616 C C . PHE B 1 62 ? -7.602 -27.375 -22.547 1 93.38 62 PHE B C 1
ATOM 2618 O O . PHE B 1 62 ? -8.438 -27.359 -23.453 1 93.38 62 PHE B O 1
ATOM 2625 N N . PHE B 1 63 ? -6.727 -28.328 -22.469 1 93.69 63 PHE B N 1
ATOM 2626 C CA . PHE B 1 63 ? -6.621 -29.406 -23.453 1 93.69 63 PHE B CA 1
ATOM 2627 C C . PHE B 1 63 ? -7.832 -30.328 -23.375 1 93.69 63 PHE B C 1
ATOM 2629 O O . PHE B 1 63 ? -8.305 -30.828 -24.391 1 93.69 63 PHE B O 1
ATOM 2636 N N . ASP B 1 64 ? -8.305 -30.516 -22.172 1 92.69 64 ASP B N 1
ATOM 2637 C CA . ASP B 1 64 ? -9.492 -31.344 -22.016 1 92.69 64 ASP B CA 1
ATOM 2638 C C . ASP B 1 64 ? -10.688 -30.75 -22.75 1 92.69 64 ASP B C 1
ATOM 2640 O O . ASP B 1 64 ? -11.383 -31.453 -23.5 1 92.69 64 ASP B O 1
ATOM 2644 N N . THR B 1 65 ? -10.922 -29.484 -22.578 1 91.25 65 THR B N 1
ATOM 2645 C CA . THR B 1 65 ? -12.008 -28.781 -23.234 1 91.25 65 THR B CA 1
ATOM 2646 C C . THR B 1 65 ? -11.805 -28.734 -24.734 1 91.25 65 THR B C 1
ATOM 2648 O O . THR B 1 65 ? -12.742 -28.953 -25.516 1 91.25 65 THR B O 1
ATOM 2651 N N . LEU B 1 66 ? -10.609 -28.406 -25.125 1 88.69 66 LEU B N 1
ATOM 2652 C CA . LEU B 1 66 ? -10.273 -28.297 -26.547 1 88.69 66 LEU B CA 1
ATOM 2653 C C . LEU B 1 66 ? -10.539 -29.609 -27.266 1 88.69 66 LEU B C 1
ATOM 2655 O O . LEU B 1 66 ? -11.078 -29.609 -28.375 1 88.69 66 LEU B O 1
ATOM 2659 N N . MET B 1 67 ? -10.234 -30.75 -26.688 1 88.56 67 MET B N 1
ATOM 2660 C CA . MET B 1 67 ? -10.312 -32.031 -27.344 1 88.56 67 MET B CA 1
ATOM 2661 C C . MET B 1 67 ? -11.719 -32.625 -27.25 1 88.56 67 MET B C 1
ATOM 2663 O O . MET B 1 67 ? -12.023 -33.656 -27.875 1 88.56 67 MET B O 1
ATOM 2667 N N . ASP B 1 68 ? -12.531 -31.969 -26.422 1 82.94 68 ASP B N 1
ATOM 2668 C CA . ASP B 1 68 ? -13.953 -32.312 -26.422 1 82.94 68 ASP B CA 1
ATOM 2669 C C . ASP B 1 68 ? -14.68 -31.625 -27.578 1 82.94 68 ASP B C 1
ATOM 2671 O O . ASP B 1 68 ? -15.828 -31.969 -27.891 1 82.94 68 ASP B O 1
ATOM 2675 N N . GLY B 1 69 ? -14.109 -30.594 -28.141 1 73.88 69 GLY B N 1
ATOM 2676 C CA . GLY B 1 69 ? -14.742 -29.859 -29.234 1 73.88 69 GLY B CA 1
ATOM 2677 C C . GLY B 1 69 ? -14.531 -30.516 -30.578 1 73.88 69 GLY B C 1
ATOM 2678 O O . GLY B 1 69 ? -14.188 -31.703 -30.656 1 73.88 69 GLY B O 1
ATOM 2679 N N . PRO B 1 70 ? -14.938 -29.734 -31.562 1 65.44 70 PRO B N 1
ATOM 2680 C CA . PRO B 1 70 ? -14.891 -30.25 -32.938 1 65.44 70 PRO B CA 1
ATOM 2681 C C . PRO B 1 70 ? -13.5 -30.766 -33.312 1 65.44 70 PRO B C 1
ATOM 2683 O O . PRO B 1 70 ? -13.344 -31.391 -34.375 1 65.44 70 PRO B O 1
ATOM 2686 N N . TRP B 1 71 ? -12.5 -30.469 -32.531 1 60.28 71 TRP B N 1
ATOM 2687 C CA . TRP B 1 71 ? -11.133 -30.938 -32.75 1 60.28 71 TRP B CA 1
ATOM 2688 C C . TRP B 1 71 ? -11.109 -32.469 -32.906 1 60.28 71 TRP B C 1
ATOM 2690 O O . TRP B 1 71 ? -10.289 -33 -33.656 1 60.28 71 TRP B O 1
ATOM 2700 N N . LYS B 1 72 ? -11.984 -33.031 -32.125 1 58.22 72 LYS B N 1
ATOM 2701 C CA . LYS B 1 72 ? -12.016 -34.469 -32.125 1 58.22 72 LYS B CA 1
ATOM 2702 C C . LYS B 1 72 ? -12.211 -35.031 -33.562 1 58.22 72 LYS B C 1
ATOM 2704 O O . LYS B 1 72 ? -11.742 -36.125 -33.875 1 58.22 72 LYS B O 1
ATOM 2709 N N . ASP B 1 73 ? -12.773 -34.062 -34.25 1 54.69 73 ASP B N 1
ATOM 2710 C CA . ASP B 1 73 ? -13.156 -34.531 -35.594 1 54.69 73 ASP B CA 1
ATOM 2711 C C . ASP B 1 73 ? -12.039 -34.281 -36.594 1 54.69 73 ASP B C 1
ATOM 2713 O O . ASP B 1 73 ? -12.148 -34.656 -37.781 1 54.69 73 ASP B O 1
ATOM 2717 N N . SER B 1 74 ? -10.961 -33.625 -36.031 1 59.22 74 SER B N 1
ATOM 2718 C CA . SER B 1 74 ? -9.945 -33.344 -37.0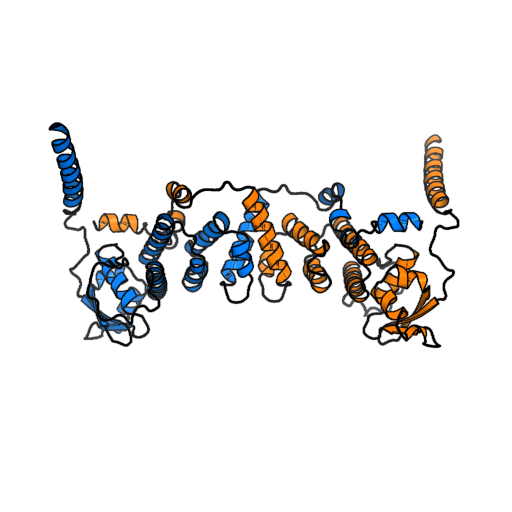31 1 59.22 74 SER B CA 1
ATOM 2719 C C . SER B 1 74 ? -9.133 -34.594 -37.375 1 59.22 74 SER B C 1
ATOM 2721 O O . SER B 1 74 ? -8.828 -35.406 -36.469 1 59.22 74 SER B O 1
ATOM 2723 N N . ALA B 1 75 ? -9.062 -35 -38.625 1 65.25 75 ALA B N 1
ATOM 2724 C CA . ALA B 1 75 ? -8.352 -36.156 -39.188 1 65.25 75 ALA B CA 1
ATOM 2725 C C . ALA B 1 75 ? -6.906 -36.188 -38.719 1 65.25 75 ALA B C 1
ATOM 2727 O O . ALA B 1 75 ? -6.332 -37.281 -38.562 1 65.25 75 ALA B O 1
ATOM 2728 N N . THR B 1 76 ? -6.273 -35.125 -38.344 1 74.94 76 THR B N 1
ATOM 2729 C CA . THR B 1 76 ? -4.832 -35.125 -38.125 1 74.94 76 THR B CA 1
ATOM 2730 C C . THR B 1 76 ? -4.516 -35.062 -36.625 1 74.94 76 THR B C 1
ATOM 2732 O O . THR B 1 76 ? -3.365 -35.281 -36.219 1 74.94 76 THR B O 1
ATOM 2735 N N . ARG B 1 77 ? -5.477 -35.094 -35.719 1 85.38 77 ARG B N 1
ATOM 2736 C CA . ARG B 1 77 ? -5.27 -35 -34.281 1 85.38 77 ARG B CA 1
ATOM 2737 C C . ARG B 1 77 ? -4.141 -34.031 -33.938 1 85.38 77 ARG B C 1
ATOM 2739 O O . ARG B 1 77 ? -3.18 -34.406 -33.25 1 85.38 77 ARG B O 1
ATOM 2746 N N . THR B 1 78 ? -4.152 -32.844 -34.625 1 89.56 78 THR B N 1
ATOM 2747 C CA . THR B 1 78 ? -3.104 -31.859 -34.469 1 89.56 78 THR B CA 1
ATOM 2748 C C . THR B 1 78 ? -3.654 -30.594 -33.812 1 89.56 78 THR B C 1
ATOM 2750 O O . THR B 1 78 ? -4.73 -30.109 -34.188 1 89.56 78 THR B O 1
ATOM 2753 N N . ILE B 1 79 ? -2.98 -30.125 -32.75 1 91.25 79 ILE B N 1
ATOM 2754 C CA . ILE B 1 79 ? -3.293 -28.875 -32.094 1 91.25 79 ILE B CA 1
ATOM 2755 C C . ILE B 1 79 ? -2.18 -27.859 -32.344 1 91.25 79 ILE B C 1
ATOM 2757 O O . ILE B 1 79 ? -0.999 -28.172 -32.156 1 91.25 79 ILE B O 1
ATOM 2761 N N . SER B 1 80 ? -2.537 -26.594 -32.75 1 9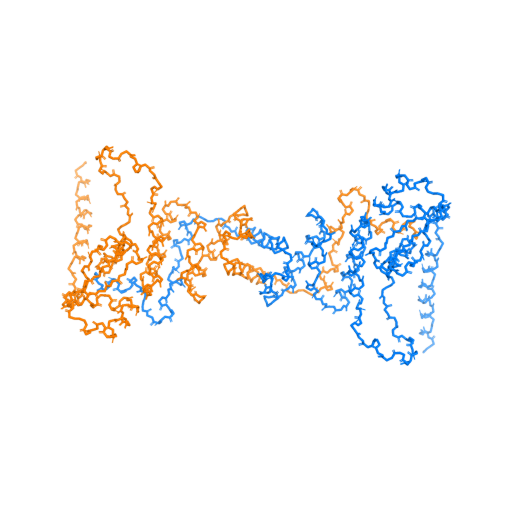2.12 80 SER B N 1
ATOM 2762 C CA . SER B 1 80 ? -1.543 -25.562 -33.031 1 92.12 80 SER B CA 1
ATOM 2763 C C . SER B 1 80 ? -1.576 -24.469 -31.984 1 92.12 80 SER B C 1
ATOM 2765 O O . SER B 1 80 ? -2.613 -23.828 -31.766 1 92.12 80 SER B O 1
ATOM 2767 N N . LEU B 1 81 ? -0.471 -24.297 -31.281 1 94 81 LEU B N 1
ATOM 2768 C CA . LEU B 1 81 ? -0.251 -23.203 -30.344 1 94 81 LEU B CA 1
ATOM 2769 C C . LEU B 1 81 ? 0.879 -22.297 -30.812 1 94 81 LEU B C 1
ATOM 2771 O O . LEU B 1 81 ? 1.921 -22.203 -30.156 1 94 81 LEU B O 1
ATOM 2775 N N . LEU B 1 82 ? 0.615 -21.516 -31.781 1 93.19 82 LEU B N 1
ATOM 2776 C CA . LEU B 1 82 ? 1.661 -20.812 -32.531 1 93.19 82 LEU B CA 1
ATOM 2777 C C . LEU B 1 82 ? 2.119 -19.562 -31.781 1 93.19 82 LEU B C 1
ATOM 2779 O O . LEU B 1 82 ? 3.215 -19.062 -32.031 1 93.19 82 LEU B O 1
ATOM 2783 N N . ASN B 1 83 ? 1.378 -19.078 -30.859 1 92.25 83 ASN B N 1
ATOM 2784 C CA . ASN B 1 83 ? 1.705 -17.859 -30.125 1 92.25 83 ASN B CA 1
ATOM 2785 C C . ASN B 1 83 ? 2.48 -18.156 -28.844 1 92.25 83 ASN B C 1
ATOM 2787 O O . ASN B 1 83 ? 2.859 -17.234 -28.109 1 92.25 83 ASN B O 1
ATOM 2791 N N . LEU B 1 84 ? 2.717 -19.422 -28.625 1 93.25 84 LEU B N 1
ATOM 2792 C CA . LEU B 1 84 ? 3.443 -19.812 -27.422 1 93.25 84 LEU B CA 1
ATOM 2793 C C . LEU B 1 84 ? 4.902 -20.109 -27.75 1 93.25 84 LEU B C 1
ATOM 2795 O O . LEU B 1 84 ? 5.254 -20.328 -28.906 1 93.25 84 LEU B O 1
ATOM 2799 N N . HIS B 1 85 ? 5.762 -20.016 -26.719 1 91.69 85 HIS B N 1
ATOM 2800 C CA . HIS B 1 85 ? 7.152 -20.422 -26.859 1 91.69 85 HIS B CA 1
ATOM 2801 C C . HIS B 1 85 ? 7.289 -21.938 -26.734 1 91.69 85 HIS B C 1
ATOM 2803 O O . HIS B 1 85 ? 6.633 -22.562 -25.906 1 91.69 85 HIS B O 1
ATOM 2809 N N . HIS B 1 86 ? 8.195 -22.516 -27.516 1 93.31 86 HIS B N 1
ATOM 2810 C CA . HIS B 1 86 ? 8.289 -23.969 -27.562 1 93.31 86 HIS B CA 1
ATOM 2811 C C . HIS B 1 86 ? 9.086 -24.516 -26.375 1 93.31 86 HIS B C 1
ATOM 2813 O O . HIS B 1 86 ? 8.852 -25.641 -25.938 1 93.31 86 HIS B O 1
ATOM 2819 N N . GLN B 1 87 ? 9.977 -23.719 -25.797 1 90.12 87 GLN B N 1
ATOM 2820 C CA . GLN B 1 87 ? 10.852 -24.234 -24.75 1 90.12 87 GLN B CA 1
ATOM 2821 C C . GLN B 1 87 ? 10.062 -24.531 -23.469 1 90.12 87 GLN B C 1
ATOM 2823 O O . GLN B 1 87 ? 10.164 -25.641 -22.922 1 90.12 87 GLN B O 1
ATOM 2828 N N . PRO B 1 88 ? 9.188 -23.625 -23.078 1 94.25 88 PRO B N 1
ATOM 2829 C CA . PRO B 1 88 ? 8.367 -23.969 -21.922 1 94.25 88 PRO B CA 1
ATOM 2830 C C . PRO B 1 88 ? 7.477 -25.172 -22.156 1 94.25 88 PRO B C 1
ATOM 2832 O O . PRO B 1 88 ? 7.262 -25.984 -21.25 1 94.25 88 PRO B O 1
ATOM 2835 N N . PHE B 1 89 ? 6.988 -25.328 -23.344 1 96 89 PHE B N 1
ATOM 2836 C CA . PHE B 1 89 ? 6.133 -26.469 -23.625 1 96 89 PHE B CA 1
ATOM 2837 C C . PHE B 1 89 ? 6.93 -27.766 -23.594 1 96 89 PHE B C 1
ATOM 2839 O O . PHE B 1 89 ? 6.426 -28.797 -23.156 1 96 89 PHE B O 1
ATOM 2846 N N . ARG B 1 90 ? 8.18 -27.688 -24.062 1 93.5 90 ARG B N 1
ATOM 2847 C CA . ARG B 1 90 ? 9.055 -28.859 -23.953 1 93.5 90 ARG B CA 1
ATOM 2848 C C . ARG B 1 90 ? 9.203 -29.297 -22.5 1 93.5 90 ARG B C 1
ATOM 2850 O O . ARG B 1 90 ? 9.094 -30.5 -22.203 1 93.5 90 ARG B O 1
ATOM 2857 N N . ILE B 1 91 ? 9.406 -28.391 -21.656 1 92.38 91 ILE B N 1
ATOM 2858 C CA . ILE B 1 91 ? 9.555 -28.688 -20.234 1 92.38 91 ILE B CA 1
ATOM 2859 C C . ILE B 1 91 ? 8.258 -29.266 -19.688 1 92.38 91 ILE B C 1
ATOM 2861 O O . ILE B 1 91 ? 8.289 -30.25 -18.922 1 92.38 91 ILE B O 1
ATOM 2865 N N . TYR B 1 92 ? 7.145 -28.734 -20.094 1 95.69 92 TYR B N 1
ATOM 2866 C CA . TYR B 1 92 ? 5.836 -29.219 -19.672 1 95.69 92 TYR B CA 1
ATOM 2867 C C . TYR B 1 92 ? 5.621 -30.672 -20.109 1 95.69 92 TYR B C 1
ATOM 2869 O O . TYR B 1 92 ? 5.219 -31.516 -19.312 1 95.69 92 TYR B O 1
ATOM 2877 N N . ALA B 1 93 ? 5.883 -30.906 -21.391 1 93.94 93 ALA B N 1
ATOM 2878 C CA . ALA B 1 93 ? 5.707 -32.25 -21.938 1 93.94 93 ALA B CA 1
ATOM 2879 C C . ALA B 1 93 ? 6.535 -33.281 -21.172 1 93.94 93 ALA B C 1
ATOM 2881 O O . ALA B 1 93 ? 6.043 -34.344 -20.844 1 93.94 93 ALA B O 1
ATOM 2882 N N . LYS B 1 94 ? 7.75 -32.906 -20.828 1 90.19 94 LYS B N 1
ATOM 2883 C CA . LYS B 1 94 ? 8.617 -33.812 -20.062 1 90.19 94 LYS B CA 1
ATOM 2884 C C . LYS B 1 94 ? 8.086 -34 -18.641 1 90.19 94 LYS B C 1
ATOM 2886 O O . LYS B 1 94 ? 8.133 -35.094 -18.094 1 90.19 94 LYS B O 1
ATOM 2891 N N . TRP B 1 95 ? 7.59 -32.969 -18.125 1 91.19 95 TRP B N 1
ATOM 2892 C CA . TRP B 1 95 ? 7.051 -33 -16.766 1 91.19 95 TRP B CA 1
ATOM 2893 C C . TRP B 1 95 ? 5.836 -33.938 -16.703 1 91.19 95 TRP B C 1
ATOM 2895 O O . TRP B 1 95 ? 5.648 -34.656 -15.719 1 91.19 95 TRP B O 1
ATOM 2905 N N . LEU B 1 96 ? 4.992 -33.938 -17.688 1 90.56 96 LEU B N 1
ATOM 2906 C CA . LEU B 1 96 ? 3.797 -34.781 -17.734 1 90.56 96 LEU B CA 1
ATOM 2907 C C . LEU B 1 96 ? 4.152 -36.25 -17.547 1 90.56 96 LEU B C 1
ATOM 2909 O O . LEU B 1 96 ? 3.389 -37 -16.938 1 90.56 96 LEU B O 1
ATOM 2913 N N . TYR B 1 97 ? 5.363 -36.531 -17.938 1 84.94 97 TYR B N 1
ATOM 2914 C CA . TYR B 1 97 ? 5.742 -37.938 -17.922 1 84.94 97 TYR B CA 1
ATOM 2915 C C . TYR B 1 97 ? 6.648 -38.25 -16.734 1 84.94 97 TYR B C 1
ATOM 2917 O O . TYR B 1 97 ? 6.68 -39.375 -16.25 1 84.94 97 TYR B O 1
ATOM 2925 N N . SER B 1 98 ? 7.441 -37.312 -16.266 1 81.56 98 SER B N 1
ATOM 2926 C CA . SER B 1 98 ? 8.484 -37.594 -15.281 1 81.56 98 SER B CA 1
ATOM 2927 C C . SER B 1 98 ? 8.164 -36.969 -13.938 1 81.56 98 SER B C 1
ATOM 2929 O O . SER B 1 98 ? 8.703 -37.375 -12.906 1 81.56 98 SER B O 1
ATOM 2931 N N . GLY B 1 99 ? 7.371 -35.906 -14.008 1 83.69 99 GLY B N 1
ATOM 2932 C CA . GLY B 1 99 ? 7.141 -35.125 -12.805 1 83.69 99 GLY B CA 1
ATOM 2933 C C . GLY B 1 99 ? 8.312 -34.25 -12.422 1 83.69 99 GLY B C 1
ATOM 2934 O O . GLY B 1 99 ? 8.336 -33.656 -11.336 1 83.69 99 GLY B O 1
ATOM 2935 N N . ARG B 1 100 ? 9.266 -34.125 -13.305 1 81.62 100 ARG B N 1
ATOM 2936 C CA . ARG B 1 100 ? 10.477 -33.375 -13.008 1 81.62 100 ARG B CA 1
ATOM 2937 C C . ARG B 1 100 ? 10.656 -32.219 -13.984 1 81.62 100 ARG B C 1
ATOM 2939 O O . ARG B 1 100 ? 10.211 -32.312 -15.133 1 81.62 100 ARG B O 1
ATOM 2946 N N . PHE B 1 101 ? 11.32 -31.203 -13.461 1 85.56 101 PHE B N 1
ATOM 2947 C CA . PHE B 1 101 ? 11.617 -30.047 -14.297 1 85.56 101 PHE B CA 1
ATOM 2948 C C . PHE B 1 101 ? 13.047 -30.109 -14.812 1 85.56 101 PHE B C 1
ATOM 2950 O O . PHE B 1 101 ? 14 -30.078 -14.031 1 85.56 101 PHE B O 1
ATOM 2957 N N . TYR B 1 102 ? 13.18 -30.156 -16.031 1 77.44 102 TYR B N 1
ATOM 2958 C CA . TYR B 1 102 ? 14.5 -30.156 -16.656 1 77.44 102 TYR B CA 1
ATOM 2959 C C . TYR B 1 102 ? 14.898 -28.766 -17.094 1 77.44 102 TYR B C 1
ATOM 2961 O O . TYR B 1 102 ? 14.758 -28.406 -18.266 1 77.44 102 TYR B O 1
ATOM 2969 N N . VAL B 1 103 ? 15.305 -27.875 -16.188 1 77.94 103 VAL B N 1
ATOM 2970 C CA . VAL B 1 103 ? 15.562 -26.469 -16.453 1 77.94 103 VAL B CA 1
ATOM 2971 C C . VAL B 1 103 ? 17.031 -26.156 -16.172 1 77.94 103 VAL B C 1
ATOM 2973 O O . VAL B 1 103 ? 17.5 -25.047 -16.453 1 77.94 103 VAL B O 1
ATOM 2976 N N . LYS B 1 104 ? 17.906 -26.969 -15.578 1 67.31 104 LYS B N 1
ATOM 2977 C CA . LYS B 1 104 ? 19.297 -26.656 -15.266 1 67.31 104 LYS B CA 1
ATOM 2978 C C . LYS B 1 104 ? 20.172 -26.781 -16.5 1 67.31 104 LYS B C 1
ATOM 2980 O O . LYS B 1 104 ? 20.062 -27.75 -17.266 1 67.31 104 LYS B O 1
ATOM 2985 N N . HIS B 1 105 ? 20.75 -25.641 -16.906 1 54.09 105 HIS B N 1
ATOM 2986 C CA . HIS B 1 105 ? 21.703 -25.703 -18.016 1 54.09 105 HIS B CA 1
ATOM 2987 C C . HIS B 1 105 ? 23.031 -26.297 -17.547 1 54.09 105 HIS B C 1
ATOM 2989 O O . HIS B 1 105 ? 23.516 -25.969 -16.453 1 54.09 105 HIS B O 1
ATOM 2995 N N . THR B 1 106 ? 23.438 -27.562 -17.797 1 44.41 106 THR B N 1
ATOM 2996 C CA . THR B 1 106 ? 24.797 -28.031 -17.562 1 44.41 106 THR B CA 1
ATOM 2997 C C . THR B 1 106 ? 25.797 -27.203 -18.391 1 44.41 106 THR B C 1
ATOM 2999 O O . THR B 1 106 ? 25.594 -27.016 -19.594 1 44.41 106 THR B O 1
ATOM 3002 N N . PHE B 1 107 ? 26.438 -26.25 -17.844 1 38.97 107 PHE B N 1
ATOM 3003 C CA . PHE B 1 107 ? 27.609 -25.688 -18.484 1 38.97 107 PHE B CA 1
ATOM 3004 C C . PHE B 1 107 ? 28.516 -26.797 -19.016 1 38.97 107 PHE B C 1
ATOM 3006 O O . PHE B 1 107 ? 29.641 -26.531 -19.438 1 38.97 107 PHE B O 1
ATOM 3013 N N . ASP B 1 108 ? 28.422 -28.016 -18.891 1 36.09 108 ASP B N 1
ATOM 3014 C CA . ASP B 1 108 ? 29.578 -28.781 -19.375 1 36.09 108 ASP B CA 1
ATOM 3015 C C . ASP B 1 108 ? 29.781 -28.547 -20.875 1 36.09 108 ASP B C 1
ATOM 3017 O O . ASP B 1 108 ? 30.672 -29.156 -21.484 1 36.09 108 ASP B O 1
ATOM 3021 N N . ASP B 1 109 ? 28.922 -28.516 -21.797 1 34.69 109 ASP B N 1
ATOM 3022 C CA . ASP B 1 109 ? 29.547 -28.609 -23.109 1 34.69 109 ASP B CA 1
ATOM 3023 C C . ASP B 1 109 ? 30.5 -27.453 -23.344 1 34.69 109 ASP B C 1
ATOM 3025 O O . ASP B 1 109 ? 30.141 -26.281 -23.125 1 34.69 109 ASP B O 1
ATOM 3029 N N . ASP B 1 110 ? 31.891 -27.625 -23.422 1 33.59 110 ASP B N 1
ATOM 3030 C CA . ASP B 1 110 ? 33.062 -27 -24.031 1 33.59 110 ASP B CA 1
ATOM 3031 C C . ASP B 1 110 ? 32.719 -26.344 -25.359 1 33.59 110 ASP B C 1
ATOM 3033 O O . ASP B 1 110 ? 33.594 -25.953 -26.125 1 33.59 110 ASP B O 1
ATOM 3037 N N . ASP B 1 111 ? 31.875 -26.891 -26.25 1 34.62 111 ASP B N 1
ATOM 3038 C CA . ASP B 1 111 ? 31.984 -26.203 -27.547 1 34.62 111 ASP B CA 1
ATOM 3039 C C . ASP B 1 111 ? 31.984 -24.688 -27.359 1 34.62 111 ASP B C 1
ATOM 3041 O O . ASP B 1 111 ? 31.047 -24.125 -26.797 1 34.62 111 ASP B O 1
ATOM 3045 N N . ASP B 1 112 ? 33.25 -24.016 -27.312 1 34.38 112 ASP B N 1
ATOM 3046 C CA . ASP B 1 112 ? 33.844 -22.688 -27.453 1 34.38 112 ASP B CA 1
ATOM 3047 C C . ASP B 1 112 ? 32.969 -21.75 -28.25 1 34.38 112 ASP B C 1
ATOM 3049 O O . ASP B 1 112 ? 33 -20.531 -28.078 1 34.38 112 ASP B O 1
ATOM 3053 N N . ASP B 1 113 ? 32.75 -22.156 -29.609 1 33.38 113 ASP B N 1
ATOM 3054 C CA . ASP B 1 113 ? 32.625 -21.125 -30.641 1 33.38 113 ASP B CA 1
ATOM 3055 C C . ASP B 1 113 ? 31.422 -20.219 -30.375 1 33.38 113 ASP B C 1
ATOM 3057 O O . ASP B 1 113 ? 31.375 -19.094 -30.875 1 33.38 113 ASP B O 1
ATOM 3061 N N . ASP B 1 114 ? 30.219 -20.797 -30.5 1 33.09 114 ASP B N 1
ATOM 3062 C CA . ASP B 1 114 ? 29.312 -19.688 -30.703 1 33.09 114 ASP B CA 1
ATOM 3063 C C . ASP B 1 114 ? 29.281 -18.781 -29.469 1 33.09 114 ASP B C 1
ATOM 3065 O O . ASP B 1 114 ? 28.75 -19.172 -28.422 1 33.09 114 ASP B O 1
ATOM 3069 N N . GLU B 1 115 ? 30.328 -18.031 -28.984 1 35.88 115 GLU B N 1
ATOM 3070 C CA . GLU B 1 115 ? 30.719 -16.812 -28.297 1 35.88 115 GLU B CA 1
ATOM 3071 C C . GLU B 1 115 ? 29.5 -15.945 -27.984 1 35.88 115 GLU B C 1
ATOM 3073 O O . GLU B 1 115 ? 29.422 -15.312 -26.938 1 35.88 115 GLU B O 1
ATOM 3078 N N . GLU B 1 116 ? 28.828 -15.477 -29.109 1 34.34 116 GLU B N 1
ATOM 3079 C CA . GLU B 1 116 ? 27.906 -14.344 -29.109 1 34.34 116 GLU B CA 1
ATOM 3080 C C . GLU B 1 116 ? 26.719 -14.594 -28.188 1 34.34 116 GLU B C 1
ATOM 3082 O O . GLU B 1 116 ? 25.922 -13.68 -27.922 1 34.34 116 GLU B O 1
ATOM 3087 N N . MET B 1 117 ? 26.203 -15.789 -28.188 1 33.72 117 MET B N 1
ATOM 3088 C CA . MET B 1 117 ? 25.047 -15.867 -27.312 1 33.72 117 MET B CA 1
ATOM 3089 C C . MET B 1 117 ? 25.422 -15.586 -25.859 1 33.72 117 MET B C 1
ATOM 3091 O O . MET B 1 117 ? 25.406 -16.484 -25.031 1 33.72 117 MET B O 1
ATOM 3095 N N . ASN B 1 118 ? 26.578 -15.188 -25.375 1 37.59 118 ASN B N 1
ATOM 3096 C CA . ASN B 1 118 ? 26.953 -14.414 -24.188 1 37.59 118 ASN B CA 1
ATOM 3097 C C . ASN B 1 118 ? 25.75 -13.648 -23.641 1 37.59 118 ASN B C 1
ATOM 3099 O O . ASN B 1 118 ? 25.922 -12.75 -22.797 1 37.59 118 ASN B O 1
ATOM 3103 N N . ALA B 1 119 ? 24.875 -13.234 -24.547 1 37.78 119 ALA B N 1
ATOM 3104 C CA . ALA B 1 119 ? 23.688 -12.438 -24.266 1 37.78 119 ALA B CA 1
ATOM 3105 C C . ALA B 1 119 ? 23 -12.898 -22.984 1 37.78 119 ALA B C 1
ATOM 3107 O O . ALA B 1 119 ? 23.328 -13.961 -22.453 1 37.78 119 ALA B O 1
ATOM 3108 N N . PHE B 1 120 ? 21.578 -12.422 -22.672 1 41.56 120 PHE B N 1
ATOM 3109 C CA . PHE B 1 120 ? 20.734 -12.492 -21.484 1 41.56 120 PHE B CA 1
ATOM 3110 C C . PHE B 1 120 ? 20.5 -13.938 -21.078 1 41.56 120 PHE B C 1
ATOM 3112 O O . PHE B 1 120 ? 19.797 -14.688 -21.766 1 41.56 120 PHE B O 1
ATOM 3119 N N . THR B 1 121 ? 21.453 -14.844 -20.766 1 47.16 121 THR B N 1
ATOM 3120 C CA . THR B 1 121 ? 21.344 -16.172 -20.156 1 47.16 121 THR B CA 1
ATOM 3121 C C . THR B 1 121 ? 20.016 -16.312 -19.422 1 47.16 121 THR B C 1
ATOM 3123 O O . THR B 1 121 ? 19.75 -15.594 -18.469 1 47.16 121 THR B O 1
ATOM 3126 N N . ILE B 1 122 ? 19.062 -16.719 -20.125 1 60.84 122 ILE B N 1
ATOM 3127 C CA . ILE B 1 122 ? 17.828 -17.078 -19.453 1 60.84 122 ILE B CA 1
ATOM 3128 C C . ILE B 1 122 ? 18.141 -17.953 -18.234 1 60.84 122 ILE B C 1
ATOM 3130 O O . ILE B 1 122 ? 18.734 -19.016 -18.359 1 60.84 122 ILE B O 1
ATOM 3134 N N . THR B 1 123 ? 18.094 -17.422 -17.094 1 76.44 123 THR B N 1
ATOM 3135 C CA . THR B 1 123 ? 18.328 -18.094 -15.812 1 76.44 123 THR B CA 1
ATOM 3136 C C . THR B 1 123 ? 17.25 -19.141 -15.547 1 76.44 123 THR B C 1
ATOM 3138 O O . THR B 1 123 ? 16.25 -19.203 -16.25 1 76.44 123 THR B O 1
ATOM 3141 N N . GLU B 1 124 ? 17.641 -20.156 -14.805 1 81.12 124 GLU B N 1
ATOM 3142 C CA . GLU B 1 124 ? 16.672 -21.141 -14.336 1 81.12 124 GLU B CA 1
ATOM 3143 C C . GLU B 1 124 ? 15.375 -20.484 -13.914 1 81.12 124 GLU B C 1
ATOM 3145 O O . GLU B 1 124 ? 14.289 -20.969 -14.242 1 81.12 124 GLU B O 1
ATOM 3150 N N . VAL B 1 125 ? 15.555 -19.375 -13.367 1 84.44 125 VAL B N 1
ATOM 3151 C CA . VAL B 1 125 ? 14.375 -18.703 -12.828 1 84.44 125 VAL B CA 1
ATOM 3152 C C . VAL B 1 125 ? 13.555 -18.109 -13.969 1 84.44 125 VAL B C 1
ATOM 3154 O O . VAL B 1 125 ? 12.32 -18.078 -13.906 1 84.44 125 VAL B O 1
ATOM 3157 N N . ASP B 1 126 ? 14.195 -17.734 -14.977 1 86.44 126 ASP B N 1
ATOM 3158 C CA . ASP B 1 126 ? 13.492 -17.219 -16.141 1 86.44 126 ASP B CA 1
ATOM 3159 C C . ASP B 1 126 ? 12.672 -18.312 -16.828 1 86.44 126 ASP B C 1
ATOM 3161 O O . ASP B 1 126 ? 11.531 -18.078 -17.234 1 86.44 126 ASP B O 1
ATOM 3165 N N . MET B 1 127 ? 13.273 -19.406 -16.891 1 88.88 127 MET B N 1
ATOM 3166 C CA . MET B 1 127 ? 12.57 -20.531 -17.5 1 88.88 127 MET B CA 1
ATOM 3167 C C . MET B 1 127 ? 11.375 -20.953 -16.656 1 88.88 127 MET B C 1
ATOM 3169 O O . MET B 1 127 ? 10.305 -21.25 -17.188 1 88.88 127 MET B O 1
ATOM 3173 N N . LEU B 1 128 ? 11.547 -20.969 -15.398 1 91.38 128 LEU B N 1
ATOM 3174 C CA . LEU B 1 128 ? 10.438 -21.297 -14.508 1 91.38 128 LEU B CA 1
ATOM 3175 C C . LEU B 1 128 ? 9.305 -20.297 -14.648 1 91.38 128 LEU B C 1
ATOM 3177 O O . LEU B 1 128 ? 8.125 -20.656 -14.633 1 91.38 128 LEU B O 1
ATOM 3181 N N . ARG B 1 129 ? 9.711 -19.078 -14.828 1 92 129 ARG B N 1
ATOM 3182 C CA . ARG B 1 129 ? 8.703 -18.047 -15.008 1 92 129 ARG B CA 1
ATOM 3183 C C . ARG B 1 129 ? 7.91 -18.266 -16.297 1 92 129 ARG B C 1
ATOM 3185 O O . ARG B 1 129 ? 6.68 -18.172 -16.297 1 92 129 ARG B O 1
ATOM 3192 N N . GLU B 1 130 ? 8.578 -18.562 -17.328 1 92.75 130 GLU B N 1
ATOM 3193 C CA . GLU B 1 130 ? 7.906 -18.828 -18.594 1 92.75 130 GLU B CA 1
ATOM 3194 C C . GLU B 1 130 ? 6.996 -20.062 -18.5 1 92.75 130 GLU B C 1
ATOM 3196 O O . GLU B 1 130 ? 5.906 -20.078 -19.078 1 92.75 130 GLU B O 1
ATOM 3201 N N . CYS B 1 131 ? 7.438 -21.031 -17.828 1 95.38 131 CYS B N 1
ATOM 3202 C CA . CYS B 1 131 ? 6.613 -22.219 -17.609 1 95.38 131 CYS B CA 1
ATOM 3203 C C . CYS B 1 131 ? 5.367 -21.859 -16.797 1 95.38 131 CYS B C 1
ATOM 3205 O O . CYS B 1 131 ? 4.285 -22.391 -17.062 1 95.38 131 CYS B O 1
ATOM 3207 N N . TYR B 1 132 ? 5.594 -21 -15.836 1 95.69 132 TYR B N 1
ATOM 3208 C CA . TYR B 1 132 ? 4.461 -20.594 -15.008 1 95.69 132 TYR B CA 1
ATOM 3209 C C . TYR B 1 132 ? 3.416 -19.859 -15.844 1 95.69 132 TYR B C 1
ATOM 3211 O O . TYR B 1 132 ? 2.213 -20.078 -15.672 1 95.69 132 TYR B O 1
ATOM 3219 N N . GLU B 1 133 ? 3.854 -19.078 -16.75 1 94.94 133 GLU B N 1
ATOM 3220 C CA . GLU B 1 133 ? 2.951 -18.406 -17.672 1 94.94 133 GLU B CA 1
ATOM 3221 C C . GLU B 1 133 ? 2.209 -19.422 -18.547 1 94.94 133 GLU B C 1
ATOM 3223 O O . GLU B 1 133 ? 0.999 -19.297 -18.75 1 94.94 133 GLU B O 1
ATOM 3228 N N . LEU B 1 134 ? 2.896 -20.328 -19.016 1 96.25 134 LEU B N 1
ATOM 3229 C CA . LEU B 1 134 ? 2.281 -21.406 -19.797 1 96.25 134 LEU B CA 1
ATOM 3230 C C . LEU B 1 134 ? 1.224 -22.125 -18.984 1 96.25 134 LEU B C 1
ATOM 3232 O O . LEU B 1 134 ? 0.124 -22.391 -19.469 1 96.25 134 LEU B O 1
ATOM 3236 N N . ALA B 1 135 ? 1.586 -22.484 -17.766 1 96.44 135 ALA B N 1
ATOM 3237 C CA . ALA B 1 135 ? 0.675 -23.219 -16.891 1 96.44 135 ALA B CA 1
ATOM 3238 C C . ALA B 1 135 ? -0.65 -22.469 -16.734 1 96.44 135 ALA B C 1
ATOM 3240 O O . ALA B 1 135 ? -1.716 -23.094 -16.703 1 96.44 135 ALA B O 1
ATOM 3241 N N . GLY B 1 136 ? -0.524 -21.172 -16.594 1 94.12 136 GLY B N 1
ATOM 3242 C CA . GLY B 1 136 ? -1.729 -20.359 -16.547 1 94.12 136 GLY B CA 1
ATOM 3243 C C . GLY B 1 136 ? -2.555 -20.438 -17.812 1 94.12 136 GLY B C 1
ATOM 3244 O O . GLY B 1 136 ? -3.783 -20.531 -17.75 1 94.12 136 GLY B O 1
ATOM 3245 N N . PHE B 1 137 ? -1.946 -20.406 -18.891 1 93.56 137 PHE B N 1
ATOM 3246 C CA . PHE B 1 137 ? -2.613 -20.438 -20.188 1 93.56 137 PHE B CA 1
ATOM 3247 C C . PHE B 1 137 ? -3.318 -21.766 -20.406 1 93.56 137 PHE B C 1
ATOM 3249 O O . PHE B 1 137 ? -4.48 -21.797 -20.812 1 93.56 137 PHE B O 1
ATOM 3256 N N . ILE B 1 138 ? -2.654 -22.875 -20.125 1 95.75 138 ILE B N 1
ATOM 3257 C CA . ILE B 1 138 ? -3.213 -24.188 -20.438 1 95.75 138 ILE B CA 1
ATOM 3258 C C . ILE B 1 138 ? -4.031 -24.688 -19.25 1 95.75 138 ILE B C 1
ATOM 3260 O O . ILE B 1 138 ? -4.551 -25.812 -19.281 1 95.75 138 ILE B O 1
ATOM 3264 N N . GLN B 1 139 ? -4.062 -23.938 -18.172 1 93.94 139 GLN B N 1
ATOM 3265 C CA . GLN B 1 139 ? -4.91 -24.188 -17.016 1 93.94 139 GLN B CA 1
ATOM 3266 C C . GLN B 1 139 ? -4.605 -25.547 -16.391 1 93.94 139 GLN B C 1
ATOM 3268 O O . GLN B 1 139 ? -5.508 -26.359 -16.172 1 93.94 139 GLN B O 1
ATOM 3273 N N . ASP B 1 140 ? -3.398 -25.797 -16.109 1 95 140 ASP B N 1
ATOM 3274 C CA . ASP B 1 140 ? -2.951 -26.969 -15.375 1 95 140 ASP B CA 1
ATOM 3275 C C . ASP B 1 140 ? -2.529 -26.609 -13.953 1 95 140 ASP B C 1
ATOM 3277 O O . ASP B 1 140 ? -1.409 -26.156 -13.734 1 95 140 ASP B O 1
ATOM 3281 N N . SER B 1 141 ? -3.354 -26.953 -12.992 1 93.12 141 SER B N 1
ATOM 3282 C CA . SER B 1 141 ? -3.139 -26.547 -11.609 1 93.12 141 SER B CA 1
ATOM 3283 C C . SER B 1 141 ? -2.01 -27.344 -10.969 1 93.12 141 SER B C 1
ATOM 3285 O O . SER B 1 141 ? -1.247 -26.812 -10.156 1 93.12 141 SER B O 1
ATOM 3287 N N . ASP B 1 142 ? -1.908 -28.594 -11.305 1 93.62 142 ASP B N 1
ATOM 3288 C CA . ASP B 1 142 ? -0.834 -29.422 -10.758 1 93.62 142 ASP B CA 1
ATOM 3289 C C . ASP B 1 142 ? 0.533 -28.922 -11.211 1 93.62 142 ASP B C 1
ATOM 3291 O O . ASP B 1 142 ? 1.468 -28.828 -10.414 1 93.62 142 ASP B O 1
ATOM 3295 N N . PHE B 1 143 ? 0.588 -28.656 -12.469 1 95 143 PHE B N 1
ATOM 3296 C CA . PHE B 1 143 ? 1.825 -28.109 -13.023 1 95 143 PHE B CA 1
ATOM 3297 C C . PHE B 1 143 ? 2.191 -26.797 -12.352 1 95 143 PHE B C 1
ATOM 3299 O O . PHE B 1 143 ? 3.355 -26.562 -12.008 1 95 143 PHE B O 1
ATOM 3306 N N . ARG B 1 144 ? 1.244 -25.969 -12.109 1 94.81 144 ARG B N 1
ATOM 3307 C CA . ARG B 1 144 ? 1.474 -24.688 -11.453 1 94.81 144 ARG B CA 1
ATOM 3308 C C . ARG B 1 144 ? 1.946 -24.875 -10.016 1 94.81 144 ARG B C 1
ATOM 3310 O O . ARG B 1 144 ? 2.865 -24.203 -9.555 1 94.81 144 ARG B O 1
ATOM 3317 N N . ASP B 1 145 ? 1.289 -25.766 -9.312 1 95.19 145 ASP B N 1
ATOM 3318 C CA . ASP B 1 145 ? 1.704 -26.078 -7.953 1 95.19 145 ASP B CA 1
ATOM 3319 C C . ASP B 1 145 ? 3.145 -26.594 -7.922 1 95.19 145 ASP B C 1
ATOM 3321 O O . ASP B 1 145 ? 3.928 -26.188 -7.055 1 95.19 145 ASP B O 1
ATOM 3325 N N . ALA B 1 146 ? 3.457 -27.422 -8.836 1 94.06 146 ALA B N 1
ATOM 3326 C CA . ALA B 1 146 ? 4.816 -27.953 -8.922 1 94.06 146 ALA B CA 1
ATOM 3327 C C . ALA B 1 146 ? 5.816 -26.828 -9.211 1 94.06 146 ALA B C 1
ATOM 3329 O O . ALA B 1 146 ? 6.93 -26.844 -8.68 1 94.06 146 ALA B O 1
ATOM 3330 N N . LEU B 1 147 ? 5.414 -25.969 -10.07 1 94 147 LEU B N 1
ATOM 3331 C CA . LEU B 1 147 ? 6.281 -24.844 -10.398 1 94 147 LEU B CA 1
ATOM 3332 C C . LEU B 1 147 ? 6.512 -23.953 -9.188 1 94 147 LEU B C 1
ATOM 3334 O O . LEU B 1 147 ? 7.625 -23.469 -8.969 1 94 147 LEU B O 1
ATOM 3338 N N . LEU B 1 148 ? 5.484 -23.703 -8.414 1 93.25 148 LEU B N 1
ATOM 3339 C CA . LEU B 1 148 ? 5.66 -22.938 -7.176 1 93.25 148 LEU B CA 1
ATOM 3340 C C . LEU B 1 148 ? 6.699 -23.609 -6.277 1 93.25 148 LEU B C 1
ATOM 3342 O O . LEU B 1 148 ? 7.578 -22.922 -5.742 1 93.25 148 LEU B O 1
ATOM 3346 N N . ASP B 1 149 ? 6.602 -24.891 -6.152 1 92 149 ASP B N 1
ATOM 3347 C CA . ASP B 1 149 ? 7.578 -25.625 -5.355 1 92 149 ASP B CA 1
ATOM 3348 C C . ASP B 1 149 ? 8.984 -25.438 -5.914 1 92 149 ASP B C 1
ATOM 3350 O O . ASP B 1 149 ? 9.945 -25.312 -5.152 1 92 149 ASP B O 1
ATOM 3354 N N . ALA B 1 150 ? 9.078 -25.469 -7.18 1 91.19 150 ALA B N 1
ATOM 3355 C CA . ALA B 1 150 ? 10.375 -25.297 -7.824 1 91.19 150 ALA B CA 1
ATOM 3356 C C . ALA B 1 150 ? 10.945 -23.906 -7.547 1 91.19 150 ALA B C 1
ATOM 3358 O O . ALA B 1 150 ? 12.148 -23.75 -7.328 1 91.19 150 ALA B O 1
ATOM 3359 N N . PHE B 1 151 ? 10.102 -22.906 -7.613 1 90.62 151 PHE B N 1
ATOM 3360 C CA . PHE B 1 151 ? 10.523 -21.547 -7.262 1 90.62 151 PHE B CA 1
ATOM 3361 C C . PHE B 1 151 ? 11.07 -21.5 -5.84 1 90.62 151 PHE B C 1
ATOM 3363 O O . PHE B 1 151 ? 12.125 -20.922 -5.598 1 90.62 151 PHE B O 1
ATOM 3370 N N . ILE B 1 152 ? 10.336 -22.094 -4.969 1 89.88 152 ILE B N 1
ATOM 3371 C CA . ILE B 1 152 ? 10.727 -22.109 -3.564 1 89.88 152 ILE B CA 1
ATOM 3372 C C . ILE B 1 152 ? 12.078 -22.797 -3.408 1 89.88 152 ILE B C 1
ATOM 3374 O O . ILE B 1 152 ? 12.969 -22.297 -2.723 1 89.88 152 ILE B O 1
ATOM 3378 N N . GLN B 1 153 ? 12.18 -23.922 -4.086 1 87.75 153 GLN B N 1
ATOM 3379 C CA . GLN B 1 153 ? 13.445 -24.656 -4.023 1 87.75 153 GLN B CA 1
ATOM 3380 C C . GLN B 1 153 ? 14.594 -23.812 -4.562 1 87.75 153 GLN B C 1
ATOM 3382 O O . GLN B 1 153 ? 15.695 -23.812 -4.008 1 87.75 153 GLN B O 1
ATOM 3387 N N . HIS B 1 154 ? 14.328 -23.172 -5.602 1 85.5 154 HIS B N 1
ATOM 3388 C CA . HIS B 1 154 ? 15.328 -22.281 -6.172 1 85.5 154 HIS B CA 1
ATOM 3389 C C . HIS B 1 154 ? 15.742 -21.203 -5.18 1 85.5 154 HIS B C 1
ATOM 3391 O O . HIS B 1 154 ? 16.922 -20.922 -5.02 1 85.5 154 HIS B O 1
ATOM 3397 N N . MET B 1 155 ? 14.805 -20.609 -4.508 1 85.62 155 MET B N 1
ATOM 3398 C CA . MET B 1 155 ? 15.062 -19.547 -3.537 1 85.62 155 MET B CA 1
ATOM 3399 C C . MET B 1 155 ? 15.859 -20.078 -2.35 1 85.62 155 MET B C 1
ATOM 3401 O O . MET B 1 155 ? 16.734 -19.391 -1.815 1 85.62 155 MET B O 1
ATOM 3405 N N . ILE B 1 156 ? 15.539 -21.25 -1.951 1 84.88 156 ILE B N 1
ATOM 3406 C CA . ILE B 1 156 ? 16.25 -21.875 -0.848 1 84.88 156 ILE B CA 1
ATOM 3407 C C . ILE B 1 156 ? 17.719 -22.109 -1.245 1 84.88 156 ILE B C 1
ATOM 3409 O O . ILE B 1 156 ? 18.625 -21.75 -0.496 1 84.88 156 ILE B O 1
ATOM 3413 N N . THR B 1 157 ? 17.906 -22.625 -2.424 1 82.38 157 THR B N 1
ATOM 3414 C CA . THR B 1 157 ? 19.25 -23.016 -2.879 1 82.38 157 THR B CA 1
ATOM 3415 C C . THR B 1 157 ? 20.109 -21.781 -3.137 1 82.38 157 THR B C 1
ATOM 3417 O O . THR B 1 157 ? 21.297 -21.781 -2.809 1 82.38 157 THR B O 1
ATOM 3420 N N . GLN B 1 158 ? 19.531 -20.766 -3.699 1 80 158 GLN B N 1
ATOM 3421 C CA . GLN B 1 158 ? 20.297 -19.578 -4.051 1 80 158 GLN B CA 1
ATOM 3422 C C . GLN B 1 158 ? 20.25 -18.547 -2.928 1 80 158 GLN B C 1
ATOM 3424 O O . GLN B 1 158 ? 20.938 -17.516 -2.986 1 80 158 GLN B O 1
ATOM 3429 N N . ASN B 1 159 ? 19.422 -18.734 -1.951 1 77.56 159 ASN B N 1
ATOM 3430 C CA . ASN B 1 159 ? 19.203 -17.812 -0.842 1 77.56 159 ASN B CA 1
ATOM 3431 C C . ASN B 1 159 ? 18.875 -16.406 -1.337 1 77.56 159 ASN B C 1
ATOM 3433 O O . ASN B 1 159 ? 19.516 -15.438 -0.93 1 77.56 159 ASN B O 1
ATOM 3437 N N . CYS B 1 160 ? 17.984 -16.453 -2.291 1 76.31 160 CYS B N 1
ATOM 3438 C CA . CYS B 1 160 ? 17.609 -15.156 -2.859 1 76.31 160 CYS B CA 1
ATOM 3439 C C . CYS B 1 160 ? 16.109 -14.938 -2.803 1 76.31 160 CYS B C 1
ATOM 3441 O O . CYS B 1 160 ? 15.336 -15.898 -2.793 1 76.31 160 CYS B O 1
ATOM 3443 N N . ASP B 1 161 ? 15.75 -13.633 -2.547 1 69.06 161 ASP B N 1
ATOM 3444 C CA . ASP B 1 161 ? 14.344 -13.25 -2.59 1 69.06 161 ASP B CA 1
ATOM 3445 C C . ASP B 1 161 ? 13.977 -12.648 -3.943 1 69.06 161 ASP B C 1
ATOM 3447 O O . ASP B 1 161 ? 14.641 -11.719 -4.418 1 69.06 161 ASP B O 1
ATOM 3451 N N . SER B 1 162 ? 13.336 -13.43 -4.691 1 64.44 162 SER B N 1
ATOM 3452 C CA . SER B 1 162 ? 13.016 -12.922 -6.023 1 64.44 162 SER B CA 1
ATOM 3453 C C . SER B 1 162 ? 11.828 -11.961 -5.98 1 64.44 162 SER B C 1
ATOM 3455 O O . SER B 1 162 ? 10.688 -12.391 -5.789 1 64.44 162 SER B O 1
ATOM 3457 N N . CYS B 1 163 ? 12.062 -10.766 -6.301 1 61.44 163 CYS B N 1
ATOM 3458 C CA . CYS B 1 163 ? 11.07 -9.695 -6.309 1 61.44 163 CYS B CA 1
ATOM 3459 C C . CYS B 1 163 ? 10.148 -9.812 -7.516 1 61.44 163 CYS B C 1
ATOM 3461 O O . CYS B 1 163 ? 9.016 -9.336 -7.488 1 61.44 163 CYS B O 1
ATOM 3463 N N . LEU B 1 164 ? 10.523 -10.523 -8.484 1 71.56 164 LEU B N 1
ATOM 3464 C CA . LEU B 1 164 ? 9.766 -10.562 -9.727 1 71.56 164 LEU B CA 1
ATOM 3465 C C . LEU B 1 164 ? 8.664 -11.617 -9.656 1 71.56 164 LEU B C 1
ATOM 3467 O O . LEU B 1 164 ? 7.719 -11.586 -10.445 1 71.56 164 LEU B O 1
ATOM 3471 N N . LEU B 1 165 ? 8.641 -12.367 -8.648 1 86.25 165 LEU B N 1
ATOM 3472 C CA . LEU B 1 165 ? 7.656 -13.438 -8.539 1 86.25 165 LEU B CA 1
ATOM 3473 C C . LEU B 1 165 ? 6.258 -12.867 -8.32 1 86.25 165 LEU B C 1
ATOM 3475 O O . LEU B 1 165 ? 5.27 -13.453 -8.781 1 86.25 165 LEU B O 1
ATOM 3479 N N . GLY B 1 166 ? 6.223 -11.695 -7.727 1 86.88 166 GLY B N 1
ATOM 3480 C CA . GLY B 1 166 ? 4.93 -11.062 -7.535 1 86.88 166 GLY B CA 1
ATOM 3481 C C . GLY B 1 166 ? 4.211 -10.766 -8.836 1 86.88 166 GLY B C 1
ATOM 3482 O O . GLY B 1 166 ? 3.045 -11.133 -9.008 1 86.88 166 GLY B O 1
ATOM 3483 N N . GLY B 1 167 ? 4.91 -10.18 -9.75 1 87.38 167 GLY B N 1
ATOM 3484 C CA . GLY B 1 167 ? 4.328 -9.891 -11.055 1 87.38 167 GLY B CA 1
ATOM 3485 C C . GLY B 1 167 ? 3.912 -11.141 -11.812 1 87.38 167 GLY B C 1
ATOM 3486 O O . GLY B 1 167 ? 2.816 -11.195 -12.367 1 87.38 167 GLY B O 1
ATOM 3487 N N . THR B 1 168 ? 4.719 -12.086 -11.75 1 90.5 168 THR B N 1
ATOM 3488 C CA . THR B 1 168 ? 4.465 -13.336 -12.461 1 90.5 168 THR B CA 1
ATOM 3489 C C . THR B 1 168 ? 3.213 -14.016 -11.922 1 90.5 168 THR B C 1
ATOM 3491 O O . THR B 1 168 ? 2.35 -14.438 -12.688 1 90.5 168 THR B O 1
ATOM 3494 N N . ILE B 1 169 ? 3.07 -14.094 -10.672 1 93.69 169 ILE B N 1
ATOM 3495 C CA . ILE B 1 169 ? 1.965 -14.805 -10.031 1 93.69 169 ILE B CA 1
ATOM 3496 C C . ILE B 1 169 ? 0.664 -14.039 -10.258 1 93.69 169 ILE B C 1
ATOM 3498 O O . ILE B 1 169 ? -0.339 -14.617 -10.688 1 93.69 169 ILE B O 1
ATOM 3502 N N . TYR B 1 170 ? 0.683 -12.758 -10.086 1 92 170 TYR B N 1
ATOM 3503 C CA . TYR B 1 170 ? -0.55 -11.984 -10.148 1 92 170 TYR B CA 1
ATOM 3504 C C . TYR B 1 170 ? -1.019 -11.828 -11.594 1 92 170 TYR B C 1
ATOM 3506 O O . TYR B 1 170 ? -2.221 -11.758 -11.859 1 92 170 TYR B O 1
ATOM 3514 N N . ASP B 1 171 ? -0.151 -11.914 -12.531 1 90.31 171 ASP B N 1
ATOM 3515 C CA . ASP B 1 171 ? -0.517 -11.789 -13.938 1 90.31 171 ASP B CA 1
ATOM 3516 C C . ASP B 1 171 ? -1.117 -13.094 -14.469 1 90.31 171 ASP B C 1
ATOM 3518 O O . ASP B 1 171 ? -1.786 -13.094 -15.5 1 90.31 171 ASP B O 1
ATOM 3522 N N . ASN B 1 172 ? -0.873 -14.195 -13.695 1 92.12 172 ASN B N 1
ATOM 3523 C CA . ASN B 1 172 ? -1.204 -15.484 -14.297 1 92.12 172 ASN B CA 1
ATOM 3524 C C . ASN B 1 172 ? -2.119 -16.312 -13.398 1 92.12 172 ASN B C 1
ATOM 3526 O O . ASN B 1 172 ? -2.412 -17.469 -13.695 1 92.12 172 ASN B O 1
ATOM 3530 N N . CYS B 1 173 ? -2.494 -15.766 -12.297 1 91.44 173 CYS B N 1
ATOM 3531 C CA . CYS B 1 173 ? -3.346 -16.5 -11.375 1 91.44 173 CYS B CA 1
ATOM 3532 C C . CYS B 1 173 ? -4.621 -15.727 -11.07 1 91.44 173 CYS B C 1
ATOM 3534 O O . CYS B 1 173 ? -4.648 -14.5 -11.188 1 91.44 173 CYS B O 1
ATOM 3536 N N . ALA B 1 174 ? -5.625 -16.531 -10.773 1 90.62 174 ALA B N 1
ATOM 3537 C CA . ALA B 1 174 ? -6.883 -15.953 -10.312 1 90.62 174 ALA B CA 1
ATOM 3538 C C . ALA B 1 174 ? -6.727 -15.336 -8.922 1 90.62 174 ALA B C 1
ATOM 3540 O O . ALA B 1 174 ? -5.824 -15.711 -8.172 1 90.62 174 ALA B O 1
ATOM 3541 N N . ALA B 1 175 ? -7.664 -14.461 -8.57 1 90.56 175 ALA B N 1
ATOM 3542 C CA . ALA B 1 175 ? -7.637 -13.766 -7.285 1 90.56 175 ALA B CA 1
ATOM 3543 C C . ALA B 1 175 ? -7.762 -14.75 -6.129 1 90.56 175 ALA B C 1
ATOM 3545 O O . ALA B 1 175 ? -7.223 -14.516 -5.043 1 90.56 175 ALA B O 1
ATOM 3546 N N . SER B 1 176 ? -8.375 -15.82 -6.344 1 91 176 SER B N 1
ATOM 3547 C CA . SER B 1 176 ? -8.633 -16.797 -5.285 1 91 176 SER B CA 1
ATOM 3548 C C . SER B 1 176 ? -7.461 -17.766 -5.129 1 91 176 SER B C 1
ATOM 3550 O O . SER B 1 176 ? -7.441 -18.578 -4.203 1 91 176 SER B O 1
ATOM 3552 N N . SER B 1 177 ? -6.469 -17.703 -5.969 1 94.19 177 SER B N 1
ATOM 3553 C CA . SER B 1 177 ? -5.359 -18.656 -5.949 1 94.19 177 SER B CA 1
ATOM 3554 C C . SER B 1 177 ? -4.523 -18.5 -4.684 1 94.19 177 SER B C 1
ATOM 3556 O O . SER B 1 177 ? -4.062 -17.391 -4.367 1 94.19 177 SER B O 1
ATOM 3558 N N . PRO B 1 178 ? -4.188 -19.562 -3.988 1 95.19 178 PRO B N 1
ATOM 3559 C CA . PRO B 1 178 ? -3.336 -19.5 -2.799 1 95.19 178 PRO B CA 1
ATOM 3560 C C . PRO B 1 178 ? -1.897 -19.109 -3.123 1 95.19 178 PRO B C 1
ATOM 3562 O O . PRO B 1 178 ? -1.126 -18.766 -2.219 1 95.19 178 PRO B O 1
ATOM 3565 N N . HIS B 1 179 ? -1.548 -19.203 -4.363 1 96 179 HIS B N 1
ATOM 3566 C CA . HIS B 1 179 ? -0.222 -18.75 -4.766 1 96 179 HIS B CA 1
ATOM 3567 C C . HIS B 1 179 ? -0.032 -17.266 -4.453 1 96 179 HIS B C 1
ATOM 3569 O O . HIS B 1 179 ? 1.074 -16.828 -4.125 1 96 179 HIS B O 1
ATOM 3575 N N . ARG B 1 180 ? -1.11 -16.547 -4.543 1 94.19 180 ARG B N 1
ATOM 3576 C CA . ARG B 1 180 ? -1.049 -15.117 -4.223 1 94.19 180 ARG B CA 1
ATOM 3577 C C . ARG B 1 180 ? -0.756 -14.906 -2.742 1 94.19 180 ARG B C 1
ATOM 3579 O O . ARG B 1 180 ? 0.051 -14.047 -2.381 1 94.19 180 ARG B O 1
ATOM 3586 N N . GLN B 1 181 ? -1.404 -15.695 -1.933 1 94.5 181 GLN B N 1
ATOM 3587 C CA . GLN B 1 181 ? -1.127 -15.609 -0.503 1 94.5 181 GLN B CA 1
ATOM 3588 C C . GLN B 1 181 ? 0.328 -15.953 -0.201 1 94.5 181 GLN B C 1
ATOM 3590 O O . GLN B 1 181 ? 0.938 -15.367 0.695 1 94.5 181 GLN B O 1
ATOM 3595 N N . PHE B 1 182 ? 0.81 -16.859 -0.908 1 94.5 182 PHE B N 1
ATOM 3596 C CA . PHE B 1 182 ? 2.209 -17.219 -0.729 1 94.5 182 PHE B CA 1
ATOM 3597 C C . PHE B 1 182 ? 3.115 -16.016 -0.917 1 94.5 182 PHE B C 1
ATOM 3599 O O . PHE B 1 182 ? 3.945 -15.711 -0.056 1 94.5 182 PHE B O 1
ATOM 3606 N N . ILE B 1 183 ? 2.969 -15.359 -2.033 1 93.38 183 ILE B N 1
ATOM 3607 C CA . ILE B 1 183 ? 3.912 -14.297 -2.355 1 93.38 183 ILE B CA 1
ATOM 3608 C C . ILE B 1 183 ? 3.713 -13.125 -1.399 1 93.38 183 ILE B C 1
ATOM 3610 O O . ILE B 1 183 ? 4.672 -12.438 -1.043 1 93.38 183 ILE B O 1
ATOM 3614 N N . VAL B 1 184 ? 2.564 -12.906 -0.968 1 92.81 184 VAL B N 1
ATOM 3615 C CA . VAL B 1 184 ? 2.291 -11.875 0.025 1 92.81 184 VAL B CA 1
ATOM 3616 C C . VAL B 1 184 ? 3.018 -12.203 1.327 1 92.81 184 VAL B C 1
ATOM 3618 O O . VAL B 1 184 ? 3.779 -11.383 1.847 1 92.81 184 VAL B O 1
ATOM 3621 N N . ASP B 1 185 ? 2.826 -13.422 1.856 1 91.12 185 ASP B N 1
ATOM 3622 C CA . ASP B 1 185 ? 3.479 -13.852 3.088 1 91.12 185 ASP B CA 1
ATOM 3623 C C . ASP B 1 185 ? 5 -13.789 2.955 1 91.12 185 ASP B C 1
ATOM 3625 O O . ASP B 1 185 ? 5.688 -13.344 3.875 1 91.12 185 ASP B O 1
ATOM 3629 N N . PHE B 1 186 ? 5.418 -14.219 1.848 1 91.5 186 PHE B N 1
ATOM 3630 C CA . PHE B 1 186 ? 6.852 -14.25 1.585 1 91.5 186 PHE B CA 1
ATOM 3631 C C . PHE B 1 186 ? 7.434 -12.844 1.6 1 91.5 186 PHE B C 1
ATOM 3633 O O . PHE B 1 186 ? 8.5 -12.609 2.176 1 91.5 186 PHE B O 1
ATOM 3640 N N . THR B 1 187 ? 6.797 -11.938 0.999 1 88.88 187 THR B N 1
ATOM 3641 C CA . THR B 1 187 ? 7.238 -10.547 0.927 1 88.88 187 THR B CA 1
ATOM 3642 C C . THR B 1 187 ? 7.312 -9.93 2.32 1 88.88 187 THR B C 1
ATOM 3644 O O . THR B 1 187 ? 8.328 -9.32 2.684 1 88.88 187 THR B O 1
ATOM 3647 N N . ILE B 1 188 ? 6.301 -10.094 3.02 1 89 188 ILE B N 1
ATOM 3648 C CA . ILE B 1 188 ? 6.242 -9.539 4.367 1 89 188 ILE B CA 1
ATOM 3649 C C . ILE B 1 188 ? 7.367 -10.117 5.219 1 89 188 ILE B C 1
ATOM 3651 O O . ILE B 1 188 ? 7.977 -9.414 6.023 1 89 188 ILE B O 1
ATOM 3655 N N . LYS B 1 189 ? 7.668 -11.336 4.996 1 88.62 189 LYS B N 1
ATOM 3656 C CA . LYS B 1 189 ? 8.609 -12.047 5.855 1 88.62 189 LYS B CA 1
ATOM 3657 C C . LYS B 1 189 ? 10.055 -11.727 5.473 1 88.62 189 LYS B C 1
ATOM 3659 O O . LYS B 1 189 ? 10.922 -11.609 6.34 1 88.62 189 LYS B O 1
ATOM 3664 N N . PHE B 1 190 ? 10.32 -11.453 4.184 1 87.88 190 PHE B N 1
ATOM 3665 C CA . PHE B 1 190 ? 11.734 -11.516 3.812 1 87.88 190 PHE B CA 1
ATOM 3666 C C . PHE B 1 190 ? 12.164 -10.227 3.121 1 87.88 190 PHE B C 1
ATOM 3668 O O . PHE B 1 190 ? 13.359 -9.953 2.988 1 87.88 190 PHE B O 1
ATOM 3675 N N . TRP B 1 191 ? 11.273 -9.492 2.668 1 83.38 191 TRP B N 1
ATOM 3676 C CA . TRP B 1 191 ? 11.68 -8.273 1.988 1 83.38 191 TRP B CA 1
ATOM 3677 C C . TRP B 1 191 ? 12.148 -7.219 2.99 1 83.38 191 TRP B C 1
ATOM 3679 O O . TRP B 1 191 ? 11.828 -7.305 4.18 1 83.38 191 TRP B O 1
ATOM 3689 N N . HIS B 1 192 ? 12.961 -6.215 2.363 1 81.94 192 HIS B N 1
ATOM 3690 C CA . HIS B 1 192 ? 13.422 -5.062 3.121 1 81.94 192 HIS B CA 1
ATOM 3691 C C . HIS B 1 192 ? 12.688 -3.795 2.705 1 81.94 192 HIS B C 1
ATOM 3693 O O . HIS B 1 192 ? 12.062 -3.756 1.643 1 81.94 192 HIS B O 1
ATOM 3699 N N . GLY B 1 193 ? 12.766 -2.803 3.658 1 75.19 193 GLY B N 1
ATOM 3700 C CA . GLY B 1 193 ? 12.102 -1.537 3.381 1 75.19 193 GLY B CA 1
ATOM 3701 C C . GLY B 1 193 ? 12.516 -0.925 2.057 1 75.19 193 GLY B C 1
ATOM 3702 O O . GLY B 1 193 ? 11.688 -0.383 1.328 1 75.19 193 GLY B O 1
ATOM 3703 N N . THR B 1 194 ? 13.68 -1.039 1.668 1 77.31 194 THR B N 1
ATOM 3704 C CA . THR B 1 194 ? 14.211 -0.476 0.429 1 77.31 194 THR B CA 1
ATOM 3705 C C . THR B 1 194 ? 13.57 -1.145 -0.784 1 77.31 194 THR B C 1
ATOM 3707 O O . THR B 1 194 ? 13.445 -0.529 -1.845 1 77.31 194 THR B O 1
ATOM 3710 N N . ASP B 1 195 ? 13.133 -2.369 -0.545 1 75.69 195 ASP B N 1
ATOM 3711 C CA . ASP B 1 195 ? 12.508 -3.121 -1.632 1 75.69 195 ASP B CA 1
ATOM 3712 C C . ASP B 1 195 ? 11.078 -2.645 -1.884 1 75.69 195 ASP B C 1
ATOM 3714 O O . ASP B 1 195 ? 10.578 -2.738 -3.006 1 75.69 195 ASP B O 1
ATOM 3718 N N . LEU B 1 196 ? 10.508 -2.156 -0.82 1 78.19 196 LEU B N 1
ATOM 3719 C CA . LEU B 1 196 ? 9.102 -1.769 -0.901 1 78.19 196 LEU B CA 1
ATOM 3720 C C . LEU B 1 196 ? 8.953 -0.372 -1.496 1 78.19 196 LEU B C 1
ATOM 3722 O O . LEU B 1 196 ? 7.891 -0.018 -2.006 1 78.19 196 LEU B O 1
ATOM 3726 N N . GLU B 1 197 ? 9.969 0.421 -1.349 1 75.44 197 GLU B N 1
ATOM 3727 C CA . GLU B 1 197 ? 9.914 1.784 -1.868 1 75.44 197 GLU B CA 1
ATOM 3728 C C . GLU B 1 197 ? 9.539 1.795 -3.348 1 75.44 197 GLU B C 1
ATOM 3730 O O . GLU B 1 197 ? 8.906 2.74 -3.826 1 75.44 197 GLU B O 1
ATOM 3735 N N . ASP B 1 198 ? 9.805 0.7 -4.031 1 69.62 198 ASP B N 1
ATOM 3736 C CA . ASP B 1 198 ? 9.547 0.59 -5.465 1 69.62 198 ASP B CA 1
ATOM 3737 C C . ASP B 1 198 ? 8.141 0.059 -5.734 1 69.62 198 ASP B C 1
ATOM 3739 O O . ASP B 1 198 ? 7.621 0.2 -6.844 1 69.62 198 ASP B O 1
ATOM 3743 N N . LEU B 1 199 ? 7.574 -0.561 -4.758 1 68.5 199 LEU B N 1
ATOM 3744 C CA . LEU B 1 199 ? 6.285 -1.223 -4.941 1 68.5 199 LEU B CA 1
ATOM 3745 C C . LEU B 1 199 ? 5.203 -0.215 -5.312 1 68.5 199 LEU B C 1
ATOM 3747 O O . LEU B 1 199 ? 4.293 -0.531 -6.082 1 68.5 199 LEU B O 1
ATOM 3751 N N . SER B 1 200 ? 5.387 0.956 -4.727 1 61.53 200 SER B N 1
ATOM 3752 C CA . SER B 1 200 ? 4.324 1.936 -4.934 1 61.53 200 SER B CA 1
ATOM 3753 C C . SER B 1 200 ? 4.539 2.719 -6.223 1 61.53 200 SER B C 1
ATOM 3755 O O . SER B 1 200 ? 3.678 3.502 -6.629 1 61.53 200 SER B O 1
ATOM 3757 N N . ASN B 1 201 ? 5.742 2.439 -6.727 1 63.41 201 ASN B N 1
ATOM 3758 C CA . ASN B 1 201 ? 5.996 3.111 -7.996 1 63.41 201 ASN B CA 1
ATOM 3759 C C . ASN B 1 201 ? 5.156 2.512 -9.125 1 63.41 201 ASN B C 1
ATOM 3761 O O . ASN B 1 201 ? 5.105 1.292 -9.281 1 63.41 201 ASN B O 1
ATOM 3765 N N . GLU B 1 202 ? 4.445 3.426 -9.672 1 59.84 202 GLU B N 1
ATOM 3766 C CA . GLU B 1 202 ? 3.543 3.037 -10.75 1 59.84 202 GLU B CA 1
ATOM 3767 C C . GLU B 1 202 ? 4.273 2.223 -11.812 1 59.84 202 GLU B C 1
ATOM 3769 O O . GLU B 1 202 ? 5.309 2.65 -12.328 1 59.84 202 GLU B O 1
ATOM 3774 N N . GLY B 1 203 ? 3.76 1.016 -11.914 1 63.25 203 GLY B N 1
ATOM 3775 C CA . GLY B 1 203 ? 4.164 0.262 -13.094 1 63.25 203 GLY B CA 1
ATOM 3776 C C . GLY B 1 203 ? 5.094 -0.894 -12.773 1 63.25 203 GLY B C 1
ATOM 3777 O O . GLY B 1 203 ? 5.285 -1.791 -13.594 1 63.25 203 GLY B O 1
ATOM 3778 N N . LEU B 1 204 ? 5.641 -0.892 -11.539 1 70.56 204 LEU B N 1
ATOM 3779 C CA . LEU B 1 204 ? 6.613 -1.95 -11.289 1 70.56 204 LEU B CA 1
ATOM 3780 C C . LEU B 1 204 ? 5.93 -3.205 -10.758 1 70.56 204 LEU B C 1
ATOM 3782 O O . LEU B 1 204 ? 6.355 -4.324 -11.062 1 70.56 204 LEU B O 1
ATOM 3786 N N . PHE B 1 205 ? 4.836 -2.971 -10.047 1 78.12 205 PHE B N 1
ATOM 3787 C CA . PHE B 1 205 ? 4.129 -4.105 -9.461 1 78.12 205 PHE B CA 1
ATOM 3788 C C . PHE B 1 205 ? 2.637 -4.023 -9.766 1 78.12 205 PHE B C 1
ATOM 3790 O O . PHE B 1 205 ? 2.078 -2.932 -9.875 1 78.12 205 PHE B O 1
ATOM 3797 N N . PRO B 1 206 ? 2.064 -5.297 -9.883 1 82.56 206 PRO B N 1
ATOM 3798 C CA . PRO B 1 206 ? 0.608 -5.289 -10.039 1 82.56 206 PRO B CA 1
ATOM 3799 C C . PRO B 1 206 ? -0.112 -4.613 -8.875 1 82.56 206 PRO B C 1
ATOM 3801 O O . PRO B 1 206 ? 0.25 -4.828 -7.715 1 82.56 206 PRO B O 1
ATOM 3804 N N . ARG B 1 207 ? -1.104 -3.826 -9.242 1 81.62 207 ARG B N 1
ATOM 3805 C CA . ARG B 1 207 ? -1.847 -3.059 -8.25 1 81.62 207 ARG B CA 1
ATOM 3806 C C . ARG B 1 207 ? -2.516 -3.979 -7.234 1 81.62 207 ARG B C 1
ATOM 3808 O O . ARG B 1 207 ? -2.539 -3.682 -6.039 1 81.62 207 ARG B O 1
ATOM 3815 N N . GLU B 1 208 ? -3.029 -5.035 -7.676 1 86.44 208 GLU B N 1
ATOM 3816 C CA . GLU B 1 208 ? -3.705 -5.977 -6.785 1 86.44 208 GLU B CA 1
ATOM 3817 C C . GLU B 1 208 ? -2.738 -6.551 -5.754 1 86.44 208 GLU B C 1
ATOM 3819 O O . GLU B 1 208 ? -3.125 -6.812 -4.613 1 86.44 208 GLU B O 1
ATOM 3824 N N . PHE B 1 209 ? -1.548 -6.711 -6.203 1 88.88 209 PHE B N 1
ATOM 3825 C CA . PHE B 1 209 ? -0.532 -7.223 -5.289 1 88.88 209 PHE B CA 1
ATOM 3826 C C . PHE B 1 209 ? -0.271 -6.234 -4.16 1 88.88 209 PHE B C 1
ATOM 3828 O O . PHE B 1 209 ? -0.256 -6.613 -2.986 1 88.88 209 PHE B O 1
ATOM 3835 N N . VAL B 1 210 ? -0.086 -5.074 -4.445 1 84.94 210 VAL B N 1
ATOM 3836 C CA . VAL B 1 210 ? 0.184 -4.02 -3.473 1 84.94 210 VAL B CA 1
ATOM 3837 C C . VAL B 1 210 ? -0.979 -3.916 -2.488 1 84.94 210 VAL B C 1
ATOM 3839 O O . VAL B 1 210 ? -0.768 -3.797 -1.279 1 84.94 210 VAL B O 1
ATOM 3842 N N . ASN B 1 211 ? -2.127 -4.012 -3.021 1 85.69 211 ASN B N 1
ATOM 3843 C CA . ASN B 1 211 ? -3.314 -3.951 -2.176 1 85.69 211 ASN B CA 1
ATOM 3844 C C . ASN B 1 211 ? -3.371 -5.125 -1.205 1 85.69 211 ASN B C 1
ATOM 3846 O O . ASN B 1 211 ? -3.668 -4.945 -0.023 1 85.69 211 ASN B O 1
ATOM 3850 N N . ASP B 1 212 ? -3.115 -6.262 -1.709 1 89.5 212 ASP B N 1
ATOM 3851 C CA . ASP B 1 212 ? -3.135 -7.434 -0.842 1 89.5 212 ASP B CA 1
ATOM 3852 C C . ASP B 1 212 ? -2.07 -7.328 0.248 1 89.5 212 ASP B C 1
ATOM 3854 O O . ASP B 1 212 ? -2.301 -7.734 1.389 1 89.5 212 ASP B O 1
ATOM 3858 N N . LEU B 1 213 ? -0.905 -6.859 -0.117 1 89.56 213 LEU B N 1
ATOM 3859 C CA . LEU B 1 213 ? 0.16 -6.637 0.855 1 89.56 213 LEU B CA 1
ATOM 3860 C C . LEU B 1 213 ? -0.302 -5.699 1.966 1 89.56 213 LEU B C 1
ATOM 3862 O O . LEU B 1 213 ? -0.146 -6.008 3.148 1 89.56 213 LEU B O 1
ATOM 3866 N N . LEU B 1 214 ? -0.882 -4.613 1.563 1 88.56 214 LEU B N 1
ATOM 3867 C CA . LEU B 1 214 ? -1.378 -3.609 2.5 1 88.56 214 LEU B CA 1
ATOM 3868 C C . LEU B 1 214 ? -2.426 -4.207 3.432 1 88.56 214 LEU B C 1
ATOM 3870 O O . LEU B 1 214 ? -2.344 -4.043 4.652 1 88.56 214 LEU B O 1
ATOM 3874 N N . MET B 1 215 ? -3.312 -4.891 2.928 1 89.62 215 MET B N 1
ATOM 3875 C CA . MET B 1 215 ? -4.402 -5.469 3.705 1 89.62 215 MET B CA 1
ATOM 3876 C C . MET B 1 215 ? -3.881 -6.523 4.676 1 89.62 215 MET B C 1
ATOM 3878 O O . MET B 1 215 ? -4.312 -6.578 5.832 1 89.62 215 MET B O 1
ATOM 3882 N N . GLU B 1 216 ? -3.025 -7.27 4.188 1 91.88 216 GLU B N 1
ATOM 3883 C CA . GLU B 1 216 ? -2.477 -8.312 5.043 1 91.88 216 GLU B CA 1
ATOM 3884 C C . GLU B 1 216 ? -1.672 -7.719 6.195 1 91.88 216 GLU B C 1
ATOM 3886 O O . GLU B 1 216 ? -1.814 -8.141 7.344 1 91.88 216 GLU B O 1
ATOM 3891 N N . MET B 1 217 ? -0.833 -6.824 5.934 1 91.44 217 MET B N 1
ATOM 3892 C CA . MET B 1 217 ? -0.045 -6.164 6.969 1 91.44 217 MET B CA 1
ATOM 3893 C C . MET B 1 217 ? -0.951 -5.48 7.988 1 91.44 217 MET B C 1
ATOM 3895 O O . MET B 1 217 ? -0.713 -5.57 9.195 1 91.44 217 MET B O 1
ATOM 3899 N N . PHE B 1 218 ? -1.912 -4.828 7.484 1 90.88 218 PHE B N 1
ATOM 3900 C CA . PHE B 1 218 ? -2.873 -4.16 8.352 1 90.88 218 PHE B CA 1
ATOM 3901 C C . PHE B 1 218 ? -3.557 -5.164 9.273 1 90.88 218 PHE B C 1
ATOM 3903 O O . PHE B 1 218 ? -3.668 -4.93 10.484 1 90.88 218 PHE B O 1
ATOM 3910 N N . SER B 1 219 ? -4 -6.25 8.727 1 89.88 219 SER B N 1
ATOM 3911 C CA . SER B 1 219 ? -4.668 -7.293 9.5 1 89.88 219 SER B CA 1
ATOM 3912 C C . SER B 1 219 ? -3.748 -7.852 10.586 1 89.88 219 SER B C 1
ATOM 3914 O O . SER B 1 219 ? -4.18 -8.07 11.719 1 89.88 219 SER B O 1
ATOM 3916 N N . ARG B 1 220 ? -2.58 -8.094 10.289 1 89.56 220 ARG B N 1
ATOM 3917 C CA . ARG B 1 220 ? -1.616 -8.617 11.25 1 89.56 220 ARG B CA 1
ATOM 3918 C C . ARG B 1 220 ? -1.394 -7.633 12.391 1 89.56 220 ARG B C 1
ATOM 3920 O O . ARG B 1 220 ? -1.273 -8.039 13.555 1 89.56 220 ARG B O 1
ATOM 3927 N N . LEU B 1 221 ? -1.279 -6.395 12.055 1 89.88 221 LEU B N 1
ATOM 3928 C CA . LEU B 1 221 ? -1.062 -5.379 13.078 1 89.88 221 LEU B CA 1
ATOM 3929 C C . LEU B 1 221 ? -2.299 -5.223 13.961 1 89.88 221 LEU B C 1
ATOM 3931 O O . LEU B 1 221 ? -2.182 -5.078 15.18 1 89.88 221 LEU B O 1
ATOM 3935 N N . ARG B 1 222 ? -3.432 -5.32 13.344 1 85.12 222 ARG B N 1
ATOM 3936 C CA . ARG B 1 222 ? -4.691 -5.148 14.062 1 85.12 222 ARG B CA 1
ATOM 3937 C C . ARG B 1 222 ? -4.918 -6.293 15.047 1 85.12 222 ARG B C 1
ATOM 3939 O O . ARG B 1 222 ? -5.504 -6.094 16.109 1 85.12 222 ARG B O 1
ATOM 3946 N N . ARG B 1 223 ? -4.504 -7.375 14.695 1 83.44 223 ARG B N 1
ATOM 3947 C CA . ARG B 1 223 ? -4.672 -8.547 15.555 1 83.44 223 ARG B CA 1
ATOM 3948 C C . ARG B 1 223 ? -3.8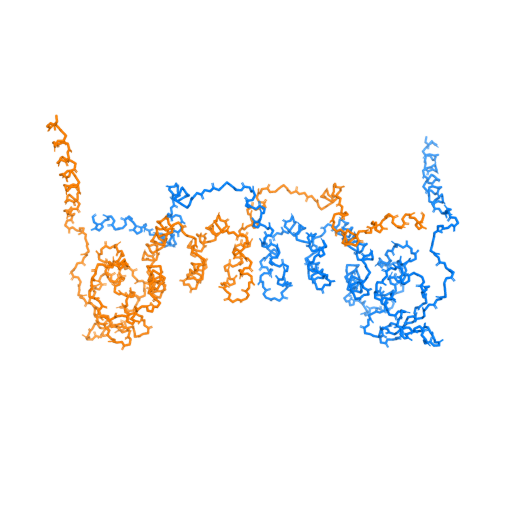42 -8.414 16.828 1 83.44 223 ARG B C 1
ATOM 3950 O O . ARG B 1 223 ? -4.184 -8.992 17.859 1 83.44 223 ARG B O 1
ATOM 3957 N N . ARG B 1 224 ? -2.891 -7.625 16.797 1 80.44 224 ARG B N 1
ATOM 3958 C CA . ARG B 1 224 ? -1.976 -7.5 17.922 1 80.44 224 ARG B CA 1
ATOM 3959 C C . ARG B 1 224 ? -2.305 -6.27 18.766 1 80.44 224 ARG B C 1
ATOM 3961 O O . ARG B 1 224 ? -1.772 -6.102 19.859 1 80.44 224 ARG B O 1
ATOM 3968 N N . GLU B 1 225 ? -3.08 -5.414 18.203 1 77.44 225 GLU B N 1
ATOM 3969 C CA . GLU B 1 225 ? -3.342 -4.16 18.906 1 77.44 225 GLU B CA 1
ATOM 3970 C C . GLU B 1 225 ? -4.633 -4.234 19.719 1 77.44 225 GLU B C 1
ATOM 3972 O O . GLU B 1 225 ? -5.59 -4.902 19.312 1 77.44 225 GLU B O 1
ATOM 3977 N N . HIS B 1 226 ? -4.555 -3.623 20.875 1 77.38 226 HIS B N 1
ATOM 3978 C CA . HIS B 1 226 ? -5.75 -3.479 21.703 1 77.38 226 HIS B CA 1
ATOM 3979 C C . HIS B 1 226 ? -6.578 -2.277 21.266 1 77.38 226 HIS B C 1
ATOM 3981 O O . HIS B 1 226 ? -6.027 -1.217 20.953 1 77.38 226 HIS B O 1
ATOM 3987 N N . TRP B 1 227 ? -7.875 -2.518 21.203 1 74.5 227 TRP B N 1
ATOM 3988 C CA . TRP B 1 227 ? -8.805 -1.465 20.812 1 74.5 227 TRP B CA 1
ATOM 3989 C C . TRP B 1 227 ? -8.938 -0.421 21.922 1 74.5 227 TRP B C 1
ATOM 3991 O O . TRP B 1 227 ? -9.023 -0.765 23.109 1 74.5 227 TRP B O 1
ATOM 4001 N N . THR B 1 228 ? -8.695 0.817 21.531 1 83.31 228 THR B N 1
ATOM 4002 C CA . THR B 1 228 ? -8.898 1.947 22.422 1 83.31 228 THR B CA 1
ATOM 4003 C C . THR B 1 228 ? -9.711 3.041 21.75 1 83.31 228 THR B C 1
ATOM 4005 O O . THR B 1 228 ? -9.742 3.129 20.516 1 83.31 228 THR B O 1
ATOM 4008 N N . SER B 1 229 ? -10.492 3.705 22.594 1 84.31 229 SER B N 1
ATOM 4009 C CA . SER B 1 229 ? -11.227 4.832 22.031 1 84.31 229 SER B CA 1
ATOM 4010 C C . SER B 1 229 ? -10.289 5.969 21.641 1 84.31 229 SER B C 1
ATOM 4012 O O . SER B 1 229 ? -9.18 6.074 22.172 1 84.31 229 SER B O 1
ATOM 4014 N N . ILE B 1 230 ? -10.773 6.77 20.703 1 86.81 230 ILE B N 1
ATOM 4015 C CA . ILE B 1 230 ? -10 7.926 20.25 1 86.81 230 ILE B CA 1
ATOM 4016 C C . ILE B 1 230 ? -9.703 8.828 21.453 1 86.81 230 ILE B C 1
ATOM 4018 O O . ILE B 1 230 ? -8.578 9.312 21.609 1 86.81 230 ILE B O 1
ATOM 4022 N N . ARG B 1 231 ? -10.68 9.016 22.25 1 85.88 231 ARG B N 1
ATOM 4023 C CA . ARG B 1 231 ? -10.539 9.867 23.438 1 85.88 231 ARG B CA 1
ATOM 4024 C C . ARG B 1 231 ? -9.445 9.336 24.359 1 85.88 231 ARG B C 1
ATOM 4026 O O . ARG B 1 231 ? -8.57 10.094 24.797 1 85.88 231 ARG B O 1
ATOM 4033 N N . THR B 1 232 ? -9.508 8.047 24.609 1 85.88 232 THR B N 1
ATOM 4034 C CA . THR B 1 232 ? -8.539 7.43 25.5 1 85.88 232 THR B CA 1
ATOM 4035 C C . THR B 1 232 ? -7.137 7.48 24.891 1 85.88 232 THR B C 1
ATOM 4037 O O . THR B 1 232 ? -6.156 7.719 25.609 1 85.88 232 THR B O 1
ATOM 4040 N N . TYR B 1 233 ? -7.07 7.324 23.625 1 87.69 233 TYR B N 1
ATOM 4041 C CA . TYR B 1 233 ? -5.789 7.316 22.922 1 87.69 233 TYR B CA 1
ATOM 4042 C C . TYR B 1 233 ? -5.102 8.672 23.031 1 87.69 233 TYR B C 1
ATOM 4044 O O . TYR B 1 233 ? -3.906 8.742 23.344 1 87.69 233 TYR B O 1
ATOM 4052 N N . PHE B 1 234 ? -5.863 9.742 22.953 1 88.62 234 PHE B N 1
ATOM 4053 C CA . PHE B 1 234 ? -5.262 11.07 22.875 1 88.62 234 PHE B CA 1
ATOM 4054 C C . PHE B 1 234 ? -5.086 11.656 24.266 1 88.62 234 PHE B C 1
ATOM 4056 O O . PHE B 1 234 ? -4.363 12.641 24.453 1 88.62 234 PHE B O 1
ATOM 4063 N N . LYS B 1 235 ? -5.777 11.055 25.172 1 85.38 235 LYS B N 1
ATOM 4064 C CA . LYS B 1 235 ? -5.668 11.539 26.547 1 85.38 235 LYS B CA 1
ATOM 4065 C C . LYS B 1 235 ? -4.227 11.438 27.062 1 85.38 235 LYS B C 1
ATOM 4067 O O . LYS B 1 235 ? -3.732 12.352 27.719 1 85.38 235 LYS B O 1
ATOM 4072 N N . ASP B 1 236 ? -3.57 10.383 26.656 1 83.5 236 ASP B N 1
ATOM 4073 C CA . ASP B 1 236 ? -2.234 10.133 27.188 1 83.5 236 ASP B CA 1
ATOM 4074 C C . ASP B 1 236 ? -1.159 10.453 26.156 1 83.5 236 ASP B C 1
ATOM 4076 O O . ASP B 1 236 ? 0.036 10.352 26.438 1 83.5 236 ASP B O 1
ATOM 4080 N N . LEU B 1 237 ? -1.548 10.906 25.047 1 88.25 237 LEU B N 1
ATOM 4081 C CA . LEU B 1 237 ? -0.576 11.117 23.969 1 88.25 237 LEU B CA 1
ATOM 4082 C C . LEU B 1 237 ? -0.103 12.562 23.938 1 88.25 237 LEU B C 1
ATOM 4084 O O . LEU B 1 237 ? -0.918 13.492 23.984 1 88.25 237 LEU B O 1
ATOM 4088 N N . ASP B 1 238 ? 1.287 12.789 23.922 1 89.25 238 ASP B N 1
ATOM 4089 C CA . ASP B 1 238 ? 1.841 14.117 23.656 1 89.25 238 ASP B CA 1
ATOM 4090 C C . ASP B 1 238 ? 1.724 14.469 22.172 1 89.25 238 ASP B C 1
ATOM 4092 O O . ASP B 1 238 ? 2.568 14.078 21.375 1 89.25 238 ASP B O 1
ATOM 4096 N N . ILE B 1 239 ? 0.785 15.289 21.922 1 90.19 239 ILE B N 1
ATOM 4097 C CA . ILE B 1 239 ? 0.458 15.617 20.531 1 90.19 239 ILE B CA 1
ATOM 4098 C C . ILE B 1 239 ? 1.534 16.531 19.953 1 90.19 239 ILE B C 1
ATOM 4100 O O . ILE B 1 239 ? 1.63 16.688 18.734 1 90.19 239 ILE B O 1
ATOM 4104 N N . CYS B 1 240 ? 2.312 17.078 20.797 1 92.25 240 CYS B N 1
ATOM 4105 C CA . CYS B 1 240 ? 3.338 18.031 20.375 1 92.25 240 CYS B CA 1
ATOM 4106 C C . CYS B 1 240 ? 4.352 17.359 19.453 1 92.25 240 CYS B C 1
ATOM 4108 O O . CYS B 1 240 ? 4.957 18.016 18.609 1 92.25 240 CYS B O 1
ATOM 4110 N N . LYS B 1 241 ? 4.516 16.078 19.594 1 91.56 241 LYS B N 1
ATOM 4111 C CA . LYS B 1 241 ? 5.473 15.344 18.766 1 91.56 241 LYS B CA 1
ATOM 4112 C C . LYS B 1 241 ? 5.09 15.422 17.297 1 91.56 241 LYS B C 1
ATOM 4114 O O . LYS B 1 241 ? 5.926 15.188 16.422 1 91.56 241 LYS B O 1
ATOM 4119 N N . TYR B 1 242 ? 3.77 15.734 17.016 1 93.81 242 TYR B N 1
ATOM 4120 C CA . TYR B 1 242 ? 3.281 15.797 15.633 1 93.81 242 TYR B CA 1
ATOM 4121 C C . TYR B 1 242 ? 3.264 17.234 15.125 1 93.81 242 TYR B C 1
ATOM 4123 O O . TYR B 1 242 ? 2.771 17.5 14.031 1 93.81 242 TYR B O 1
ATOM 4131 N N . HIS B 1 243 ? 3.787 18.156 15.945 1 93.31 243 HIS B N 1
ATOM 4132 C CA . HIS B 1 243 ? 3.771 19.562 15.547 1 93.31 243 HIS B CA 1
ATOM 4133 C C . HIS B 1 243 ? 4.996 19.906 14.711 1 93.31 243 HIS B C 1
ATOM 4135 O O . HIS B 1 243 ? 6.059 19.297 14.875 1 93.31 243 HIS B O 1
ATOM 4141 N N . GLU B 1 244 ? 4.82 21 13.922 1 92.88 244 GLU B N 1
ATOM 4142 C CA . GLU B 1 244 ? 5.871 21.422 12.992 1 92.88 244 GLU B CA 1
ATOM 4143 C C . GLU B 1 244 ? 6.879 22.328 13.672 1 92.88 244 GLU B C 1
ATOM 4145 O O . GLU B 1 244 ? 7.961 22.578 13.141 1 92.88 244 GLU B O 1
ATOM 4150 N N . HIS B 1 245 ? 6.586 22.797 14.883 1 87.88 245 HIS B N 1
ATOM 4151 C CA . HIS B 1 245 ? 7.484 23.75 15.523 1 87.88 245 HIS B CA 1
ATOM 4152 C C . HIS B 1 245 ? 8.883 23.156 15.695 1 87.88 245 HIS B C 1
ATOM 4154 O O . HIS B 1 245 ? 9.867 23.891 15.711 1 87.88 245 HIS B O 1
ATOM 4160 N N . SER B 1 246 ? 8.906 21.875 15.773 1 82.81 246 SER B N 1
ATOM 4161 C CA . SER B 1 246 ? 10.195 21.219 15.953 1 82.81 246 SER B CA 1
ATOM 4162 C C . SER B 1 246 ? 11.055 21.328 14.695 1 82.81 246 SER B C 1
ATOM 4164 O O . SER B 1 246 ? 12.281 21.25 14.766 1 82.81 246 SER B O 1
ATOM 4166 N N . MET B 1 247 ? 10.406 21.531 13.562 1 86.88 247 MET B N 1
ATOM 4167 C CA . MET B 1 247 ? 11.133 21.656 12.297 1 86.88 247 MET B CA 1
ATOM 4168 C C . MET B 1 247 ? 11.93 22.953 12.258 1 86.88 247 MET B C 1
ATOM 4170 O O . MET B 1 247 ? 12.984 23.031 11.625 1 86.88 247 MET B O 1
ATOM 4174 N N . LYS B 1 248 ? 11.477 24.031 12.93 1 84.88 248 LYS B N 1
ATOM 4175 C CA . LYS B 1 248 ? 12.102 25.344 12.922 1 84.88 248 LYS B CA 1
ATOM 4176 C C . LYS B 1 248 ? 12.773 25.641 14.258 1 84.88 248 LYS B C 1
ATOM 4178 O O . LYS B 1 248 ? 13.242 26.766 14.484 1 84.88 248 LYS B O 1
ATOM 4183 N N . ASN B 1 249 ? 12.898 24.594 15.109 1 85.5 249 ASN B N 1
ATOM 4184 C CA . ASN B 1 249 ? 13.453 24.781 16.438 1 85.5 249 ASN B CA 1
ATOM 4185 C C . ASN B 1 249 ? 12.789 25.938 17.172 1 85.5 249 ASN B C 1
ATOM 4187 O O . ASN B 1 249 ? 13.477 26.781 17.766 1 85.5 249 ASN B O 1
ATOM 4191 N N . GLU B 1 250 ? 11.508 26.125 17.031 1 88.44 250 GLU B N 1
ATOM 4192 C CA . GLU B 1 250 ? 10.703 27.141 17.703 1 88.44 250 GLU B CA 1
ATOM 4193 C C . GLU B 1 250 ? 9.836 26.531 18.797 1 88.44 250 GLU B C 1
ATOM 4195 O O . GLU B 1 250 ? 9.57 25.328 18.781 1 88.44 250 GLU B O 1
ATOM 4200 N N . PRO B 1 251 ? 9.523 27.328 19.781 1 88.44 251 PRO B N 1
ATOM 4201 C CA . PRO B 1 251 ? 8.594 26.797 20.781 1 88.44 251 PRO B CA 1
ATOM 4202 C C . PRO B 1 251 ? 7.219 26.469 20.203 1 88.44 251 PRO B C 1
ATOM 4204 O O . PRO B 1 251 ? 6.848 27 19.141 1 88.44 251 PRO B O 1
ATOM 4207 N N . CYS B 1 252 ? 6.547 25.594 20.891 1 91 252 CYS B N 1
ATOM 4208 C CA . CYS B 1 252 ? 5.188 25.219 20.5 1 91 252 CYS B CA 1
ATOM 4209 C C . CYS B 1 252 ? 4.254 26.422 20.562 1 91 252 CYS B C 1
ATOM 4211 O O . CYS B 1 252 ? 4.41 27.297 21.406 1 91 252 CYS B O 1
ATOM 4213 N N . TYR B 1 253 ? 3.26 26.453 19.641 1 88.19 253 TYR B N 1
ATOM 4214 C CA . TYR B 1 253 ? 2.33 27.578 19.609 1 88.19 253 TYR B CA 1
ATOM 4215 C C . TYR B 1 253 ? 1.571 27.688 20.922 1 88.19 253 TYR B C 1
ATOM 4217 O O . TYR B 1 253 ? 1.18 28.797 21.328 1 88.19 253 TYR B O 1
ATOM 4225 N N . LYS B 1 254 ? 1.323 26.609 21.578 1 86.12 254 LYS B N 1
ATOM 4226 C CA . LYS B 1 254 ? 0.622 26.578 22.859 1 86.12 254 LYS B CA 1
ATOM 4227 C C . LYS B 1 254 ? 1.39 27.359 23.938 1 86.12 254 LYS B C 1
ATOM 4229 O O . LYS B 1 254 ? 0.787 28.016 24.781 1 86.12 254 LYS B O 1
ATOM 4234 N N . THR B 1 255 ? 2.691 27.219 23.812 1 82.44 255 THR B N 1
ATOM 4235 C CA . THR B 1 255 ? 3.543 27.953 24.75 1 82.44 255 THR B CA 1
ATOM 4236 C C . THR B 1 255 ? 3.584 29.438 24.406 1 82.44 255 THR B C 1
ATOM 4238 O O . THR B 1 255 ? 3.58 30.281 25.297 1 82.44 255 THR B O 1
ATOM 4241 N N . LYS B 1 256 ? 3.627 29.75 23.109 1 80 256 LYS B N 1
ATOM 4242 C CA . LYS B 1 256 ? 3.646 31.141 22.641 1 80 256 LYS B CA 1
ATOM 4243 C C . LYS B 1 256 ? 2.365 31.875 23.047 1 80 256 LYS B C 1
ATOM 4245 O O . LYS B 1 256 ? 2.402 33.062 23.391 1 80 256 LYS B O 1
ATOM 4250 N N . GLN B 1 257 ? 1.247 31.188 22.859 1 72.06 257 GLN B N 1
ATOM 4251 C CA . GLN B 1 257 ? -0.056 31.797 23.141 1 72.06 257 GLN B CA 1
ATOM 4252 C C . GLN B 1 257 ? -0.253 32.031 24.625 1 72.06 257 GLN B C 1
ATOM 4254 O O . GLN B 1 257 ? -0.946 32.969 25.031 1 72.06 257 GLN B O 1
ATOM 4259 N N . LYS B 1 258 ? 0.217 31.125 25.375 1 60.78 258 LYS B N 1
ATOM 4260 C CA . LYS B 1 258 ? 0.156 31.359 26.828 1 60.78 258 LYS B CA 1
ATOM 4261 C C . LYS B 1 258 ? 0.814 32.688 27.203 1 60.78 258 LYS B C 1
ATOM 4263 O O . LYS B 1 258 ? 0.386 33.344 28.156 1 60.78 258 LYS B O 1
ATOM 4268 N N . GLY B 1 259 ? 1.723 32.969 26.359 1 48.56 259 GLY B N 1
ATOM 4269 C CA . GLY B 1 259 ? 2.352 34.25 26.641 1 48.56 259 GLY B CA 1
ATOM 4270 C C . GLY B 1 259 ? 1.522 35.438 26.156 1 48.56 259 GLY B C 1
ATOM 4271 O O . GLY B 1 259 ? 1.803 36.594 26.531 1 48.56 259 GLY B O 1
ATOM 4272 N N . LEU B 1 260 ? 0.679 35.062 25.281 1 51.44 260 LEU B N 1
ATOM 4273 C CA . LEU B 1 260 ? -0.171 36.125 24.781 1 51.44 260 LEU B CA 1
ATOM 4274 C C . LEU B 1 260 ? -1.293 36.438 25.766 1 51.44 260 LEU B C 1
ATOM 4276 O O . LEU B 1 260 ? -1.782 37.562 25.828 1 51.44 260 LEU B O 1
ATOM 4280 N N . PHE B 1 261 ? -1.698 35.281 26.469 1 42.72 261 PHE B N 1
ATOM 4281 C CA . PHE B 1 261 ? -2.754 35.531 27.453 1 42.72 261 PHE B CA 1
ATOM 4282 C C . PHE B 1 261 ? -2.215 35.406 28.859 1 42.72 261 PHE B C 1
ATOM 4284 O O . PHE B 1 261 ? -1.255 34.688 29.109 1 42.72 261 PHE B O 1
#

Radius of gyration: 35.81 Å; Cα contacts (8 Å, |Δi|>4): 530; chains: 2; bounding box: 79×107×92 Å